Protein AF-A0A1F5UQE3-F1 (afdb_monomer_lite)

Radius of gyration: 39.3 Å; chains: 1; bounding box: 95×62×115 Å

pLDDT: mean 81.65, std 17.59, range [39.78, 98.25]

Organism: Fraserbacteria sp. (strain RBG_16_55_9) (NCBI:txid1817864)

Sequence (497 aa):
MRKRTYADLLLDGLIVILLLVGLLLSLAILRVPMLGPPADPLIPLTASPPWYFLPFYFVLQTFAPNQGLFILLAFFVLLFAVPLFGRLRRPRRTHVRLLGLLVCALLIWLVRVAVGQENPDASCLVCHSEIKVDYLESVHAVFDVDCVACHGGDSSTLDLERAHDRTLGFRGVPSRDQIPQLCSSCHADPVRMKPYGLRTDQFAEYLTSKHGQRWKEGDPNVAICTDCHTAHRILPAYEPQSSINRQSVPDTCARCHSNAILMEPYGLAVDQAEAFKRGVHGVALLEQGNMKAPNCATCHGTHGAIPPGVEDITKVCGTCHINERRYFNASLHKKAMDEQKISECASCHGNHEVAPADTGRPLYATCNLCHLPDSKAVTLAEKLKVLLVGAQQAVEEAEAALIEAEAQAYEVSPYRSRMIEARAYLIEALPVQHSLDVAQIEELTRRARSISEDVRSQVHGLLSVRSLRLVGLALIWGYLVLTLIVILLYRRERRRG

InterPro domains:
  IPR005798 Cytochrome b/b6, C-terminal [PF00032] (39-111)
  IPR005798 Cytochrome b/b6, C-terminal [PS51003] (1-111)
  IPR012286 Tetraheme cytochrome domain [PF14537] (139-258)
  IPR036150 Cytochrome b/b6, C-terminal domain superfamily [SSF81648] (5-110)
  IPR036280 Multiheme cytochrome superfamily [SSF48695] (109-381)

Secondary structure (DSSP, 8-state):
-PPPPHHHHHHHHHHHHHHHHHHHHHHHHHS-----SPP-TTS-GGG--GGGS-THHHHHHTS-TTTHHHHHHHHHHHHHHGGGGG------THHHHHHHHHHHHHHHHHHHHHSPPP-GGGHHHHH-GGGHHHHHHSHHHHTT--HHHHH-S-TT---HHHHT-GGGT---SPPTTTHHHHHHHHHT-HHHHGGGT--S-HHHHHHHSHHHHHHHTT-TTS--HHHHH-SS----TTSTT-TTSTTTHHHHHHHHHT-HHHHGGGT--S-HHHHHHHSHHHIIIIIS--TTS--HHHHH-SSSSS-TT-SSGGGGGGGT-HHHHHHHHHSTHHHHHHTTSS-TTHHHH-SSSPPPSSSSSGGGGGGGGTS-TTSHHHHHHHHHHHHHHHHHHHHHHHHHHHHHHHHTT---HHHHHHHHHHHHHHHHHHHHGGG--HHHHHHHHHHHHHHHHHHHHHHHHHHHHHHHHHHHHHHHHHHHHHHHHHHHHHHHHHHH-

Structure (mmCIF, N/CA/C/O backbone):
data_AF-A0A1F5UQE3-F1
#
_entry.id   AF-A0A1F5UQE3-F1
#
loop_
_atom_site.group_PDB
_atom_site.id
_atom_site.type_symbol
_atom_site.label_atom_id
_atom_site.label_alt_id
_atom_site.label_comp_id
_atom_site.label_asym_id
_atom_site.label_entity_id
_atom_site.label_seq_id
_atom_site.pdbx_PDB_ins_code
_atom_site.Cartn_x
_atom_site.Cartn_y
_atom_site.Cartn_z
_atom_site.occupancy
_atom_site.B_iso_or_equiv
_atom_site.auth_seq_id
_atom_site.auth_comp_id
_atom_site.auth_asym_id
_atom_site.auth_atom_id
_atom_site.pdbx_PDB_model_num
ATOM 1 N N . MET A 1 1 ? -1.647 42.596 77.628 1.00 43.41 1 MET A N 1
ATOM 2 C CA . MET A 1 1 ? -1.566 41.265 76.982 1.00 43.41 1 MET A CA 1
ATOM 3 C C . MET A 1 1 ? -2.215 40.229 77.899 1.00 43.41 1 MET A C 1
ATOM 5 O O . MET A 1 1 ? -1.634 39.902 78.925 1.00 43.41 1 MET A O 1
ATOM 9 N N . ARG A 1 2 ? -3.447 39.781 77.612 1.00 50.06 2 ARG A N 1
ATOM 10 C CA . ARG A 1 2 ? -4.154 38.772 78.434 1.00 50.06 2 ARG A CA 1
ATOM 11 C C . ARG A 1 2 ? -3.476 37.408 78.199 1.00 50.06 2 ARG A C 1
ATOM 13 O O . ARG A 1 2 ? -3.340 37.009 77.044 1.00 50.06 2 ARG A O 1
ATOM 20 N N . LYS A 1 3 ? -3.000 36.728 79.254 1.00 53.09 3 LYS A N 1
ATOM 21 C CA . LYS A 1 3 ? -2.369 35.395 79.150 1.00 53.09 3 LYS A CA 1
ATOM 22 C C . LYS A 1 3 ? -3.393 34.405 78.576 1.00 53.09 3 LYS A C 1
ATOM 24 O O . LYS A 1 3 ? -4.480 34.281 79.132 1.00 53.09 3 LYS A O 1
ATOM 29 N N . ARG A 1 4 ? -3.066 33.736 77.461 1.00 56.62 4 ARG A N 1
ATOM 30 C CA . ARG A 1 4 ? -3.893 32.648 76.908 1.00 56.62 4 ARG A CA 1
ATOM 31 C C . ARG A 1 4 ? -4.042 31.557 77.968 1.00 56.62 4 ARG A C 1
ATOM 33 O O . ARG A 1 4 ? -3.045 31.146 78.558 1.00 56.62 4 ARG A O 1
ATOM 40 N N . THR A 1 5 ? -5.268 31.110 78.216 1.00 66.12 5 THR A N 1
ATOM 41 C CA . THR A 1 5 ? -5.522 30.005 79.149 1.00 66.12 5 THR A CA 1
ATOM 42 C C . THR A 1 5 ? -5.260 28.660 78.464 1.00 66.12 5 THR A C 1
ATOM 44 O O . THR A 1 5 ? -5.361 28.558 77.243 1.00 66.12 5 THR A O 1
ATOM 47 N N . TYR A 1 6 ? -4.952 27.604 79.225 1.00 64.94 6 TYR A N 1
ATOM 48 C CA . TYR A 1 6 ? -4.786 26.241 78.683 1.00 64.94 6 TYR A CA 1
ATOM 49 C C . TYR A 1 6 ? -6.009 25.788 77.859 1.00 64.94 6 TYR A C 1
ATOM 51 O O . TYR A 1 6 ? -5.876 25.140 76.824 1.00 64.94 6 TYR A O 1
ATOM 59 N N . ALA A 1 7 ? -7.206 26.226 78.255 1.00 61.50 7 ALA A N 1
ATOM 60 C CA . ALA A 1 7 ? -8.434 25.946 77.526 1.00 61.50 7 ALA A CA 1
ATOM 61 C C . ALA A 1 7 ? -8.546 26.685 76.175 1.00 61.50 7 ALA A C 1
ATOM 63 O O . ALA A 1 7 ? -9.145 26.141 75.253 1.00 61.50 7 ALA A O 1
ATOM 64 N N . ASP A 1 8 ? -7.962 27.883 76.021 1.00 62.34 8 ASP A N 1
ATOM 65 C CA . ASP A 1 8 ? -7.867 28.547 74.708 1.00 62.34 8 ASP A CA 1
ATOM 66 C C . ASP A 1 8 ? -6.969 27.756 73.746 1.00 62.34 8 ASP A C 1
ATOM 68 O O . ASP A 1 8 ? -7.273 27.683 72.558 1.00 62.34 8 ASP A O 1
ATOM 72 N N . LEU A 1 9 ? -5.895 27.142 74.262 1.00 64.25 9 LEU A N 1
ATOM 73 C CA . LEU A 1 9 ? -4.995 26.287 73.481 1.00 64.25 9 LEU A CA 1
ATOM 74 C C . LEU A 1 9 ? -5.683 24.992 73.024 1.00 64.25 9 LEU A C 1
ATOM 76 O O . LEU A 1 9 ? -5.509 24.585 71.878 1.00 64.25 9 LEU A O 1
ATOM 80 N N . LEU A 1 10 ? -6.491 24.370 73.891 1.00 67.06 10 LEU A N 1
ATOM 81 C CA . LEU A 1 10 ? -7.283 23.183 73.543 1.00 67.06 10 LEU A CA 1
ATOM 82 C C . LEU A 1 10 ? -8.340 23.484 72.470 1.00 67.06 10 LEU A C 1
ATOM 84 O O . LEU A 1 10 ? -8.525 22.687 71.555 1.00 67.06 10 LEU A O 1
ATOM 88 N N . LEU A 1 11 ? -9.004 24.641 72.551 1.00 67.44 11 LEU A N 1
ATOM 89 C CA . LEU A 1 11 ? -9.969 25.096 71.543 1.00 67.44 11 LEU A CA 1
ATOM 90 C C . LEU A 1 11 ? -9.303 25.361 70.187 1.00 67.44 11 LEU A C 1
ATOM 92 O O . LEU A 1 11 ? -9.833 24.941 69.161 1.00 67.44 11 LEU A O 1
ATOM 96 N N . ASP A 1 12 ? -8.136 26.014 70.173 1.00 69.25 12 ASP A N 1
ATOM 97 C CA . ASP A 1 12 ? -7.369 26.229 68.940 1.00 69.25 12 ASP A CA 1
ATOM 98 C C . ASP A 1 12 ? -6.907 24.882 68.340 1.00 69.25 12 ASP A C 1
ATOM 100 O O . ASP A 1 12 ? -7.014 24.676 67.132 1.00 69.25 12 ASP A O 1
ATOM 104 N N . GLY A 1 13 ? -6.490 23.926 69.181 1.00 66.44 13 GLY A N 1
ATOM 105 C CA . GLY A 1 13 ? -6.158 22.561 68.760 1.00 66.44 13 GLY A CA 1
ATOM 106 C C . GLY A 1 13 ? -7.347 21.802 68.159 1.00 66.44 13 GLY A C 1
ATOM 107 O O . GLY A 1 13 ? -7.202 21.173 67.114 1.00 66.44 13 GLY A O 1
ATOM 108 N N . LEU A 1 14 ? -8.537 21.909 68.758 1.00 71.69 14 LEU A N 1
ATOM 109 C CA . LEU A 1 14 ? -9.760 21.272 68.257 1.00 71.69 14 LEU A CA 1
ATOM 110 C C . LEU A 1 14 ? -10.170 21.820 66.880 1.00 71.69 14 LEU A C 1
ATOM 112 O O . LEU A 1 14 ? -10.543 21.048 66.002 1.00 71.69 14 LEU A O 1
ATOM 116 N N . ILE A 1 15 ? -10.058 23.135 66.667 1.00 72.25 15 ILE A N 1
ATOM 117 C CA . ILE A 1 15 ? -10.342 23.769 65.369 1.00 72.25 15 ILE A CA 1
ATOM 118 C C . ILE A 1 15 ? -9.391 23.239 64.294 1.00 72.25 15 ILE A C 1
ATOM 120 O O . ILE A 1 15 ? -9.835 22.870 63.208 1.00 72.25 15 ILE A O 1
ATOM 124 N N . VAL A 1 16 ? -8.092 23.163 64.602 1.00 71.38 16 VAL A N 1
ATOM 125 C CA . VAL A 1 16 ? -7.092 22.621 63.674 1.00 71.38 16 VAL A CA 1
ATOM 126 C C . VAL A 1 16 ? -7.391 21.156 63.359 1.00 71.38 16 VAL A C 1
ATOM 128 O O . VAL A 1 16 ? -7.399 20.796 62.188 1.00 71.38 16 VAL A O 1
ATOM 131 N N . ILE A 1 17 ? -7.714 20.333 64.362 1.00 71.19 17 ILE A N 1
ATOM 132 C CA . ILE A 1 17 ? -8.076 18.920 64.165 1.00 71.19 17 ILE A CA 1
ATOM 133 C C . ILE A 1 17 ? -9.320 18.787 63.277 1.00 71.19 17 ILE A C 1
ATOM 135 O O . ILE A 1 17 ? -9.301 17.995 62.341 1.00 71.19 17 ILE A O 1
ATOM 139 N N . LEU A 1 18 ? -10.375 19.575 63.507 1.00 71.00 18 LEU A N 1
ATOM 140 C CA . LEU A 1 18 ? -11.599 19.533 62.697 1.00 71.00 18 LEU A CA 1
ATOM 141 C C . LEU A 1 18 ? -11.350 19.928 61.235 1.00 71.00 18 LEU A C 1
ATOM 143 O O . LEU A 1 18 ? -11.868 19.275 60.330 1.00 71.00 18 LEU A O 1
ATOM 147 N N . LEU A 1 19 ? -10.532 20.956 60.991 1.00 73.50 19 LEU A N 1
ATOM 148 C CA . LEU A 1 19 ? -10.143 21.356 59.635 1.00 73.50 19 LEU A CA 1
ATOM 149 C C . LEU A 1 19 ? -9.286 20.285 58.950 1.00 73.50 19 LEU A C 1
ATOM 151 O O . LEU A 1 19 ? -9.469 20.019 57.764 1.00 73.50 19 LEU A O 1
ATOM 155 N N . LEU A 1 20 ? -8.386 19.642 59.696 1.00 70.50 20 LEU A N 1
ATOM 156 C CA . LEU A 1 20 ? -7.507 18.590 59.186 1.00 70.50 20 LEU A CA 1
ATOM 157 C C . LEU A 1 20 ? -8.296 17.307 58.881 1.00 70.50 20 LEU A C 1
ATOM 159 O O . LEU A 1 20 ? -8.090 16.702 57.835 1.00 70.50 20 LEU A O 1
ATOM 163 N N . VAL A 1 21 ? -9.267 16.944 59.723 1.00 71.12 21 VAL A N 1
ATOM 164 C CA . VAL A 1 21 ? -10.219 15.849 59.471 1.00 71.12 21 VAL A CA 1
ATOM 165 C C . VAL A 1 21 ? -11.114 16.167 58.272 1.00 71.12 21 VAL A C 1
ATOM 167 O O . VAL A 1 21 ? -11.282 15.310 57.411 1.00 71.12 21 VAL A O 1
ATOM 170 N N . GLY A 1 22 ? -11.636 17.392 58.154 1.00 69.25 22 GLY A N 1
ATOM 171 C CA . GLY A 1 22 ? -12.412 17.822 56.985 1.00 69.25 22 GLY A CA 1
ATOM 172 C C . GLY A 1 22 ? -11.606 17.751 55.687 1.00 69.25 22 GLY A C 1
ATOM 173 O O . GLY A 1 22 ? -12.096 17.244 54.677 1.00 69.25 22 GLY A O 1
ATOM 174 N N . LEU A 1 23 ? -10.341 18.179 55.720 1.00 72.69 23 LEU A N 1
ATOM 175 C CA . LEU A 1 23 ? -9.412 18.061 54.596 1.00 72.69 23 LEU A CA 1
ATOM 176 C C . LEU A 1 23 ? -9.134 16.593 54.243 1.00 72.69 23 LEU A C 1
ATOM 178 O O . LEU A 1 23 ? -9.219 16.231 53.074 1.00 72.69 23 LEU A O 1
ATOM 182 N N . LEU A 1 24 ? -8.851 15.738 55.231 1.00 63.56 24 LEU A N 1
ATOM 183 C CA . LEU A 1 24 ? -8.588 14.312 55.016 1.00 63.56 24 LEU A CA 1
ATOM 184 C C . LEU A 1 24 ? -9.818 13.562 54.490 1.00 63.56 24 LEU A C 1
ATOM 186 O O . LEU A 1 24 ? -9.678 12.749 53.582 1.00 63.56 24 LEU A O 1
ATOM 190 N N . LEU A 1 25 ? -11.019 13.864 54.992 1.00 64.06 25 LEU A N 1
ATOM 191 C CA . LEU A 1 25 ? -12.276 13.309 54.478 1.00 64.06 25 LEU A CA 1
ATOM 192 C C . LEU A 1 25 ? -12.567 13.804 53.060 1.00 64.06 25 LEU A C 1
ATOM 194 O O . LEU A 1 25 ? -12.987 13.021 52.216 1.00 64.06 25 LEU A O 1
ATOM 198 N N . SER A 1 26 ? -12.293 15.077 52.766 1.00 64.44 26 SER A N 1
ATOM 199 C CA . SER A 1 26 ? -12.418 15.619 51.407 1.00 64.44 26 SER A CA 1
ATOM 200 C C . SER A 1 26 ? -11.469 14.931 50.449 1.00 64.44 26 SER A C 1
ATOM 202 O O . SER A 1 26 ? -11.882 14.538 49.365 1.00 64.44 26 SER A O 1
ATOM 204 N N . LEU A 1 27 ? -10.215 14.746 50.860 1.00 63.22 27 LEU A N 1
ATOM 205 C CA . LEU A 1 27 ? -9.240 14.004 50.081 1.00 63.22 27 LEU A CA 1
ATOM 206 C C . LEU A 1 27 ? -9.706 12.563 49.893 1.00 63.22 27 LEU A C 1
ATOM 208 O O . LEU A 1 27 ? -9.748 12.141 48.755 1.00 63.22 27 LEU A O 1
ATOM 212 N N . ALA A 1 28 ? -10.162 11.860 50.934 1.00 60.31 28 ALA A N 1
ATOM 213 C CA . ALA A 1 28 ? -10.621 10.473 50.833 1.00 60.31 28 ALA A CA 1
ATOM 214 C C . ALA A 1 28 ? -11.893 10.281 49.979 1.00 60.31 28 ALA A C 1
ATOM 216 O O . ALA A 1 28 ? -12.050 9.250 49.329 1.00 60.31 28 ALA A O 1
ATOM 217 N N . ILE A 1 29 ? -12.808 11.258 49.975 1.00 61.59 29 ILE A N 1
ATOM 218 C CA . ILE A 1 29 ? -14.081 11.196 49.238 1.00 61.59 29 ILE A CA 1
ATOM 219 C C . ILE A 1 29 ? -13.917 11.668 47.783 1.00 61.59 29 ILE A C 1
ATOM 221 O O . ILE A 1 29 ? -14.525 11.086 46.882 1.00 61.59 29 ILE A O 1
ATOM 225 N N . LEU A 1 30 ? -13.107 12.709 47.539 1.00 60.16 30 LEU A N 1
ATOM 226 C CA . LEU A 1 30 ? -12.852 13.269 46.201 1.00 60.16 30 LEU A CA 1
ATOM 227 C C . LEU A 1 30 ? -11.739 12.533 45.452 1.00 60.16 30 LEU A C 1
ATOM 229 O O . LEU A 1 30 ? -11.754 12.476 44.227 1.00 60.16 30 LEU A O 1
ATOM 233 N N . ARG A 1 31 ? -10.777 11.973 46.183 1.00 55.88 31 ARG A N 1
ATOM 234 C CA . ARG A 1 31 ? -9.742 11.073 45.687 1.00 55.88 31 ARG A CA 1
ATOM 235 C C . ARG A 1 31 ? -9.783 9.831 46.553 1.00 55.88 31 ARG A C 1
ATOM 237 O O . ARG A 1 31 ? -9.141 9.793 47.596 1.00 55.88 31 ARG A O 1
ATOM 244 N N . VAL A 1 32 ? -10.526 8.809 46.136 1.00 49.84 32 VAL A N 1
ATOM 245 C CA . VAL A 1 32 ? -10.432 7.515 46.821 1.00 49.84 32 VAL A CA 1
ATOM 246 C C . VAL A 1 32 ? -8.951 7.127 46.808 1.00 49.84 32 VAL A C 1
ATOM 248 O O . VAL A 1 32 ? -8.409 6.931 45.717 1.00 49.84 32 VAL A O 1
ATOM 251 N N . PRO A 1 33 ? -8.254 7.066 47.958 1.00 46.16 33 PRO A N 1
ATOM 252 C CA . PRO A 1 33 ? -6.926 6.504 47.993 1.00 46.16 33 PRO A CA 1
ATOM 253 C C . PRO A 1 33 ? -7.190 5.020 47.800 1.00 46.16 33 PRO A C 1
ATOM 255 O O . PRO A 1 33 ? -7.590 4.323 48.731 1.00 46.16 33 PRO A O 1
ATOM 258 N N . MET A 1 34 ? -7.097 4.568 46.555 1.00 49.81 34 MET A N 1
ATOM 259 C CA . MET A 1 34 ? -7.209 3.159 46.233 1.00 49.81 34 MET A CA 1
ATOM 260 C C . MET A 1 34 ? -5.949 2.491 46.779 1.00 49.81 34 MET A C 1
ATOM 262 O O . MET A 1 34 ? -4.933 2.352 46.101 1.00 49.81 34 MET A O 1
ATOM 266 N N . LEU A 1 35 ? -6.012 2.115 48.056 1.00 47.91 35 LEU A N 1
ATOM 267 C CA . LEU A 1 35 ? -5.305 0.944 48.543 1.00 47.91 35 LEU A CA 1
ATOM 268 C C . LEU A 1 35 ? -5.757 -0.169 47.592 1.00 47.91 35 LEU A C 1
ATOM 270 O O . LEU A 1 35 ? -6.960 -0.363 47.438 1.00 47.91 35 LEU A O 1
ATOM 274 N N . GLY A 1 36 ? -4.821 -0.756 46.843 1.00 46.72 36 GLY A N 1
ATOM 275 C CA . GLY A 1 36 ? -5.105 -1.741 45.794 1.00 46.72 36 GLY A CA 1
ATOM 276 C C . GLY A 1 36 ? -5.880 -2.975 46.295 1.00 46.72 36 GLY A C 1
ATOM 277 O O . GLY A 1 36 ? -6.424 -2.964 47.398 1.00 46.72 36 GLY A O 1
ATOM 278 N N . PRO A 1 37 ? -5.940 -4.071 45.519 1.00 44.50 37 PRO A N 1
ATOM 279 C CA . PRO A 1 37 ? -6.628 -5.281 45.970 1.00 44.50 37 PRO A CA 1
ATOM 280 C C . PRO A 1 37 ? -6.143 -5.708 47.374 1.00 44.50 37 PRO A C 1
ATOM 282 O O . PRO A 1 37 ? -4.953 -5.545 47.674 1.00 44.50 37 PRO A O 1
ATOM 285 N N . PRO A 1 38 ? -7.038 -6.210 48.252 1.00 44.59 38 PRO A N 1
ATOM 286 C CA . PRO A 1 38 ? -6.651 -6.688 49.577 1.00 44.59 38 PRO A CA 1
ATOM 287 C C . PRO A 1 38 ? -5.544 -7.738 49.438 1.00 44.59 38 PRO A C 1
ATOM 289 O O . PRO A 1 38 ? -5.631 -8.620 48.586 1.00 44.59 38 PRO A O 1
ATOM 292 N N . ALA A 1 39 ? -4.480 -7.603 50.234 1.00 46.09 39 ALA A N 1
ATOM 293 C CA . ALA A 1 39 ? -3.321 -8.480 50.137 1.00 46.09 39 ALA A CA 1
ATOM 294 C C . ALA A 1 39 ? -3.724 -9.934 50.427 1.00 46.09 39 ALA A C 1
ATOM 296 O O . ALA A 1 39 ? -4.351 -10.211 51.451 1.00 46.09 39 ALA A O 1
ATOM 297 N N . ASP A 1 40 ? -3.343 -10.846 49.534 1.00 50.88 40 ASP A N 1
ATOM 298 C CA . ASP A 1 40 ? -3.434 -12.281 49.779 1.00 50.88 40 ASP A CA 1
ATOM 299 C C . ASP A 1 40 ? -2.376 -12.656 50.836 1.00 50.88 40 ASP A C 1
ATOM 301 O O . ASP A 1 40 ? -1.177 -12.494 50.576 1.00 50.88 40 ASP A O 1
ATOM 305 N N . PRO A 1 41 ? -2.774 -13.130 52.033 1.00 53.44 41 PRO A N 1
ATOM 306 C CA . PRO A 1 41 ? -1.845 -13.462 53.112 1.00 53.44 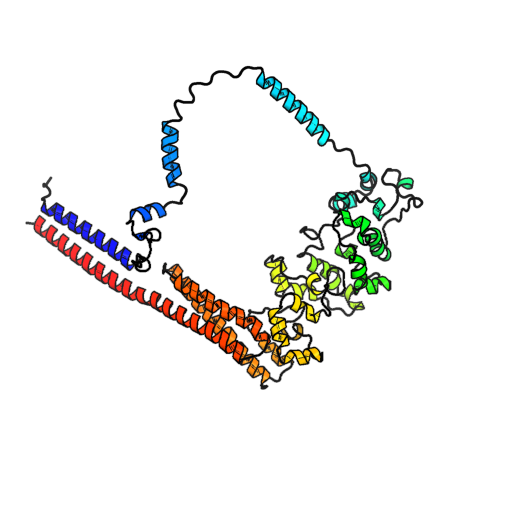41 PRO A CA 1
ATOM 307 C C . PRO A 1 41 ? -0.899 -14.629 52.774 1.00 53.44 41 PRO A C 1
ATOM 309 O O . PRO A 1 41 ? -0.018 -14.940 53.576 1.00 53.44 41 PRO A O 1
ATOM 312 N N . LEU A 1 42 ? -1.064 -15.274 51.614 1.00 59.72 42 LEU A N 1
ATOM 313 C CA . LEU A 1 42 ? -0.233 -16.380 51.139 1.00 59.72 42 LEU A CA 1
ATOM 314 C C . LEU A 1 42 ? 0.916 -15.944 50.207 1.00 59.72 42 LEU A C 1
ATOM 316 O O . LEU A 1 42 ? 1.744 -16.783 49.846 1.00 59.72 42 LEU A O 1
ATOM 320 N N . ILE A 1 43 ? 1.013 -14.660 49.828 1.00 53.03 43 ILE A N 1
ATOM 321 C CA . ILE A 1 43 ? 2.057 -14.148 48.918 1.00 53.03 43 ILE A CA 1
ATOM 322 C C . ILE A 1 43 ? 3.197 -13.466 49.715 1.00 53.03 43 ILE A C 1
ATOM 324 O O . ILE A 1 43 ? 2.923 -12.650 50.597 1.00 53.03 43 ILE A O 1
ATOM 328 N N . PRO A 1 44 ? 4.489 -13.742 49.428 1.00 48.53 44 PRO A N 1
ATOM 329 C CA . PRO A 1 44 ? 5.620 -13.142 50.145 1.00 48.53 44 PRO A CA 1
ATOM 330 C C . PRO A 1 44 ? 5.681 -11.605 50.037 1.00 48.53 44 PRO A C 1
ATOM 332 O O . PRO A 1 44 ? 5.465 -11.031 48.970 1.00 48.53 44 PRO A O 1
ATOM 335 N N . LEU A 1 45 ? 6.087 -10.945 51.132 1.00 52.28 45 LEU A N 1
ATOM 336 C CA . LEU A 1 45 ? 6.162 -9.481 51.329 1.00 52.28 45 LEU A CA 1
ATOM 337 C C . LEU A 1 45 ? 6.934 -8.676 50.261 1.00 52.28 45 LEU A C 1
ATOM 339 O O . LEU A 1 45 ? 6.812 -7.450 50.223 1.00 52.28 45 LEU A O 1
ATOM 343 N N . THR A 1 46 ? 7.696 -9.324 49.379 1.00 49.53 46 THR A N 1
ATOM 344 C CA . THR A 1 46 ? 8.441 -8.686 48.281 1.00 49.53 46 THR A CA 1
ATOM 345 C C . THR A 1 46 ? 7.549 -8.140 47.158 1.00 49.53 46 THR A C 1
ATOM 347 O O . THR A 1 46 ? 8.053 -7.431 46.293 1.00 49.53 46 THR A O 1
ATOM 350 N N . ALA A 1 47 ? 6.243 -8.433 47.174 1.00 47.78 47 ALA A N 1
ATOM 351 C CA . ALA A 1 47 ? 5.247 -7.944 46.212 1.00 47.78 47 ALA A CA 1
ATOM 352 C C . ALA A 1 47 ? 4.130 -7.093 46.863 1.00 47.78 47 ALA A C 1
ATOM 354 O O . ALA A 1 47 ? 3.011 -7.033 46.357 1.00 47.78 47 ALA A O 1
ATOM 355 N N . SER A 1 48 ? 4.401 -6.452 48.005 1.00 44.94 48 SER A N 1
ATOM 356 C CA . SER A 1 48 ? 3.394 -5.637 48.707 1.00 44.94 48 SER A CA 1
ATOM 357 C C . SER A 1 48 ? 3.166 -4.292 47.995 1.00 44.94 48 SER A C 1
ATOM 359 O O . SER A 1 48 ? 4.144 -3.673 47.566 1.00 44.94 48 SER A O 1
ATOM 361 N N . PRO A 1 49 ? 1.924 -3.777 47.879 1.00 49.12 49 PRO A N 1
ATOM 362 C CA . PRO A 1 49 ? 1.692 -2.540 47.147 1.00 49.12 49 PRO A CA 1
ATOM 363 C C . PRO A 1 49 ? 2.233 -1.305 47.907 1.00 49.12 49 PRO A C 1
ATOM 365 O O . PRO A 1 49 ? 2.326 -1.324 49.137 1.00 49.12 49 PRO A O 1
ATOM 368 N N . PRO A 1 50 ? 2.538 -0.192 47.208 1.00 46.31 50 PRO A N 1
ATOM 369 C CA . PRO A 1 50 ? 3.262 0.967 47.759 1.00 46.31 50 PRO A CA 1
ATOM 370 C C . PRO A 1 50 ? 2.593 1.677 48.947 1.00 46.31 50 PRO A C 1
ATOM 372 O O . PRO A 1 50 ? 3.221 2.493 49.620 1.00 46.31 50 PRO A O 1
ATOM 375 N N . TRP A 1 51 ? 1.320 1.390 49.219 1.00 45.69 51 TRP A N 1
ATOM 376 C CA . TRP A 1 51 ? 0.533 2.076 50.241 1.00 45.69 51 TRP A CA 1
ATOM 377 C C . TRP A 1 51 ? 0.910 1.729 51.690 1.00 45.69 51 TRP A C 1
ATOM 379 O O . TRP A 1 51 ? 0.396 2.361 52.611 1.00 45.69 51 TRP A O 1
ATOM 389 N N . TYR A 1 52 ? 1.847 0.799 51.910 1.00 49.41 52 TYR A N 1
ATOM 390 C CA . TYR A 1 52 ? 2.445 0.557 53.231 1.00 49.41 52 TYR A CA 1
ATOM 391 C C . TYR A 1 52 ? 3.216 1.773 53.783 1.00 49.41 52 TYR A C 1
ATOM 393 O O . TYR A 1 52 ? 3.408 1.885 54.994 1.00 49.41 52 TYR A O 1
ATOM 401 N N . PHE A 1 53 ? 3.626 2.711 52.920 1.00 43.50 53 PHE A N 1
ATOM 402 C CA . PHE A 1 53 ? 4.374 3.907 53.305 1.00 43.50 53 PHE A CA 1
ATOM 403 C C . PHE A 1 53 ? 3.525 5.173 53.105 1.00 43.50 53 PHE A C 1
ATOM 405 O O . PHE A 1 53 ? 3.482 5.790 52.044 1.00 43.50 53 PHE A O 1
ATOM 412 N N . LEU A 1 54 ? 2.836 5.549 54.180 1.00 49.25 54 LEU A N 1
ATOM 413 C CA . LEU A 1 54 ? 2.100 6.802 54.401 1.00 49.25 54 LEU A CA 1
ATOM 414 C C . LEU A 1 54 ? 2.953 8.069 54.072 1.00 49.25 54 LEU A C 1
ATOM 416 O O . LEU A 1 54 ? 4.174 7.993 53.930 1.00 49.25 54 LEU A O 1
ATOM 420 N N . PRO A 1 55 ? 2.357 9.279 54.088 1.00 39.84 55 PRO A N 1
ATOM 421 C CA . PRO A 1 55 ? 2.264 10.300 53.018 1.00 39.84 55 PRO A CA 1
ATOM 422 C C . PRO A 1 55 ? 3.576 10.861 52.414 1.00 39.84 55 PRO A C 1
ATOM 424 O O . PRO A 1 55 ? 3.524 11.632 51.457 1.00 39.84 55 PRO A O 1
ATOM 427 N N . PHE A 1 56 ? 4.750 10.494 52.927 1.00 39.78 56 PHE A N 1
ATOM 428 C CA . PHE A 1 56 ? 6.049 10.957 52.423 1.00 39.78 56 PHE A CA 1
ATOM 429 C C . PHE A 1 56 ? 6.350 10.459 51.006 1.00 39.78 56 PHE A C 1
ATOM 431 O O . PHE A 1 56 ? 6.969 11.176 50.221 1.00 39.78 56 PHE A O 1
ATOM 438 N N . TYR A 1 57 ? 5.862 9.270 50.647 1.00 47.38 57 TYR A N 1
ATOM 439 C CA . TYR A 1 57 ? 6.034 8.720 49.302 1.00 47.38 57 TYR A CA 1
ATOM 440 C C . TYR A 1 57 ? 5.325 9.570 48.228 1.00 47.38 57 TYR A C 1
ATOM 442 O O . TYR A 1 57 ? 5.872 9.794 47.150 1.00 47.38 57 TYR A O 1
ATOM 450 N N . PHE A 1 58 ? 4.164 10.152 48.552 1.00 47.28 58 PHE A N 1
ATOM 451 C CA . PHE A 1 58 ? 3.440 11.056 47.650 1.00 47.28 58 PHE A CA 1
ATOM 452 C C . PHE A 1 58 ? 4.150 12.406 47.449 1.00 47.28 58 PHE A C 1
ATOM 454 O O . PHE A 1 58 ? 4.070 12.969 46.361 1.00 47.28 58 PHE A O 1
ATOM 461 N N . VAL A 1 59 ? 4.897 12.899 48.448 1.00 46.31 59 VAL A N 1
ATOM 462 C CA . VAL A 1 59 ? 5.718 14.125 48.331 1.00 46.31 59 VAL A CA 1
ATOM 463 C C . VAL A 1 59 ? 6.951 13.899 47.444 1.00 46.31 59 VAL A C 1
ATOM 465 O O . VAL A 1 59 ? 7.410 14.812 46.757 1.00 46.31 59 VAL A O 1
ATOM 468 N N . LEU A 1 60 ? 7.475 12.673 47.404 1.00 45.75 60 LEU A N 1
ATOM 469 C CA . LEU A 1 60 ? 8.584 12.309 46.519 1.00 45.75 60 LEU A CA 1
ATOM 470 C C . LEU A 1 60 ? 8.136 12.119 45.062 1.00 45.75 60 LEU A C 1
ATOM 472 O O . LEU A 1 60 ? 8.905 12.432 44.159 1.00 45.75 60 LEU A O 1
ATOM 476 N N . GLN A 1 61 ? 6.890 11.695 44.820 1.00 47.31 61 GLN A N 1
ATOM 477 C CA . GLN A 1 61 ? 6.324 11.607 43.465 1.00 47.31 61 GLN A CA 1
ATOM 478 C C . GLN A 1 61 ? 5.994 12.971 42.834 1.00 47.31 61 GLN A C 1
ATOM 480 O O . GLN A 1 61 ? 5.834 13.054 41.619 1.00 47.31 61 GLN A O 1
ATOM 485 N N . THR A 1 62 ? 5.922 14.053 43.618 1.00 44.78 62 THR A N 1
ATOM 486 C CA . THR A 1 62 ? 5.730 15.416 43.085 1.00 44.78 62 THR A CA 1
ATOM 487 C C . THR A 1 62 ? 6.957 15.998 42.371 1.00 44.78 62 THR A C 1
ATOM 489 O O . THR A 1 62 ? 6.834 17.036 41.726 1.00 44.78 62 THR A O 1
ATOM 492 N N . PHE A 1 63 ? 8.124 15.346 42.442 1.00 47.00 63 PHE A N 1
ATOM 493 C CA . PHE A 1 63 ? 9.345 15.766 41.748 1.00 47.00 63 PHE A CA 1
ATOM 494 C C . PHE A 1 63 ? 9.789 14.690 40.750 1.00 47.00 63 PHE A C 1
ATOM 496 O O . PHE A 1 63 ? 9.716 13.497 41.036 1.00 47.00 63 PHE A O 1
ATOM 503 N N . ALA A 1 64 ? 10.259 15.098 39.566 1.00 47.16 64 ALA A N 1
ATOM 504 C CA . ALA A 1 64 ? 10.731 14.161 38.547 1.00 47.16 64 ALA A CA 1
ATOM 505 C C . ALA A 1 64 ? 11.883 13.276 39.091 1.00 47.16 64 ALA A C 1
ATOM 507 O O . ALA A 1 64 ? 12.727 13.795 39.834 1.00 47.16 64 ALA A O 1
ATOM 508 N N . PRO A 1 65 ? 11.985 11.986 38.690 1.00 49.53 65 PRO A N 1
ATOM 509 C CA . PRO A 1 65 ? 12.841 10.975 39.337 1.00 49.53 65 PRO A CA 1
ATOM 510 C C . PRO A 1 65 ? 14.327 11.345 39.482 1.00 49.53 65 PRO A C 1
ATOM 512 O O . PRO A 1 65 ? 15.027 10.804 40.333 1.00 49.53 65 PRO A O 1
ATOM 515 N N . ASN A 1 66 ? 14.813 12.294 38.679 1.00 47.22 66 ASN A N 1
ATOM 516 C CA . ASN A 1 66 ? 16.238 12.575 38.524 1.00 47.22 66 ASN A CA 1
ATOM 517 C C . ASN A 1 66 ? 16.704 13.875 39.207 1.00 47.22 66 ASN A C 1
ATOM 519 O O . ASN A 1 66 ? 17.893 14.175 39.172 1.00 47.22 66 ASN A O 1
ATOM 523 N N . GLN A 1 67 ? 15.812 14.663 39.822 1.00 49.19 67 GLN A N 1
ATOM 524 C CA . GLN A 1 67 ? 16.182 15.990 40.351 1.00 49.19 67 GLN A CA 1
ATOM 525 C C . GLN A 1 67 ? 16.487 16.003 41.856 1.00 49.19 67 GLN A C 1
ATOM 527 O O . GLN A 1 67 ? 17.387 16.721 42.290 1.00 49.19 67 GLN A O 1
ATOM 532 N N . GLY A 1 68 ? 15.814 15.168 42.655 1.00 48.38 68 GLY A N 1
ATOM 533 C CA . GLY A 1 68 ? 16.018 15.131 44.111 1.00 48.38 68 GLY A CA 1
ATOM 534 C C . GLY A 1 68 ? 17.412 14.642 44.525 1.00 48.38 68 GLY A C 1
ATOM 535 O O . GLY A 1 68 ? 18.018 15.184 45.449 1.00 48.38 68 GLY A O 1
ATOM 536 N N . LEU A 1 69 ? 17.961 13.668 43.793 1.00 48.16 69 LEU A N 1
ATOM 537 C CA . LEU A 1 69 ? 19.292 13.109 44.047 1.00 48.16 69 LEU A CA 1
ATOM 538 C C . LEU A 1 69 ? 20.418 14.085 43.647 1.00 48.16 69 LEU A C 1
ATOM 540 O O . LEU A 1 69 ? 21.433 14.175 44.336 1.00 48.16 69 LEU A O 1
ATOM 544 N N . PHE A 1 70 ? 20.221 14.859 42.574 1.00 50.38 70 PHE A N 1
ATOM 545 C CA . PHE A 1 70 ? 21.205 15.816 42.052 1.00 50.38 70 PHE A CA 1
ATOM 546 C C . PHE A 1 70 ? 21.444 17.000 42.994 1.00 50.38 70 PHE A C 1
ATOM 548 O O . PHE A 1 70 ? 22.580 17.439 43.156 1.00 50.38 70 PHE A O 1
ATOM 555 N N . ILE A 1 71 ? 20.391 17.491 43.651 1.00 50.69 71 ILE A N 1
ATOM 556 C CA . ILE A 1 71 ? 20.481 18.621 44.587 1.00 50.69 71 ILE A CA 1
ATOM 557 C C . ILE A 1 71 ? 21.235 18.210 45.863 1.00 50.69 71 ILE A C 1
ATOM 559 O O . ILE A 1 71 ? 22.082 18.956 46.355 1.00 50.69 71 ILE A O 1
ATOM 563 N N . LEU A 1 72 ? 20.995 16.989 46.351 1.00 47.72 72 LEU A N 1
ATOM 564 C CA . LEU A 1 72 ? 21.705 16.407 47.494 1.00 47.72 72 LEU A CA 1
ATOM 565 C C . LEU A 1 72 ? 23.192 16.152 47.188 1.00 47.72 72 LEU A C 1
ATOM 567 O O . LEU A 1 72 ? 24.051 16.461 48.012 1.00 47.72 72 LEU A O 1
ATOM 571 N N . LEU A 1 73 ? 23.511 15.655 45.987 1.00 51.28 73 LEU A N 1
ATOM 572 C CA . LEU A 1 73 ? 24.892 15.431 45.539 1.00 51.28 73 LEU A CA 1
ATOM 573 C C . LEU A 1 73 ? 25.657 16.736 45.275 1.00 51.28 73 LEU A C 1
ATOM 575 O O . LEU A 1 73 ? 26.819 16.845 45.664 1.00 51.28 73 LEU A O 1
ATOM 579 N N . ALA A 1 74 ? 25.022 17.743 44.670 1.00 48.50 74 ALA A N 1
ATOM 580 C CA . ALA A 1 74 ? 25.652 19.035 44.389 1.00 48.50 74 ALA A CA 1
ATOM 581 C C . ALA A 1 74 ? 26.081 19.765 45.674 1.00 48.50 74 ALA A C 1
ATOM 583 O O . ALA A 1 74 ? 27.152 20.374 45.710 1.00 48.50 74 ALA A O 1
ATOM 584 N N . PHE A 1 75 ? 25.294 19.639 46.748 1.00 46.72 75 PHE A N 1
ATOM 585 C CA . PHE A 1 75 ? 25.626 20.182 48.066 1.00 46.72 75 PHE A CA 1
ATOM 586 C C . PHE A 1 75 ? 26.876 19.520 48.676 1.00 46.72 75 PHE A C 1
ATOM 588 O O . PHE A 1 75 ? 27.734 20.209 49.227 1.00 46.72 75 PHE A O 1
ATOM 595 N N . PHE A 1 76 ? 27.037 18.202 48.507 1.00 48.69 76 PHE A N 1
ATOM 596 C CA . PHE A 1 76 ? 28.223 17.473 48.973 1.00 48.69 76 PHE A CA 1
ATOM 597 C C . PHE A 1 76 ? 29.470 17.742 48.116 1.00 48.69 76 PHE A C 1
ATOM 599 O O . PHE A 1 76 ? 30.560 17.895 48.661 1.00 48.69 76 PHE A O 1
ATOM 606 N N . VAL A 1 77 ? 29.338 17.867 46.791 1.00 53.53 77 VAL A N 1
ATOM 607 C CA . VAL A 1 77 ? 30.474 18.167 45.895 1.00 53.53 77 VAL A CA 1
ATOM 608 C C . VAL A 1 77 ? 31.052 19.562 46.167 1.00 53.53 77 VAL A C 1
ATOM 610 O O . VAL A 1 77 ? 32.272 19.726 46.214 1.00 53.53 77 VAL A O 1
ATOM 613 N N . LEU A 1 78 ? 30.200 20.556 46.430 1.00 49.44 78 LEU A N 1
ATOM 614 C CA . LEU A 1 78 ? 30.630 21.916 46.778 1.00 49.44 78 LEU A CA 1
ATOM 615 C C . LEU A 1 78 ? 31.362 21.992 48.127 1.00 49.44 78 LEU A C 1
ATOM 617 O O . LEU A 1 78 ? 32.270 22.810 48.273 1.00 49.44 78 LEU A O 1
ATOM 621 N N . LEU A 1 79 ? 31.032 21.117 49.083 1.00 47.06 79 LEU A N 1
ATOM 622 C CA . LEU A 1 79 ? 31.674 21.086 50.401 1.00 47.06 79 LEU A CA 1
ATOM 623 C C . LEU A 1 79 ? 33.111 20.521 50.361 1.00 47.06 79 LEU A C 1
ATOM 625 O O . LEU A 1 79 ? 33.925 20.867 51.215 1.00 47.06 79 LEU A O 1
ATOM 629 N N . PHE A 1 80 ? 33.437 19.681 49.366 1.00 50.38 80 PHE A N 1
ATOM 630 C CA . PHE A 1 80 ? 34.715 18.952 49.284 1.00 50.38 80 PHE A CA 1
ATOM 631 C C . PHE A 1 80 ? 35.628 19.345 48.105 1.00 50.38 80 PHE A C 1
ATOM 633 O O . PHE A 1 80 ? 36.815 19.024 48.137 1.00 50.38 80 PHE A O 1
ATOM 640 N N . ALA A 1 81 ? 35.136 20.053 47.080 1.00 51.69 81 ALA A N 1
ATOM 641 C CA . ALA A 1 81 ? 35.931 20.392 45.887 1.00 51.69 81 ALA A CA 1
ATOM 642 C C . ALA A 1 81 ? 36.771 21.684 46.011 1.00 51.69 81 ALA A C 1
ATOM 644 O O . ALA A 1 81 ? 37.753 21.863 45.288 1.00 51.69 81 ALA A O 1
ATOM 645 N N . VAL A 1 82 ? 36.434 22.582 46.940 1.00 47.34 82 VAL A N 1
ATOM 646 C CA . VAL A 1 82 ? 37.102 23.891 47.101 1.00 47.34 82 VAL A CA 1
ATOM 647 C C . VAL A 1 82 ? 38.573 23.806 47.579 1.00 47.34 82 VAL A C 1
ATOM 649 O O . VAL A 1 82 ? 39.371 24.638 47.147 1.00 47.34 82 VAL A O 1
ATOM 652 N N . PRO A 1 83 ? 39.025 22.801 48.361 1.00 45.75 83 PRO A N 1
ATOM 653 C CA . PRO A 1 83 ? 40.437 22.701 48.757 1.00 45.75 83 PRO A CA 1
ATOM 654 C C . PRO A 1 83 ? 41.392 22.143 47.679 1.00 45.75 83 PRO A C 1
ATOM 656 O O . PRO A 1 83 ? 42.608 22.198 47.863 1.00 45.75 83 PRO A O 1
ATOM 659 N N . LEU A 1 84 ? 40.891 21.599 46.560 1.00 51.72 84 LEU A N 1
ATOM 660 C CA . LEU A 1 84 ? 41.706 20.871 45.566 1.00 51.72 84 LEU A CA 1
ATOM 661 C C . LEU A 1 84 ? 42.308 21.749 44.453 1.00 51.72 84 LEU A C 1
ATOM 663 O O . LEU A 1 84 ? 43.262 21.333 43.799 1.00 51.72 84 LEU A O 1
ATOM 667 N N . PHE A 1 85 ? 41.847 22.991 44.282 1.00 46.38 85 PHE A N 1
ATOM 668 C CA . PHE A 1 85 ? 42.371 23.902 43.251 1.00 46.38 85 PHE A CA 1
ATOM 669 C C . PHE A 1 85 ? 43.653 24.662 43.650 1.00 46.38 85 PHE A C 1
ATOM 671 O O . PHE A 1 85 ? 44.210 25.411 42.850 1.00 46.38 85 PHE A O 1
ATOM 678 N N . GLY A 1 86 ? 44.178 24.445 44.862 1.00 45.88 86 GLY A N 1
ATOM 679 C CA . GLY A 1 86 ? 45.362 25.149 45.376 1.00 45.88 86 GLY A CA 1
ATOM 680 C C . GLY A 1 86 ? 46.726 24.516 45.061 1.00 45.88 86 GLY A C 1
ATOM 681 O O . GLY A 1 86 ? 47.757 25.092 45.411 1.00 45.88 86 GLY A O 1
ATOM 682 N N . ARG A 1 87 ? 46.790 23.331 44.439 1.00 48.84 87 ARG A N 1
ATOM 683 C CA . ARG A 1 87 ? 48.062 22.621 44.204 1.00 48.84 87 ARG A CA 1
ATOM 684 C C . ARG A 1 87 ? 48.073 21.892 42.867 1.00 48.84 87 ARG A C 1
ATOM 686 O O . ARG A 1 87 ? 47.786 20.710 42.839 1.00 48.84 87 ARG A O 1
ATOM 693 N N . LEU A 1 88 ? 48.499 22.558 41.794 1.00 47.47 88 LEU A N 1
ATOM 694 C CA . LEU A 1 88 ? 49.261 21.926 40.703 1.00 47.47 88 LEU A CA 1
ATOM 695 C C . LEU A 1 88 ? 49.972 23.008 39.877 1.00 47.47 88 LEU A C 1
ATOM 697 O O . LEU A 1 88 ? 49.428 23.653 38.986 1.00 47.47 88 LEU A O 1
ATOM 701 N N . ARG A 1 89 ? 51.233 23.232 40.257 1.00 43.25 89 ARG A N 1
ATOM 702 C CA . ARG A 1 89 ? 52.201 24.146 39.646 1.00 43.25 89 ARG A CA 1
ATOM 703 C C . ARG A 1 89 ? 52.955 23.407 38.524 1.00 43.25 89 ARG A C 1
ATOM 705 O O . ARG A 1 89 ? 53.609 22.411 38.806 1.00 43.25 89 ARG A O 1
ATOM 712 N N . ARG A 1 90 ? 52.967 24.017 37.326 1.00 50.38 90 ARG A N 1
ATOM 713 C CA . ARG A 1 90 ? 53.928 23.891 36.193 1.00 50.38 90 ARG A CA 1
ATOM 714 C C . ARG A 1 90 ? 53.924 22.598 35.339 1.00 50.38 90 ARG A C 1
ATOM 716 O O . ARG A 1 90 ? 54.496 21.599 35.763 1.00 50.38 90 ARG A O 1
ATOM 723 N N . PRO A 1 91 ? 53.497 22.654 34.058 1.00 42.09 91 PRO A N 1
ATOM 724 C CA . PRO A 1 91 ? 53.870 21.653 33.059 1.00 42.09 91 PRO A CA 1
ATOM 725 C C . PRO A 1 91 ? 55.219 22.005 32.394 1.00 42.09 91 PRO A C 1
ATOM 727 O O . PRO A 1 91 ? 55.485 23.155 32.036 1.00 42.09 91 PRO A O 1
ATOM 730 N N . ARG A 1 92 ? 56.104 21.010 32.241 1.00 50.06 92 ARG A N 1
ATOM 731 C CA . ARG A 1 92 ? 57.412 21.139 31.568 1.00 50.06 92 ARG A CA 1
ATOM 732 C C . ARG A 1 92 ? 57.231 21.328 30.049 1.00 50.06 92 ARG A C 1
ATOM 734 O O . ARG A 1 92 ? 56.519 20.566 29.402 1.00 50.06 92 ARG A O 1
ATOM 741 N N . ARG A 1 93 ? 57.944 22.318 29.485 1.00 49.59 93 ARG A N 1
ATOM 742 C CA . ARG A 1 93 ? 57.941 22.796 28.075 1.00 49.59 93 ARG A CA 1
ATOM 743 C C . ARG A 1 93 ? 58.179 21.737 26.978 1.00 49.59 93 ARG A C 1
ATOM 745 O O . ARG A 1 93 ? 58.034 22.057 25.802 1.00 49.59 93 ARG A O 1
ATOM 752 N N . THR A 1 94 ? 58.554 20.508 27.318 1.00 48.59 94 THR A N 1
ATOM 753 C CA . THR A 1 94 ? 58.905 19.446 26.361 1.00 48.59 94 THR A CA 1
ATOM 754 C C . THR A 1 94 ? 57.691 18.723 25.770 1.00 48.59 94 THR A C 1
ATOM 756 O O . THR A 1 94 ? 57.713 18.399 24.587 1.00 48.59 94 THR A O 1
ATOM 759 N N . HIS A 1 95 ? 56.598 18.555 26.523 1.00 50.34 95 HIS A N 1
ATOM 760 C CA . HIS A 1 95 ? 55.399 17.855 26.027 1.00 50.34 95 HIS A CA 1
ATOM 761 C C . HIS A 1 95 ? 54.600 18.670 24.995 1.00 50.34 95 HIS A C 1
ATOM 763 O O . HIS A 1 95 ? 53.993 18.102 24.093 1.00 50.34 95 HIS A O 1
ATOM 769 N N . VAL A 1 96 ? 54.664 20.004 25.068 1.00 55.53 96 VAL A N 1
ATOM 770 C CA . VAL A 1 96 ? 53.949 20.910 24.148 1.00 55.53 96 VAL A CA 1
ATOM 771 C C . VAL A 1 96 ? 54.560 20.894 22.738 1.00 55.53 96 VAL A C 1
ATOM 773 O O . VAL A 1 96 ? 53.842 21.000 21.750 1.00 55.53 96 VAL A O 1
ATOM 776 N N . ARG A 1 97 ? 55.883 20.709 22.621 1.00 51.59 97 ARG A N 1
ATOM 777 C CA . ARG A 1 97 ? 56.587 20.690 21.324 1.00 51.59 97 ARG A CA 1
ATOM 778 C C . ARG A 1 97 ? 56.362 19.396 20.538 1.00 51.59 97 ARG A C 1
ATOM 780 O O . ARG A 1 97 ? 56.241 19.445 19.320 1.00 51.59 97 ARG A O 1
ATOM 787 N N . LEU A 1 98 ? 56.277 18.261 21.232 1.00 53.91 98 LEU A N 1
ATOM 788 C CA . LEU A 1 98 ? 56.037 16.956 20.606 1.00 53.91 98 LEU A CA 1
ATOM 789 C C . LEU A 1 98 ? 54.598 16.838 20.082 1.00 53.91 98 LEU A C 1
ATOM 791 O O . LEU A 1 98 ? 54.377 16.327 18.988 1.00 53.91 98 LEU A O 1
ATOM 795 N N . LEU A 1 99 ? 53.637 17.390 20.831 1.00 56.88 99 LEU A N 1
ATOM 796 C CA . LEU A 1 99 ? 52.238 17.468 20.416 1.00 56.88 99 LEU A CA 1
ATOM 797 C C . LEU A 1 99 ? 52.066 18.363 19.177 1.00 56.88 99 LEU A C 1
ATOM 799 O O . LEU A 1 99 ? 51.358 17.989 18.249 1.00 56.88 99 LEU A O 1
ATOM 803 N N . GLY A 1 100 ? 52.771 19.500 19.115 1.00 60.59 100 GLY A N 1
ATOM 804 C CA . GLY A 1 100 ? 52.734 20.396 17.953 1.00 60.59 100 GLY A CA 1
ATOM 805 C C . GLY A 1 100 ? 53.247 19.753 16.657 1.00 60.59 100 GLY A C 1
ATOM 806 O O . GLY A 1 100 ? 52.641 19.938 15.606 1.00 60.59 100 GLY A O 1
ATOM 807 N N . LEU A 1 101 ? 54.315 18.950 16.721 1.00 67.00 101 LEU A N 1
ATOM 808 C CA . LEU A 1 101 ? 54.857 18.255 15.544 1.00 67.00 101 LEU A CA 1
ATOM 809 C C . LEU A 1 101 ? 53.933 17.139 15.036 1.00 67.00 101 LEU A C 1
ATOM 811 O O . LEU A 1 101 ? 53.764 16.997 13.826 1.00 67.00 101 LEU A O 1
ATOM 815 N N . LEU A 1 102 ? 53.297 16.390 15.943 1.00 65.38 102 LEU A N 1
ATOM 816 C CA . LEU A 1 102 ? 52.304 15.370 15.585 1.00 65.38 102 LEU A CA 1
ATOM 817 C C . LEU A 1 102 ? 51.055 15.987 14.943 1.00 65.38 102 LEU A C 1
ATOM 819 O O . LEU A 1 102 ? 50.545 15.450 13.963 1.00 65.38 102 LEU A O 1
ATOM 823 N N . VAL A 1 103 ? 50.605 17.144 15.438 1.00 69.81 103 VAL A N 1
ATOM 824 C CA . VAL A 1 103 ? 49.480 17.887 14.849 1.00 69.81 103 VAL A CA 1
ATOM 825 C C . VAL A 1 103 ? 49.831 18.403 13.450 1.00 69.81 103 VAL A C 1
ATOM 827 O O . VAL A 1 103 ? 49.031 18.242 12.535 1.00 69.81 103 VAL A O 1
ATOM 830 N N . CYS A 1 104 ? 51.034 18.944 13.232 1.00 68.81 104 CYS A N 1
ATOM 831 C CA . CYS A 1 104 ? 51.460 19.378 11.896 1.00 68.81 104 CYS A CA 1
ATOM 832 C C . CYS A 1 104 ? 51.573 18.213 10.898 1.00 68.81 104 CYS A C 1
ATOM 834 O O . CYS A 1 104 ? 51.153 18.354 9.753 1.00 68.81 104 CYS A O 1
ATOM 836 N N . ALA A 1 105 ? 52.099 17.057 11.317 1.00 71.06 105 ALA A N 1
ATOM 837 C CA . ALA A 1 105 ? 52.185 15.874 10.457 1.00 71.06 105 ALA A CA 1
ATOM 838 C C . ALA A 1 105 ? 50.795 15.331 10.078 1.00 71.06 105 ALA A C 1
ATOM 840 O O . ALA A 1 105 ? 50.565 14.984 8.919 1.00 71.06 105 ALA A O 1
ATOM 841 N N . LEU A 1 106 ? 49.855 15.330 11.029 1.00 69.75 106 LEU A N 1
ATOM 842 C CA . LEU A 1 106 ? 48.460 14.964 10.788 1.00 69.75 106 LEU A CA 1
ATOM 843 C C . LEU A 1 106 ? 47.772 15.949 9.831 1.00 69.75 106 LEU A C 1
ATOM 845 O O . LEU A 1 106 ? 47.069 15.519 8.924 1.00 69.75 106 LEU A O 1
ATOM 849 N N . LEU A 1 107 ? 48.013 17.255 9.977 1.00 68.38 107 LEU A N 1
ATOM 850 C CA . LEU A 1 107 ? 47.464 18.278 9.080 1.00 68.38 107 LEU A CA 1
ATOM 851 C C . LEU A 1 107 ? 48.008 18.149 7.651 1.00 68.38 107 LEU A C 1
ATOM 853 O O . LEU A 1 107 ? 47.242 18.263 6.701 1.00 68.38 107 LEU A O 1
ATOM 857 N N . ILE A 1 108 ? 49.299 17.850 7.477 1.00 72.12 108 ILE A N 1
ATOM 858 C CA . ILE A 1 108 ? 49.893 17.614 6.149 1.00 72.12 108 ILE A CA 1
ATOM 859 C C . ILE A 1 108 ? 49.314 16.345 5.507 1.00 72.12 108 ILE A C 1
ATOM 861 O O . ILE A 1 108 ? 49.046 16.329 4.306 1.00 72.12 108 ILE A O 1
ATOM 865 N N . TRP A 1 109 ? 49.090 15.292 6.297 1.00 70.06 109 TRP A N 1
ATOM 866 C CA . TRP A 1 109 ? 48.433 14.075 5.823 1.00 70.06 109 TRP A CA 1
ATOM 867 C C . TRP A 1 109 ? 46.973 14.335 5.419 1.00 70.06 109 TRP A C 1
ATOM 869 O O . TRP A 1 109 ? 46.569 13.938 4.331 1.00 70.06 109 TRP A O 1
ATOM 879 N N . LEU A 1 110 ? 46.217 15.096 6.216 1.00 58.41 110 LEU A N 1
ATOM 880 C CA . LEU A 1 110 ? 44.839 15.491 5.900 1.00 58.41 110 LEU A CA 1
ATOM 881 C C . LEU A 1 110 ? 44.748 16.374 4.646 1.00 58.41 110 LEU A C 1
ATOM 883 O O . LEU A 1 110 ? 43.849 16.178 3.836 1.00 58.41 110 LEU A O 1
ATOM 887 N N . VAL A 1 111 ? 45.696 17.293 4.430 1.00 59.06 111 VAL A N 1
ATOM 888 C CA . VAL A 1 111 ? 45.755 18.110 3.202 1.00 59.06 111 VAL A CA 1
ATOM 889 C C . VAL A 1 111 ? 46.041 17.245 1.971 1.00 59.06 111 VAL A C 1
ATOM 891 O O . VAL A 1 111 ? 45.459 17.481 0.918 1.00 59.06 111 VAL A O 1
ATOM 894 N N . ARG A 1 112 ? 46.876 16.204 2.091 1.00 56.56 112 ARG A N 1
ATOM 895 C CA . ARG A 1 112 ? 47.115 15.251 0.992 1.00 56.56 112 ARG A CA 1
ATOM 896 C C . ARG A 1 112 ? 45.907 14.376 0.668 1.00 56.56 112 ARG A C 1
ATOM 898 O O . ARG A 1 112 ? 45.772 13.969 -0.475 1.00 56.56 112 ARG A O 1
ATOM 905 N N . VAL A 1 113 ? 45.051 14.098 1.649 1.00 53.66 113 VAL A N 1
ATOM 906 C CA . VAL A 1 113 ? 43.771 13.407 1.426 1.00 53.66 113 VAL A CA 1
ATOM 907 C C . VAL A 1 113 ? 42.721 14.367 0.843 1.00 53.66 113 VAL A C 1
ATOM 909 O O . VAL A 1 113 ? 41.873 13.939 0.070 1.00 53.66 113 VAL A O 1
ATOM 912 N N . ALA A 1 114 ? 42.790 15.664 1.167 1.00 44.12 114 ALA A N 1
ATOM 913 C CA . ALA A 1 114 ? 41.859 16.683 0.676 1.00 44.12 114 ALA A CA 1
ATOM 914 C C . ALA A 1 114 ? 42.152 17.163 -0.759 1.00 44.12 114 ALA A C 1
ATOM 916 O O . ALA A 1 114 ? 41.230 17.568 -1.464 1.00 44.12 114 ALA A O 1
ATOM 917 N N . VAL A 1 115 ? 43.411 17.112 -1.211 1.00 44.31 115 VAL A N 1
ATOM 918 C CA . VAL A 1 115 ? 43.761 17.309 -2.626 1.00 44.31 115 VAL A CA 1
ATOM 919 C C . VAL A 1 115 ? 43.512 15.988 -3.352 1.00 44.31 115 VAL A C 1
ATOM 921 O O . VAL A 1 115 ? 44.421 15.185 -3.552 1.00 44.31 115 VAL A O 1
ATOM 924 N N . GLY A 1 116 ? 42.242 15.741 -3.676 1.00 41.03 116 GLY A N 1
ATOM 925 C CA . GLY A 1 116 ? 41.835 14.631 -4.527 1.00 41.03 116 GLY A CA 1
ATOM 926 C C . GLY A 1 116 ? 42.597 14.673 -5.850 1.00 41.03 116 GLY A C 1
ATOM 927 O O . GLY A 1 116 ? 42.748 15.734 -6.454 1.00 41.03 116 GLY A O 1
ATOM 928 N N . GLN A 1 117 ? 43.105 13.520 -6.279 1.00 39.78 117 GLN A N 1
ATOM 929 C CA . GLN A 1 117 ? 43.513 13.323 -7.668 1.00 39.78 117 GLN A CA 1
ATOM 930 C C . GLN A 1 117 ? 42.310 13.696 -8.547 1.00 39.78 117 GLN A C 1
ATOM 932 O O . GLN A 1 117 ? 41.211 13.197 -8.303 1.00 39.78 117 GLN A O 1
ATOM 937 N N . GLU A 1 118 ? 42.493 14.602 -9.511 1.00 43.62 118 GLU A N 1
ATOM 938 C CA . GLU A 1 118 ? 41.487 14.844 -10.546 1.00 43.62 118 GLU A CA 1
ATOM 939 C C . GLU A 1 118 ? 41.155 13.499 -11.190 1.00 43.62 118 GLU A C 1
ATOM 941 O O . GLU A 1 118 ? 42.043 12.835 -11.724 1.00 43.62 118 GLU A O 1
ATOM 946 N N . ASN A 1 119 ? 39.896 13.072 -11.065 1.00 47.81 119 ASN A N 1
ATOM 947 C CA . ASN A 1 119 ? 39.434 11.847 -11.690 1.00 47.81 119 ASN A CA 1
ATOM 948 C C . ASN A 1 119 ? 39.476 12.056 -13.221 1.00 47.81 119 ASN A C 1
ATOM 950 O O . ASN A 1 119 ? 38.754 12.936 -13.707 1.00 47.81 119 ASN A O 1
ATOM 954 N N . PRO A 1 120 ? 40.307 11.315 -13.982 1.00 49.19 120 PRO A N 1
ATOM 955 C CA . PRO A 1 120 ? 40.396 11.444 -15.441 1.00 49.19 120 PRO A CA 1
ATOM 956 C C . PRO A 1 120 ? 39.041 11.254 -16.139 1.00 49.19 120 PRO A C 1
ATOM 958 O O . PRO A 1 120 ? 38.808 11.828 -17.201 1.00 49.19 120 PRO A O 1
ATOM 961 N N . ASP A 1 121 ? 38.118 10.541 -15.489 1.00 53.75 121 ASP A N 1
ATOM 962 C CA . ASP A 1 121 ? 36.777 10.202 -15.976 1.00 53.75 121 ASP A CA 1
ATOM 963 C C . ASP A 1 121 ? 35.834 11.420 -16.106 1.00 53.75 121 ASP A C 1
ATOM 965 O O . ASP A 1 121 ? 34.711 11.309 -16.599 1.00 53.75 121 ASP A O 1
ATOM 969 N N . ALA A 1 122 ? 36.272 12.611 -15.677 1.00 61.28 122 ALA A N 1
ATOM 970 C CA . ALA A 1 122 ? 35.501 13.854 -15.744 1.00 61.28 122 ALA A CA 1
ATOM 971 C C . ALA A 1 122 ? 35.753 14.695 -17.012 1.00 61.28 122 ALA A C 1
ATOM 973 O O . ALA A 1 122 ? 35.192 15.790 -17.121 1.00 61.28 122 ALA A O 1
ATOM 974 N N . SER A 1 123 ? 36.563 14.223 -17.967 1.00 80.69 123 SER A N 1
ATOM 975 C CA . SER A 1 123 ? 36.877 14.967 -19.202 1.00 80.69 123 SER A CA 1
ATOM 976 C C . SER A 1 123 ? 35.618 15.335 -19.999 1.00 80.69 123 SER A C 1
ATOM 978 O O . SER A 1 123 ? 35.452 16.486 -20.405 1.00 80.69 123 SER A O 1
ATOM 980 N N . CYS A 1 124 ? 34.664 14.407 -20.125 1.00 88.75 124 CYS A N 1
ATOM 981 C CA . CYS A 1 124 ? 33.405 14.635 -20.830 1.00 88.75 124 CYS A CA 1
ATOM 982 C C . CYS A 1 124 ? 32.588 15.758 -20.172 1.00 88.75 124 CYS A C 1
ATOM 984 O O . CYS A 1 124 ? 31.983 16.570 -20.868 1.00 88.75 124 CYS A O 1
ATOM 986 N N . LEU A 1 125 ? 32.614 15.854 -18.837 1.00 90.44 125 LEU A N 1
ATOM 987 C CA . LEU A 1 125 ? 31.864 16.843 -18.051 1.00 90.44 125 LEU A CA 1
ATOM 988 C C . LEU A 1 125 ? 32.459 18.257 -18.119 1.00 90.44 125 LEU A C 1
ATOM 990 O O . LEU A 1 125 ? 31.823 19.205 -17.653 1.00 90.44 125 LEU A O 1
ATOM 994 N N . VAL A 1 126 ? 33.666 18.415 -18.675 1.00 89.12 126 VAL A N 1
ATOM 995 C CA . VAL A 1 126 ? 34.242 19.734 -18.980 1.00 89.12 126 VAL A CA 1
ATOM 996 C C . VAL A 1 126 ? 33.435 20.408 -20.087 1.00 89.12 126 VAL A C 1
ATOM 998 O O . VAL A 1 126 ? 33.130 21.595 -19.985 1.00 89.12 126 VAL A O 1
ATOM 1001 N N . CYS A 1 127 ? 33.053 19.647 -21.115 1.00 89.88 127 CYS A N 1
ATOM 1002 C CA . CYS A 1 127 ? 32.254 20.145 -22.233 1.00 89.88 127 CYS A CA 1
ATOM 1003 C C . CYS A 1 127 ? 30.747 19.934 -22.014 1.00 89.88 127 CYS A C 1
ATOM 1005 O O . CYS A 1 127 ? 29.971 20.850 -22.267 1.00 89.88 127 CYS A O 1
ATOM 1007 N N . HIS A 1 128 ? 30.337 18.781 -21.478 1.00 91.50 128 HIS A N 1
ATOM 1008 C CA . HIS A 1 128 ? 28.943 18.426 -21.170 1.00 91.50 128 HIS A CA 1
ATOM 1009 C C . HIS A 1 128 ? 28.547 18.839 -19.748 1.00 91.50 128 HIS A C 1
ATOM 1011 O O . HIS A 1 128 ? 28.106 18.039 -18.919 1.00 91.50 128 HIS A O 1
ATOM 1017 N N . SER A 1 129 ? 28.773 20.112 -19.434 1.00 90.94 129 SER A N 1
ATOM 1018 C CA . SER A 1 129 ? 28.563 20.654 -18.089 1.00 90.94 129 SER A CA 1
ATOM 1019 C C . SER A 1 129 ? 27.095 20.631 -17.639 1.00 90.94 129 SER A C 1
ATOM 1021 O O . SER A 1 129 ? 26.820 20.582 -16.440 1.00 90.94 129 SER A O 1
ATOM 1023 N N . GLU A 1 130 ? 26.153 20.611 -18.581 1.00 92.88 130 GLU A N 1
ATOM 1024 C CA . GLU A 1 130 ? 24.710 20.617 -18.348 1.00 92.88 130 GLU A CA 1
ATOM 1025 C C . GLU A 1 130 ? 24.203 19.354 -17.643 1.00 92.88 130 GLU A C 1
ATOM 1027 O O . GLU A 1 130 ? 23.263 19.433 -16.857 1.00 92.88 130 GLU A O 1
ATOM 1032 N N . ILE A 1 131 ? 24.852 18.206 -17.862 1.00 91.94 131 ILE A N 1
ATOM 1033 C CA . ILE A 1 131 ? 24.505 16.934 -17.207 1.00 91.94 131 ILE A CA 1
ATOM 1034 C C . ILE A 1 131 ? 25.338 16.664 -15.952 1.00 91.94 131 ILE A C 1
ATOM 1036 O O . ILE A 1 131 ? 25.123 15.660 -15.276 1.00 91.94 131 ILE A O 1
ATOM 1040 N N . LYS A 1 132 ? 26.315 17.526 -15.640 1.00 91.44 132 LYS A N 1
ATOM 1041 C CA . LYS A 1 132 ? 27.327 17.260 -14.611 1.00 91.44 132 LYS A CA 1
ATOM 1042 C C . LYS A 1 132 ? 26.715 16.989 -13.245 1.00 91.44 132 LYS A C 1
ATOM 1044 O O . LYS A 1 132 ? 27.118 16.040 -12.585 1.00 91.44 132 LYS A O 1
ATOM 1049 N N . VAL A 1 133 ? 25.766 17.821 -12.822 1.00 91.38 133 VAL A N 1
ATOM 1050 C CA . VAL A 1 133 ? 25.121 17.671 -11.508 1.00 91.38 133 VAL A CA 1
ATOM 1051 C C . VAL A 1 133 ? 24.319 16.374 -11.460 1.00 91.38 133 VAL A C 1
ATOM 1053 O O . VAL A 1 133 ? 24.530 15.563 -10.566 1.00 91.38 133 VAL A O 1
ATOM 1056 N N . ASP A 1 134 ? 23.475 16.150 -12.465 1.00 93.62 134 ASP A N 1
ATOM 1057 C CA . ASP A 1 134 ? 22.633 14.958 -12.567 1.00 93.62 134 ASP A CA 1
ATOM 1058 C C . ASP A 1 134 ? 23.462 13.667 -12.543 1.00 93.62 134 ASP A C 1
ATOM 1060 O O . ASP A 1 134 ? 23.166 12.762 -11.763 1.00 93.62 134 ASP A O 1
ATOM 1064 N N . TYR A 1 135 ? 24.534 13.610 -13.341 1.00 93.62 135 TYR A N 1
ATOM 1065 C CA . TYR A 1 135 ? 25.435 12.461 -13.385 1.00 93.62 135 TYR A CA 1
ATOM 1066 C C . TYR A 1 135 ? 26.136 12.221 -12.050 1.00 93.62 135 TYR A C 1
ATOM 1068 O O . TYR A 1 135 ? 26.115 11.092 -11.566 1.00 93.62 135 TYR A O 1
ATOM 1076 N N . LEU A 1 136 ? 26.713 13.258 -11.435 1.00 92.38 136 LEU A N 1
ATOM 1077 C CA . LEU A 1 136 ? 27.443 13.123 -10.168 1.00 92.38 136 LEU A CA 1
ATOM 1078 C C . LEU A 1 136 ? 26.553 12.665 -9.004 1.00 92.38 136 LEU A C 1
ATOM 1080 O O . LEU A 1 136 ? 27.063 12.090 -8.046 1.00 92.38 136 LEU A O 1
ATOM 1084 N N . GLU A 1 137 ? 25.243 12.895 -9.079 1.00 93.62 137 GLU A N 1
ATOM 1085 C CA . GLU A 1 137 ? 24.279 12.372 -8.106 1.00 93.62 137 GLU A CA 1
ATOM 1086 C C . GLU A 1 137 ? 23.828 10.933 -8.398 1.00 93.62 137 GLU A C 1
ATOM 1088 O O . GLU A 1 137 ? 23.209 10.290 -7.549 1.00 93.62 137 GLU A O 1
ATOM 1093 N N . SER A 1 138 ? 24.101 10.411 -9.593 1.00 95.50 138 SER A N 1
ATOM 1094 C CA . SER A 1 138 ? 23.655 9.079 -9.985 1.00 95.50 138 SER A CA 1
ATOM 1095 C C . SER A 1 138 ? 24.420 7.968 -9.268 1.00 95.50 138 SER A C 1
ATOM 1097 O O . SER A 1 138 ? 25.615 8.068 -8.986 1.00 95.50 138 SER A O 1
ATOM 1099 N N . VAL A 1 139 ? 23.756 6.828 -9.073 1.00 94.75 139 VAL A N 1
ATOM 1100 C CA . VAL A 1 139 ? 24.406 5.607 -8.572 1.00 94.75 139 VAL A CA 1
ATOM 1101 C C . VAL A 1 139 ? 25.529 5.129 -9.491 1.00 94.75 139 VAL A C 1
ATOM 1103 O O . VAL A 1 139 ? 26.467 4.498 -9.025 1.00 94.75 139 VAL A O 1
ATOM 1106 N N . HIS A 1 140 ? 25.457 5.436 -10.787 1.00 94.00 140 HIS A N 1
ATOM 1107 C CA . HIS A 1 140 ? 26.500 5.081 -11.744 1.00 94.00 140 HIS A CA 1
ATOM 1108 C C . HIS A 1 140 ? 27.791 5.860 -11.494 1.00 94.00 140 HIS A C 1
ATOM 1110 O O . HIS A 1 140 ? 28.849 5.239 -11.476 1.00 94.00 140 HIS A O 1
ATOM 1116 N N . ALA A 1 141 ? 27.715 7.155 -11.176 1.00 92.69 141 ALA A N 1
ATOM 1117 C CA . ALA A 1 141 ? 28.897 7.919 -10.779 1.00 92.69 141 ALA A CA 1
ATOM 1118 C C . ALA A 1 141 ? 29.503 7.418 -9.459 1.00 92.69 141 ALA A C 1
ATOM 1120 O O . ALA A 1 141 ? 30.719 7.386 -9.320 1.00 92.69 141 ALA A O 1
ATOM 1121 N N . VAL A 1 142 ? 28.672 6.977 -8.505 1.00 90.69 142 VAL A N 1
ATOM 1122 C CA . VAL A 1 142 ? 29.142 6.409 -7.225 1.00 90.69 142 VAL A CA 1
ATOM 1123 C C . VAL A 1 142 ? 29.934 5.108 -7.416 1.00 90.69 142 VAL A C 1
ATOM 1125 O O . VAL A 1 142 ? 30.800 4.795 -6.601 1.00 90.69 142 VAL A O 1
ATOM 1128 N N . PHE A 1 143 ? 29.637 4.347 -8.472 1.00 90.19 143 PHE A N 1
ATOM 1129 C CA . PHE A 1 143 ? 30.282 3.068 -8.787 1.00 90.19 143 PHE A CA 1
ATOM 1130 C C . PHE A 1 143 ? 31.227 3.141 -9.996 1.00 90.19 143 PHE A C 1
ATOM 1132 O O . PHE A 1 143 ? 31.487 2.107 -10.615 1.00 90.19 143 PHE A O 1
ATOM 1139 N N . ASP A 1 144 ? 31.724 4.337 -10.328 1.00 88.50 144 ASP A N 1
ATOM 1140 C CA . ASP A 1 144 ? 32.700 4.580 -11.399 1.00 88.50 144 ASP A CA 1
ATOM 1141 C C . ASP A 1 144 ? 32.251 4.053 -12.783 1.00 88.50 144 ASP A C 1
ATOM 1143 O O . ASP A 1 144 ? 33.045 3.573 -13.592 1.00 88.50 144 ASP A O 1
ATOM 1147 N N . VAL A 1 145 ? 30.945 4.117 -13.071 1.00 91.19 145 VAL A N 1
ATOM 1148 C CA . VAL A 1 145 ? 30.388 3.840 -14.403 1.00 91.19 145 VAL A CA 1
ATOM 1149 C C . VAL A 1 145 ? 30.351 5.143 -15.193 1.00 91.19 145 VAL A C 1
ATOM 1151 O O . VAL A 1 145 ? 29.409 5.926 -15.072 1.00 91.19 145 VAL A O 1
ATOM 1154 N N . ASP A 1 146 ? 31.389 5.353 -15.997 1.00 90.00 146 ASP A N 1
ATOM 1155 C CA . ASP A 1 146 ? 31.630 6.596 -16.723 1.00 90.00 146 ASP A CA 1
ATOM 1156 C C . ASP A 1 146 ? 30.759 6.800 -17.979 1.00 90.00 146 ASP A C 1
ATOM 1158 O O . ASP A 1 146 ? 29.929 5.973 -18.374 1.00 90.00 146 ASP A O 1
ATOM 1162 N N . CYS A 1 147 ? 30.944 7.951 -18.631 1.00 92.38 147 CYS A N 1
ATOM 1163 C CA . CYS A 1 147 ? 30.176 8.335 -19.812 1.00 92.38 147 CYS A CA 1
ATOM 1164 C C . CYS A 1 147 ? 30.365 7.347 -20.975 1.00 92.38 147 CYS A C 1
ATOM 1166 O O . CYS A 1 147 ? 29.400 7.037 -21.685 1.00 92.38 147 CYS A O 1
ATOM 1168 N N . VAL A 1 148 ? 31.586 6.831 -21.170 1.00 93.31 148 VAL A N 1
ATOM 1169 C CA . VAL A 1 148 ? 31.902 5.950 -22.303 1.00 93.31 148 VAL A CA 1
ATOM 1170 C C . VAL A 1 148 ? 31.352 4.538 -22.103 1.00 93.31 148 VAL A C 1
ATOM 1172 O O . VAL A 1 148 ? 31.085 3.852 -23.090 1.00 93.31 148 VAL A O 1
ATOM 1175 N N . ALA A 1 149 ? 31.056 4.119 -20.869 1.00 93.19 149 ALA A N 1
ATOM 1176 C CA . ALA A 1 149 ? 30.339 2.870 -20.613 1.00 93.19 149 ALA A CA 1
ATOM 1177 C C . ALA A 1 149 ? 28.961 2.826 -21.307 1.00 93.19 149 ALA A C 1
ATOM 1179 O O . ALA A 1 149 ? 28.534 1.769 -21.784 1.00 93.19 149 ALA A O 1
ATOM 1180 N N . CYS A 1 150 ? 28.285 3.975 -21.414 1.00 93.56 150 CYS A N 1
ATOM 1181 C CA . CYS A 1 150 ? 26.983 4.104 -22.073 1.00 93.56 150 CYS A CA 1
ATOM 1182 C C . CYS A 1 150 ? 27.101 4.605 -23.520 1.00 93.56 150 CYS A C 1
ATOM 1184 O O . CYS A 1 150 ? 26.461 4.051 -24.421 1.00 93.56 150 CYS A O 1
ATOM 1186 N N . HIS A 1 151 ? 27.920 5.636 -23.745 1.00 94.50 151 HIS A N 1
ATOM 1187 C CA . HIS A 1 151 ? 28.016 6.362 -25.014 1.00 94.50 151 HIS A CA 1
ATOM 1188 C C . HIS A 1 151 ? 29.177 5.911 -25.917 1.00 94.50 151 HIS A C 1
ATOM 1190 O O . HIS A 1 151 ? 29.181 6.259 -27.098 1.00 94.50 151 HIS A O 1
ATOM 1196 N N . GLY A 1 152 ? 30.125 5.113 -25.417 1.00 93.25 152 GLY A N 1
ATOM 1197 C CA . GLY A 1 152 ? 31.396 4.812 -26.092 1.00 93.25 152 GLY A CA 1
ATOM 1198 C C . GLY A 1 152 ? 32.308 6.038 -26.220 1.00 93.25 152 GLY A C 1
ATOM 1199 O O . GLY A 1 152 ? 31.994 7.092 -25.674 1.00 93.25 152 GLY A O 1
ATOM 1200 N N . GLY A 1 15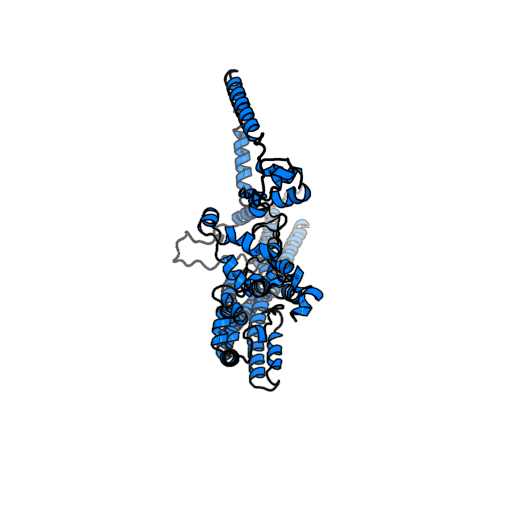3 ? 33.407 5.918 -26.970 1.00 92.62 153 GLY A N 1
ATOM 1201 C CA . GLY A 1 153 ? 34.366 7.013 -27.171 1.00 92.62 153 GLY A CA 1
ATOM 1202 C C . GLY A 1 153 ? 35.591 6.929 -26.255 1.00 92.62 153 GLY A C 1
ATOM 1203 O O . GLY A 1 153 ? 35.957 5.841 -25.813 1.00 92.62 153 GLY A O 1
ATOM 1204 N N . ASP A 1 154 ? 36.236 8.070 -26.003 1.00 90.88 154 ASP A N 1
ATOM 1205 C CA . ASP A 1 154 ? 37.470 8.175 -25.207 1.00 90.88 154 ASP A CA 1
ATOM 1206 C C . ASP A 1 154 ? 37.331 9.240 -24.108 1.00 90.88 154 ASP A C 1
ATOM 1208 O O . ASP A 1 154 ? 37.355 10.438 -24.390 1.00 90.88 154 ASP A O 1
ATOM 1212 N N . SER A 1 155 ? 37.202 8.811 -22.849 1.00 89.38 155 SER A N 1
ATOM 1213 C CA . SER A 1 155 ? 37.145 9.698 -21.679 1.00 89.38 155 SER A CA 1
ATOM 1214 C C . SER A 1 155 ? 38.526 10.196 -21.237 1.00 89.38 155 SER A C 1
ATOM 1216 O O . SER A 1 155 ? 38.615 10.984 -20.303 1.00 89.38 155 SER A O 1
ATOM 1218 N N . SER A 1 156 ? 39.625 9.813 -21.893 1.00 87.00 156 SER A N 1
ATOM 1219 C CA . SER A 1 156 ? 40.971 10.262 -21.497 1.00 87.00 156 SER A CA 1
ATOM 1220 C C . SER A 1 156 ? 41.416 11.581 -22.143 1.00 87.00 156 SER A C 1
ATOM 1222 O O . SER A 1 156 ? 42.505 12.081 -21.852 1.00 87.00 156 SER A O 1
ATOM 1224 N N . THR A 1 157 ? 40.596 12.164 -23.022 1.00 87.56 157 THR A N 1
ATOM 1225 C CA . THR A 1 157 ? 40.967 13.311 -23.859 1.00 87.56 157 THR A CA 1
ATOM 1226 C C . THR A 1 157 ? 39.893 14.397 -23.882 1.00 87.56 157 THR A C 1
ATOM 1228 O O . THR A 1 157 ? 38.703 14.122 -23.776 1.00 87.56 157 THR A O 1
ATOM 1231 N N . LEU A 1 158 ? 40.329 15.648 -24.054 1.00 87.62 158 LEU A N 1
ATOM 1232 C CA . LEU A 1 158 ? 39.459 16.803 -24.324 1.00 87.62 158 LEU A CA 1
ATOM 1233 C C . LEU A 1 158 ? 39.391 17.147 -25.820 1.00 87.62 158 LEU A C 1
ATOM 1235 O O . LEU A 1 158 ? 38.690 18.079 -26.210 1.00 87.62 158 LEU A O 1
ATOM 1239 N N . ASP A 1 159 ? 40.134 16.422 -26.658 1.00 91.38 159 ASP A N 1
ATOM 1240 C CA . ASP A 1 159 ? 40.035 16.562 -28.106 1.00 91.38 159 ASP A CA 1
ATOM 1241 C C . ASP A 1 159 ? 38.700 15.991 -28.596 1.00 91.38 159 ASP A C 1
ATOM 1243 O O . ASP A 1 159 ? 38.405 14.817 -28.383 1.00 91.38 159 ASP A O 1
ATOM 1247 N N . LEU A 1 160 ? 37.890 16.831 -29.242 1.00 89.50 160 LEU A N 1
ATOM 1248 C CA . LEU A 1 160 ? 36.512 16.502 -29.603 1.00 89.50 160 LEU A CA 1
ATOM 1249 C C . LEU A 1 160 ? 36.422 15.335 -30.595 1.00 89.50 160 LEU A C 1
ATOM 1251 O O . LEU A 1 160 ? 35.539 14.488 -30.461 1.00 89.50 160 LEU A O 1
ATOM 1255 N N . GLU A 1 161 ? 37.302 15.304 -31.599 1.00 91.31 161 GLU A N 1
ATOM 1256 C CA . GLU A 1 161 ? 37.289 14.264 -32.632 1.00 91.31 161 GLU A CA 1
ATOM 1257 C C . GLU A 1 161 ? 37.705 12.917 -32.047 1.00 91.31 161 GLU A C 1
ATOM 1259 O O . GLU A 1 161 ? 37.063 11.900 -32.310 1.00 91.31 161 GLU A O 1
ATOM 1264 N N . ARG A 1 162 ? 38.733 12.923 -31.195 1.00 90.19 162 ARG A N 1
ATOM 1265 C CA . ARG A 1 162 ? 39.218 11.742 -30.487 1.00 90.19 162 ARG A CA 1
ATOM 1266 C C . ARG A 1 162 ? 38.212 11.238 -29.446 1.00 90.19 162 ARG A C 1
ATOM 1268 O O . ARG A 1 162 ? 37.971 10.035 -29.383 1.00 90.19 162 ARG A O 1
ATOM 1275 N N . ALA A 1 163 ? 37.613 12.132 -28.657 1.00 90.38 163 ALA A N 1
ATOM 1276 C CA . ALA A 1 163 ? 36.637 11.782 -27.622 1.00 90.38 163 ALA A CA 1
ATOM 1277 C C . ALA A 1 163 ? 35.381 11.125 -28.215 1.00 90.38 163 ALA A C 1
ATOM 1279 O O . ALA A 1 163 ? 34.842 10.180 -27.640 1.00 90.38 163 ALA A O 1
ATOM 1280 N N . HIS A 1 164 ? 34.947 11.584 -29.394 1.00 94.25 164 HIS A N 1
ATOM 1281 C CA . HIS A 1 164 ? 33.765 11.089 -30.106 1.00 94.25 164 HIS A CA 1
ATOM 1282 C C . HIS A 1 164 ? 34.097 10.161 -31.282 1.00 94.25 164 HIS A C 1
ATOM 1284 O O . HIS A 1 164 ? 33.291 9.991 -32.206 1.00 94.25 164 HIS A O 1
ATOM 1290 N N . ASP A 1 165 ? 35.276 9.543 -31.265 1.00 93.81 165 ASP A N 1
ATOM 1291 C CA . ASP A 1 165 ? 35.714 8.661 -32.336 1.00 93.81 165 ASP A CA 1
ATOM 1292 C C . ASP A 1 165 ? 34.820 7.411 -32.410 1.00 93.81 165 ASP A C 1
ATOM 1294 O O . ASP A 1 165 ? 34.755 6.579 -31.498 1.00 93.81 165 ASP A O 1
ATOM 1298 N N . ARG A 1 166 ? 34.126 7.248 -33.541 1.00 93.25 166 ARG A N 1
ATOM 1299 C CA . ARG A 1 166 ? 33.242 6.098 -33.791 1.00 93.25 166 ARG A CA 1
ATOM 1300 C C . ARG A 1 166 ? 33.995 4.770 -33.837 1.00 93.25 166 ARG A C 1
ATOM 1302 O O . ARG A 1 166 ? 33.389 3.732 -33.579 1.00 93.25 166 ARG A O 1
ATOM 1309 N N . THR A 1 167 ? 35.293 4.777 -34.142 1.00 93.25 167 THR A N 1
ATOM 1310 C CA . THR A 1 167 ? 36.124 3.561 -34.112 1.00 93.25 167 THR A CA 1
ATOM 1311 C C . THR A 1 167 ? 36.325 3.031 -32.693 1.00 93.25 167 THR A C 1
ATOM 1313 O O . THR A 1 167 ? 36.539 1.835 -32.513 1.00 93.25 167 THR A O 1
ATOM 1316 N N . LEU A 1 168 ? 36.143 3.886 -31.682 1.00 90.38 168 LEU A N 1
ATOM 1317 C CA . LEU A 1 168 ? 36.125 3.527 -30.262 1.00 90.38 168 LEU A CA 1
ATOM 1318 C C . LEU A 1 168 ? 34.716 3.194 -29.747 1.00 90.38 168 LEU A C 1
ATOM 1320 O O . LEU A 1 168 ? 34.444 3.225 -28.548 1.00 90.38 168 LEU A O 1
ATOM 1324 N N . GLY A 1 169 ? 33.781 2.900 -30.652 1.00 91.25 169 GLY A N 1
ATOM 1325 C CA . GLY A 1 169 ? 32.419 2.523 -30.287 1.00 91.25 169 GLY A CA 1
ATOM 1326 C C . GLY A 1 169 ? 31.542 3.688 -29.827 1.00 91.25 169 GLY A C 1
ATOM 1327 O O . GLY A 1 169 ? 30.481 3.433 -29.244 1.00 91.25 169 GLY A O 1
ATOM 1328 N N . PHE A 1 170 ? 31.949 4.940 -30.088 1.00 94.94 170 PHE A N 1
ATOM 1329 C CA . PHE A 1 170 ? 31.113 6.108 -29.827 1.00 94.94 170 PHE A CA 1
ATOM 1330 C C . PHE A 1 170 ? 29.796 6.019 -30.608 1.00 94.94 170 PHE A C 1
ATOM 1332 O O . PHE A 1 170 ? 29.782 5.915 -31.839 1.00 94.94 170 PHE A O 1
ATOM 1339 N N . ARG A 1 171 ? 28.677 6.060 -29.883 1.00 92.69 171 ARG A N 1
ATOM 1340 C CA . ARG A 1 171 ? 27.320 5.885 -30.426 1.00 92.69 171 ARG A CA 1
ATOM 1341 C C . ARG A 1 171 ? 26.440 7.129 -30.312 1.00 92.69 171 ARG A C 1
ATOM 1343 O O . ARG A 1 171 ? 25.304 7.099 -30.774 1.00 92.69 171 ARG A O 1
ATOM 1350 N N . GLY A 1 172 ? 26.954 8.221 -29.744 1.00 92.50 172 GLY A N 1
ATOM 1351 C CA . GLY A 1 172 ? 26.161 9.417 -29.461 1.00 92.50 172 GLY A CA 1
ATOM 1352 C C . GLY A 1 172 ? 25.081 9.149 -28.412 1.00 92.50 172 GLY A C 1
ATOM 1353 O O . GLY A 1 172 ? 25.245 8.279 -27.557 1.00 92.50 172 GLY A O 1
ATOM 1354 N N . VAL A 1 173 ? 23.979 9.900 -28.462 1.00 93.56 173 VAL A N 1
ATOM 1355 C CA . VAL A 1 173 ? 22.819 9.686 -27.583 1.00 93.56 173 VAL A CA 1
ATOM 1356 C C . VAL A 1 173 ? 22.059 8.436 -28.051 1.00 93.56 173 VAL A C 1
ATOM 1358 O O . VAL A 1 173 ? 21.554 8.447 -29.177 1.00 93.56 173 VAL A O 1
ATOM 1361 N N . PRO A 1 174 ? 21.962 7.367 -27.233 1.00 94.31 174 PRO A N 1
ATOM 1362 C CA . PRO A 1 174 ? 21.229 6.163 -27.603 1.00 94.31 174 PRO A CA 1
ATOM 1363 C C . PRO A 1 174 ? 19.765 6.478 -27.907 1.00 94.31 174 PRO A C 1
ATOM 1365 O O . PRO A 1 174 ? 19.105 7.224 -27.181 1.00 94.31 174 PRO A O 1
ATOM 1368 N N . SER A 1 175 ? 19.253 5.885 -28.977 1.00 94.75 175 SER A N 1
ATOM 1369 C CA . SER A 1 175 ? 17.837 5.993 -29.330 1.00 94.75 175 SER A CA 1
ATOM 1370 C C . SER A 1 175 ? 16.961 5.171 -28.374 1.00 94.75 175 SER A C 1
ATOM 1372 O O . SER A 1 175 ? 17.433 4.239 -27.717 1.00 94.75 175 SER A O 1
ATOM 1374 N N . ARG A 1 176 ? 15.671 5.522 -28.263 1.00 94.56 176 ARG A N 1
ATOM 1375 C CA . ARG A 1 176 ? 14.729 4.879 -27.322 1.00 94.56 176 ARG A CA 1
ATOM 1376 C C . ARG A 1 176 ? 14.636 3.364 -27.523 1.00 94.56 176 ARG A C 1
ATOM 1378 O O . ARG A 1 176 ? 14.532 2.628 -26.545 1.00 94.56 176 ARG A O 1
ATOM 1385 N N . ASP A 1 177 ? 14.718 2.895 -28.764 1.00 95.19 177 ASP A N 1
ATOM 1386 C CA . ASP A 1 177 ? 14.706 1.474 -29.107 1.00 95.19 177 ASP A CA 1
ATOM 1387 C C . ASP A 1 177 ? 15.976 0.733 -28.664 1.00 95.19 177 ASP A C 1
ATOM 1389 O O . ASP A 1 177 ? 15.904 -0.460 -28.402 1.00 95.19 177 ASP A O 1
ATOM 1393 N N . GLN A 1 178 ? 17.108 1.427 -28.504 1.00 95.19 178 GLN A N 1
ATOM 1394 C CA . GLN A 1 178 ? 18.389 0.839 -28.090 1.00 95.19 178 GLN A CA 1
ATOM 1395 C C . GLN A 1 178 ? 18.585 0.801 -26.568 1.00 95.19 178 GLN A C 1
ATOM 1397 O O . GLN A 1 178 ? 19.388 0.011 -26.062 1.00 95.19 178 GLN A O 1
ATOM 1402 N N . ILE A 1 179 ? 17.895 1.675 -25.831 1.00 96.75 179 ILE A N 1
ATOM 1403 C CA . ILE A 1 179 ? 18.104 1.866 -24.389 1.00 96.75 179 ILE A CA 1
ATOM 1404 C C . ILE A 1 179 ? 17.870 0.577 -23.585 1.00 96.75 179 ILE A C 1
ATOM 1406 O O . ILE A 1 179 ? 18.737 0.247 -22.773 1.00 96.75 179 ILE A O 1
ATOM 1410 N N . PRO A 1 180 ? 16.782 -0.197 -23.783 1.00 96.88 180 PRO A N 1
ATOM 1411 C CA . PRO A 1 180 ? 16.587 -1.413 -22.996 1.00 96.88 180 PRO A CA 1
ATOM 1412 C C . PRO A 1 180 ? 17.709 -2.442 -23.171 1.00 96.88 180 PRO A C 1
ATOM 1414 O O . PRO A 1 180 ? 18.168 -3.002 -22.173 1.00 96.88 180 PRO A O 1
ATOM 1417 N N . GLN A 1 181 ? 18.224 -2.648 -24.394 1.00 96.06 181 GLN A N 1
ATOM 1418 C CA . GLN A 1 181 ? 19.380 -3.529 -24.598 1.00 96.06 181 GLN A CA 1
ATOM 1419 C C . GLN A 1 181 ? 20.640 -2.956 -23.954 1.00 96.06 181 GLN A C 1
ATOM 1421 O O . GLN A 1 181 ? 21.375 -3.712 -23.320 1.00 96.06 181 GLN A O 1
ATOM 1426 N N . LEU A 1 182 ? 20.873 -1.645 -24.070 1.00 96.19 182 LEU A N 1
ATOM 1427 C CA . LEU A 1 182 ? 22.025 -0.982 -23.462 1.00 96.19 182 LEU A CA 1
ATOM 1428 C C . LEU A 1 182 ? 22.056 -1.173 -21.942 1.00 96.19 182 LEU A C 1
ATOM 1430 O O . LEU A 1 182 ? 23.075 -1.572 -21.387 1.00 96.19 182 LEU A O 1
ATOM 1434 N N . CYS A 1 183 ? 20.935 -0.949 -21.258 1.00 96.25 183 CYS A N 1
ATOM 1435 C CA . CYS A 1 183 ? 20.856 -1.196 -19.821 1.00 96.25 183 CYS A CA 1
ATOM 1436 C C . CYS A 1 183 ? 21.078 -2.687 -19.517 1.00 96.25 183 CYS A C 1
ATOM 1438 O O . CYS A 1 183 ? 21.843 -3.040 -18.616 1.00 96.25 183 CYS A O 1
ATOM 1440 N N . SER A 1 184 ? 20.457 -3.577 -20.301 1.00 96.88 184 SER A N 1
ATOM 1441 C CA . SER A 1 184 ? 20.556 -5.025 -20.098 1.00 96.88 184 SER A CA 1
ATOM 1442 C C . SER A 1 184 ? 21.961 -5.592 -20.328 1.00 96.88 184 SER A C 1
ATOM 1444 O O . SER A 1 184 ? 22.302 -6.585 -19.695 1.00 96.88 184 SER A O 1
ATOM 1446 N N . SER A 1 185 ? 22.819 -4.956 -21.142 1.00 95.31 185 SER A N 1
ATOM 1447 C CA . SER A 1 185 ? 24.179 -5.466 -21.390 1.00 95.31 185 SER A CA 1
ATOM 1448 C C . SER A 1 185 ? 25.032 -5.537 -20.123 1.00 95.31 185 SER A C 1
ATOM 1450 O O . SER A 1 185 ? 26.006 -6.282 -20.075 1.00 95.31 185 SER A O 1
ATOM 1452 N N . CYS A 1 186 ? 24.655 -4.769 -19.096 1.00 96.12 186 CYS A N 1
ATOM 1453 C CA . CYS A 1 186 ? 25.233 -4.843 -17.760 1.00 96.12 186 CYS A CA 1
ATOM 1454 C C . CYS A 1 186 ? 24.238 -5.438 -16.760 1.00 96.12 186 CYS A C 1
ATOM 1456 O O . CYS A 1 186 ? 24.578 -6.372 -16.042 1.00 96.12 186 CYS A O 1
ATOM 1458 N N . HIS A 1 187 ? 23.003 -4.926 -16.724 1.00 96.19 187 HIS A N 1
ATOM 1459 C CA . HIS A 1 187 ? 22.011 -5.281 -15.705 1.00 96.19 187 HIS A CA 1
ATOM 1460 C C . HIS A 1 187 ? 21.333 -6.639 -15.916 1.00 96.19 187 HIS A C 1
ATOM 1462 O O . HIS A 1 187 ? 20.569 -7.055 -15.054 1.00 96.19 187 HIS A O 1
ATOM 1468 N N . ALA A 1 188 ? 21.606 -7.348 -17.014 1.00 97.12 188 ALA A N 1
ATOM 1469 C CA . ALA A 1 188 ? 21.230 -8.752 -17.189 1.00 97.12 188 ALA A CA 1
ATOM 1470 C C . ALA A 1 188 ? 22.422 -9.718 -17.023 1.00 97.12 188 ALA A C 1
ATOM 1472 O O . ALA A 1 188 ? 22.239 -10.933 -17.103 1.00 97.12 188 ALA A O 1
ATOM 1473 N N . ASP A 1 189 ? 23.634 -9.209 -16.763 1.00 97.12 189 ASP A N 1
ATOM 1474 C CA . ASP A 1 189 ? 24.836 -10.023 -16.575 1.00 97.12 189 ASP A CA 1
ATOM 1475 C C . ASP A 1 189 ? 25.061 -10.339 -15.080 1.00 97.12 189 ASP A C 1
ATOM 1477 O O . ASP A 1 189 ? 25.433 -9.450 -14.303 1.00 97.12 189 ASP A O 1
ATOM 1481 N N . PRO A 1 190 ? 24.876 -11.602 -14.642 1.00 95.44 190 PRO A N 1
ATOM 1482 C CA . PRO A 1 190 ? 25.052 -11.985 -13.244 1.00 95.44 190 PRO A CA 1
ATOM 1483 C C . PRO A 1 190 ? 26.499 -11.857 -12.769 1.00 95.44 190 PRO A C 1
ATOM 1485 O O . PRO A 1 190 ? 26.720 -11.618 -11.584 1.00 95.44 190 PRO A O 1
ATOM 1488 N N . VAL A 1 191 ? 27.493 -11.994 -13.651 1.00 95.50 191 VAL A N 1
ATOM 1489 C CA . VAL A 1 191 ? 28.904 -11.828 -13.282 1.00 95.50 191 VAL A CA 1
ATOM 1490 C C . VAL A 1 191 ? 29.178 -10.362 -12.974 1.00 95.50 191 VAL A C 1
ATOM 1492 O O . VAL A 1 191 ? 29.779 -10.060 -11.942 1.00 95.50 191 VAL A O 1
ATOM 1495 N N . ARG A 1 192 ? 28.678 -9.453 -13.819 1.00 94.06 192 ARG A N 1
ATOM 1496 C CA . ARG A 1 192 ? 28.870 -8.009 -13.647 1.00 94.06 192 ARG A CA 1
ATOM 1497 C C . ARG A 1 192 ? 28.071 -7.438 -12.477 1.00 94.06 192 ARG A C 1
ATOM 1499 O O . ARG A 1 192 ? 28.572 -6.556 -11.792 1.00 94.06 192 ARG A O 1
ATOM 1506 N N . MET A 1 193 ? 26.857 -7.934 -12.226 1.00 95.06 193 MET A N 1
ATOM 1507 C CA . MET A 1 193 ? 25.968 -7.399 -11.181 1.00 95.06 193 MET A CA 1
ATOM 1508 C C . MET A 1 193 ? 26.174 -8.002 -9.788 1.00 95.06 193 MET A C 1
ATOM 1510 O O . MET A 1 193 ? 25.791 -7.387 -8.790 1.00 95.06 193 MET A O 1
ATOM 1514 N N . LYS A 1 194 ? 26.822 -9.169 -9.687 1.00 93.12 194 LYS A N 1
ATOM 1515 C CA . LYS A 1 194 ? 27.075 -9.848 -8.407 1.00 93.12 194 LYS A CA 1
ATOM 1516 C C . LYS A 1 194 ? 27.796 -8.984 -7.358 1.00 93.12 194 LYS A C 1
ATOM 1518 O O . LYS A 1 194 ? 27.348 -9.026 -6.212 1.00 93.12 194 LYS A O 1
ATOM 1523 N N . PRO A 1 195 ? 28.850 -8.202 -7.677 1.00 91.75 195 PRO A N 1
ATOM 1524 C CA . PRO A 1 195 ? 29.515 -7.342 -6.691 1.00 91.75 195 PRO A CA 1
ATOM 1525 C C . PRO A 1 195 ? 28.589 -6.293 -6.064 1.00 91.75 195 PRO A C 1
ATOM 1527 O O . PRO A 1 195 ? 28.796 -5.902 -4.920 1.00 91.75 195 PRO A O 1
ATOM 1530 N N . TYR A 1 196 ? 27.551 -5.881 -6.793 1.00 89.56 196 TYR A N 1
ATOM 1531 C CA . TYR A 1 196 ? 26.586 -4.868 -6.366 1.00 89.56 196 TYR A CA 1
ATOM 1532 C C . TYR A 1 196 ? 25.341 -5.472 -5.696 1.00 89.56 196 TYR A C 1
ATOM 1534 O O . TYR A 1 196 ? 24.470 -4.737 -5.238 1.00 89.56 196 TYR A O 1
ATOM 1542 N N . GLY A 1 197 ? 25.222 -6.806 -5.651 1.00 90.25 197 GLY A N 1
ATOM 1543 C CA . GLY A 1 197 ? 24.051 -7.489 -5.092 1.00 90.25 197 GLY A CA 1
ATOM 1544 C C . GLY A 1 197 ? 22.751 -7.228 -5.862 1.00 90.25 197 GLY A C 1
ATOM 1545 O O . GLY A 1 197 ? 21.668 -7.335 -5.286 1.00 90.25 197 GLY A O 1
ATOM 1546 N N . LEU A 1 198 ? 22.843 -6.864 -7.145 1.00 91.44 198 LEU A N 1
ATOM 1547 C CA . LEU A 1 198 ? 21.688 -6.544 -7.982 1.00 91.44 198 LEU A CA 1
ATOM 1548 C C . LEU A 1 198 ? 21.135 -7.793 -8.677 1.00 91.44 198 LEU A C 1
ATOM 1550 O O . LEU A 1 198 ? 21.882 -8.690 -9.072 1.00 91.44 198 LEU A O 1
ATOM 1554 N N . ARG A 1 199 ? 19.808 -7.834 -8.847 1.00 93.00 199 ARG A N 1
ATOM 1555 C CA . ARG A 1 199 ? 19.135 -8.875 -9.637 1.00 93.00 199 ARG A CA 1
ATOM 1556 C C . ARG A 1 199 ? 19.340 -8.642 -11.133 1.00 93.00 199 ARG A C 1
ATOM 1558 O O . ARG A 1 199 ? 19.470 -7.498 -11.563 1.00 93.00 199 ARG A O 1
ATOM 1565 N N . THR A 1 200 ? 19.322 -9.724 -11.909 1.00 95.94 200 THR A N 1
ATOM 1566 C CA . THR A 1 200 ? 19.616 -9.710 -13.354 1.00 95.94 200 THR A CA 1
ATOM 1567 C C . THR A 1 200 ? 18.497 -10.236 -14.243 1.00 95.94 200 THR A C 1
ATOM 1569 O O . THR A 1 200 ? 18.634 -10.320 -15.460 1.00 95.94 200 THR A O 1
ATOM 1572 N N . ASP A 1 201 ? 17.358 -10.557 -13.649 1.00 94.00 201 ASP A N 1
ATOM 1573 C CA . ASP A 1 201 ? 16.132 -10.973 -14.323 1.00 94.00 201 ASP A CA 1
ATOM 1574 C C . ASP A 1 201 ? 15.254 -9.789 -14.756 1.00 94.00 201 ASP A C 1
ATOM 1576 O O . ASP A 1 201 ? 14.333 -9.978 -15.546 1.00 94.00 201 ASP A O 1
ATOM 1580 N N . GLN A 1 202 ? 15.556 -8.557 -14.326 1.00 93.88 202 GLN A N 1
ATOM 1581 C CA . GLN A 1 202 ? 14.699 -7.387 -14.565 1.00 93.88 202 GLN A CA 1
ATOM 1582 C C . GLN A 1 202 ? 14.412 -7.108 -16.048 1.00 93.88 202 GLN A C 1
ATOM 1584 O O . GLN A 1 202 ? 13.301 -6.705 -16.387 1.00 93.88 202 GLN A O 1
ATOM 1589 N N . PHE A 1 203 ? 15.378 -7.335 -16.944 1.00 96.25 203 PHE A N 1
ATOM 1590 C CA . PHE A 1 203 ? 15.137 -7.194 -18.384 1.00 96.25 203 PHE A CA 1
ATOM 1591 C C . PHE A 1 203 ? 14.205 -8.292 -18.913 1.00 96.25 203 PHE A C 1
ATOM 1593 O O . PHE A 1 203 ? 13.304 -8.010 -19.697 1.00 96.25 203 PHE A O 1
ATOM 1600 N N . ALA A 1 204 ? 14.368 -9.533 -18.447 1.00 95.06 204 ALA A N 1
ATOM 1601 C CA . ALA A 1 204 ? 13.468 -10.624 -18.808 1.00 95.06 204 ALA A CA 1
ATOM 1602 C C . ALA A 1 204 ? 12.045 -10.368 -18.284 1.00 95.06 204 ALA A C 1
ATOM 1604 O O . ALA A 1 204 ? 11.087 -10.550 -19.034 1.00 95.06 204 ALA A O 1
ATOM 1605 N N . GLU A 1 205 ? 11.903 -9.871 -17.049 1.00 94.31 205 GLU A N 1
ATOM 1606 C CA . GLU A 1 205 ? 10.620 -9.420 -16.498 1.00 94.31 205 GLU A CA 1
ATOM 1607 C C . GLU A 1 205 ? 10.012 -8.306 -17.361 1.00 94.31 205 GLU A C 1
ATOM 1609 O O . GLU A 1 205 ? 8.851 -8.414 -17.756 1.00 94.31 205 GLU A O 1
ATOM 1614 N N . TYR A 1 206 ? 10.794 -7.289 -17.742 1.00 96.12 206 TYR A N 1
ATOM 1615 C CA . TYR A 1 206 ? 10.348 -6.203 -18.622 1.00 96.12 206 TYR A CA 1
ATOM 1616 C C . TYR A 1 206 ? 9.729 -6.699 -19.923 1.00 96.12 206 TYR A C 1
ATOM 1618 O O . TYR A 1 206 ? 8.649 -6.236 -20.296 1.00 96.12 206 TYR A O 1
ATOM 1626 N N . LEU A 1 207 ? 10.331 -7.698 -20.568 1.00 95.38 207 LEU A N 1
ATOM 1627 C CA . LEU A 1 207 ? 9.796 -8.287 -21.799 1.00 95.38 207 LEU A CA 1
ATOM 1628 C C . LEU A 1 207 ? 8.439 -8.986 -21.609 1.00 95.38 207 LEU A C 1
ATOM 1630 O O . LEU A 1 207 ? 7.716 -9.181 -22.586 1.00 95.38 207 LEU A O 1
ATOM 1634 N N . THR A 1 208 ? 8.064 -9.345 -20.377 1.00 92.69 208 THR A N 1
ATOM 1635 C CA . THR A 1 208 ? 6.722 -9.872 -20.072 1.00 92.69 208 THR A CA 1
ATOM 1636 C C . THR A 1 208 ? 5.668 -8.772 -19.953 1.00 92.69 208 THR A C 1
ATOM 1638 O O . THR A 1 208 ? 4.489 -9.047 -20.166 1.00 92.69 208 THR A O 1
ATOM 1641 N N . SER A 1 209 ? 6.070 -7.535 -19.638 1.00 94.06 209 SER A N 1
ATOM 1642 C CA . SER A 1 209 ? 5.169 -6.392 -19.462 1.00 94.06 209 SER A CA 1
ATOM 1643 C C . SER A 1 209 ? 4.553 -5.921 -20.782 1.00 94.06 209 SER A C 1
ATOM 1645 O O . SER A 1 209 ? 5.105 -6.137 -21.861 1.00 94.06 209 SER A O 1
ATOM 1647 N N . LYS A 1 210 ? 3.423 -5.203 -20.714 1.00 93.56 210 LYS A N 1
ATOM 1648 C CA . LYS A 1 210 ? 2.821 -4.586 -21.910 1.00 93.56 210 LYS A CA 1
ATOM 1649 C C . LYS A 1 210 ? 3.716 -3.519 -22.540 1.00 93.56 210 LYS A C 1
ATOM 1651 O O . LYS A 1 210 ? 3.717 -3.398 -23.761 1.00 93.56 210 LYS A O 1
ATOM 1656 N N . HIS A 1 211 ? 4.506 -2.811 -21.731 1.00 95.69 211 HIS A N 1
ATOM 1657 C CA . HIS A 1 211 ? 5.513 -1.877 -22.227 1.00 95.69 211 HIS A CA 1
ATOM 1658 C C . HIS A 1 211 ? 6.597 -2.604 -23.031 1.00 95.69 211 HIS A C 1
ATOM 1660 O O . HIS A 1 211 ? 6.830 -2.254 -24.181 1.00 95.69 211 HIS A O 1
ATOM 1666 N N . GLY A 1 212 ? 7.189 -3.670 -22.483 1.00 96.31 212 GLY A N 1
ATOM 1667 C CA . GLY A 1 212 ? 8.233 -4.433 -23.174 1.00 96.31 212 GLY A CA 1
ATOM 1668 C C . GLY A 1 212 ? 7.740 -5.196 -24.404 1.00 96.31 212 GLY A C 1
ATOM 1669 O O . GLY A 1 212 ? 8.450 -5.253 -25.407 1.00 96.31 212 GLY A O 1
ATOM 1670 N N . GLN A 1 213 ? 6.516 -5.735 -24.371 1.00 95.81 213 GLN A N 1
ATOM 1671 C CA . GLN A 1 213 ? 5.889 -6.385 -25.530 1.00 95.81 213 GLN A CA 1
ATOM 1672 C C . GLN A 1 213 ? 5.756 -5.413 -26.709 1.00 95.81 213 GLN A C 1
ATOM 1674 O O . GLN A 1 213 ? 6.253 -5.698 -27.795 1.00 95.81 213 GLN A O 1
ATOM 1679 N N . ARG A 1 214 ? 5.162 -4.237 -26.479 1.00 96.31 214 ARG A N 1
ATOM 1680 C CA . ARG A 1 214 ? 4.964 -3.219 -27.523 1.00 96.31 214 ARG A CA 1
ATOM 1681 C C . ARG A 1 214 ? 6.263 -2.564 -27.980 1.00 96.31 214 ARG A C 1
ATOM 1683 O O . ARG A 1 214 ? 6.434 -2.297 -29.163 1.00 96.31 214 ARG A O 1
ATOM 1690 N N . TRP A 1 215 ? 7.214 -2.367 -27.070 1.00 97.12 215 TRP A N 1
ATOM 1691 C CA . TRP A 1 215 ? 8.544 -1.886 -27.434 1.00 97.12 215 TRP A CA 1
ATOM 1692 C C . TRP A 1 215 ? 9.229 -2.853 -28.411 1.00 97.12 215 TRP A C 1
ATOM 1694 O O . TRP A 1 215 ? 9.803 -2.424 -29.409 1.00 97.12 215 TRP A O 1
ATOM 1704 N N . LYS A 1 216 ? 9.097 -4.169 -28.189 1.00 96.19 216 LYS A N 1
ATOM 1705 C CA . LYS A 1 216 ? 9.619 -5.196 -29.104 1.00 96.19 216 LYS A CA 1
ATOM 1706 C C . LYS A 1 216 ? 8.916 -5.186 -30.469 1.00 96.19 216 LYS A C 1
ATOM 1708 O O . LYS A 1 216 ? 9.519 -5.574 -31.465 1.00 96.19 216 LYS A O 1
ATOM 1713 N N . GLU A 1 217 ? 7.664 -4.739 -30.514 1.00 96.44 217 GLU A N 1
ATOM 1714 C CA . GLU A 1 217 ? 6.896 -4.509 -31.746 1.00 96.44 217 GLU A CA 1
ATOM 1715 C C . GLU A 1 217 ? 7.276 -3.188 -32.448 1.00 96.44 217 GLU A C 1
ATOM 1717 O O . GLU A 1 217 ? 6.802 -2.928 -33.552 1.00 96.44 217 GLU A O 1
ATOM 1722 N N . GLY A 1 218 ? 8.162 -2.380 -31.854 1.00 96.38 218 GLY A N 1
ATOM 1723 C CA . GLY A 1 218 ? 8.650 -1.123 -32.420 1.00 96.38 218 GLY A CA 1
ATOM 1724 C C . GLY A 1 218 ? 7.820 0.106 -32.047 1.00 96.38 218 GLY A C 1
ATOM 1725 O O . GLY A 1 218 ? 7.972 1.142 -32.689 1.00 96.38 218 GLY A O 1
ATOM 1726 N N . ASP A 1 219 ? 6.951 0.016 -31.035 1.00 96.69 219 ASP A N 1
ATOM 1727 C CA . ASP A 1 219 ? 6.181 1.160 -30.539 1.00 96.69 219 ASP A CA 1
ATOM 1728 C C . ASP A 1 219 ? 7.106 2.142 -29.784 1.00 96.69 219 ASP A C 1
ATOM 1730 O O . ASP A 1 219 ? 7.641 1.790 -28.729 1.00 96.69 219 ASP A O 1
ATOM 1734 N N . PRO A 1 220 ? 7.328 3.376 -30.278 1.00 93.38 220 PRO A N 1
ATOM 1735 C CA . PRO A 1 220 ? 8.235 4.326 -29.632 1.00 93.38 220 PRO A CA 1
ATOM 1736 C C . PRO A 1 220 ? 7.608 5.024 -28.413 1.00 93.38 220 PRO A C 1
ATOM 1738 O O . PRO A 1 220 ? 8.322 5.691 -27.654 1.00 93.38 220 PRO A O 1
ATOM 1741 N N . ASN A 1 221 ? 6.288 4.891 -28.234 1.00 94.56 221 ASN A N 1
ATOM 1742 C CA . ASN A 1 221 ? 5.493 5.644 -27.263 1.00 94.56 221 ASN A CA 1
ATOM 1743 C C . ASN A 1 221 ? 5.297 4.905 -25.932 1.00 94.56 221 ASN A C 1
ATOM 1745 O O . ASN A 1 221 ? 4.590 5.403 -25.055 1.00 94.56 221 ASN A O 1
ATOM 1749 N N . VAL A 1 222 ? 5.898 3.726 -25.767 1.00 95.69 222 VAL A N 1
ATOM 1750 C CA . VAL A 1 222 ? 5.821 2.954 -24.523 1.00 95.69 222 VAL A CA 1
ATOM 1751 C C . VAL A 1 222 ? 7.013 3.208 -23.612 1.00 95.69 222 VAL A C 1
ATOM 1753 O O . VAL A 1 222 ? 8.081 3.640 -24.054 1.00 95.69 222 VAL A O 1
ATOM 1756 N N . ALA A 1 223 ? 6.813 2.931 -22.323 1.00 96.12 223 ALA A N 1
ATOM 1757 C CA . ALA A 1 223 ? 7.828 3.161 -21.312 1.00 96.12 223 ALA A CA 1
ATOM 1758 C C . ALA A 1 223 ? 9.038 2.224 -21.476 1.00 96.12 223 ALA A C 1
ATOM 1760 O O . ALA A 1 223 ? 8.899 1.006 -21.627 1.00 96.12 223 ALA A O 1
ATOM 1761 N N . ILE A 1 224 ? 10.230 2.798 -21.370 1.00 96.94 224 ILE A N 1
ATOM 1762 C CA . ILE A 1 224 ? 11.528 2.115 -21.320 1.00 96.94 224 ILE A CA 1
ATOM 1763 C C . ILE A 1 224 ? 12.233 2.415 -19.989 1.00 96.94 224 ILE A C 1
ATOM 1765 O O . ILE A 1 224 ? 11.743 3.185 -19.163 1.00 96.94 224 ILE A O 1
ATOM 1769 N N . CYS A 1 225 ? 13.409 1.821 -19.771 1.00 96.56 225 CYS A N 1
ATOM 1770 C CA . CYS A 1 225 ? 14.163 1.911 -18.514 1.00 96.56 225 CYS A CA 1
ATOM 1771 C C . CYS A 1 225 ? 14.318 3.356 -18.008 1.00 96.56 225 CYS A C 1
ATOM 1773 O O . CYS A 1 225 ? 14.060 3.644 -16.839 1.00 96.56 225 CYS A O 1
ATOM 1775 N N . THR A 1 226 ? 14.682 4.274 -18.905 1.00 97.12 226 THR A N 1
ATOM 1776 C CA . THR A 1 226 ? 14.945 5.683 -18.587 1.00 97.12 226 THR A CA 1
ATOM 1777 C C . THR A 1 226 ? 13.688 6.492 -18.290 1.00 97.12 226 THR A C 1
ATOM 1779 O O . THR A 1 226 ? 13.795 7.537 -17.656 1.00 97.12 226 THR A O 1
ATOM 1782 N N . ASP A 1 227 ? 12.498 6.040 -18.691 1.00 97.12 227 ASP A N 1
ATOM 1783 C CA . ASP A 1 227 ? 11.262 6.759 -18.362 1.00 97.12 227 ASP A CA 1
ATOM 1784 C C . ASP A 1 227 ? 10.959 6.637 -16.860 1.00 97.12 227 ASP A C 1
ATOM 1786 O O . ASP A 1 227 ? 10.517 7.598 -16.230 1.00 97.12 227 ASP A O 1
ATOM 1790 N N . CYS A 1 228 ? 11.300 5.498 -16.246 1.00 95.75 228 CYS A N 1
ATOM 1791 C CA . CYS A 1 228 ? 11.191 5.295 -14.802 1.00 95.75 228 CYS A CA 1
ATOM 1792 C C . CYS A 1 228 ? 12.454 5.740 -14.058 1.00 95.75 228 CYS A C 1
ATOM 1794 O O . CYS A 1 228 ? 12.336 6.483 -13.092 1.00 95.75 228 CYS A O 1
ATOM 1796 N N . HIS A 1 229 ? 13.647 5.327 -14.493 1.00 95.81 229 HIS A N 1
ATOM 1797 C CA . HIS A 1 229 ? 14.911 5.538 -13.767 1.00 95.81 229 HIS A CA 1
ATOM 1798 C C . HIS A 1 229 ? 15.633 6.857 -14.080 1.00 95.81 229 HIS A C 1
ATOM 1800 O O . HIS A 1 229 ? 16.585 7.194 -13.380 1.00 95.81 229 HIS A O 1
ATOM 1806 N N . THR A 1 230 ? 15.180 7.611 -15.089 1.00 95.06 230 THR A N 1
ATOM 1807 C CA . THR A 1 230 ? 15.929 8.701 -15.749 1.00 95.06 230 THR A CA 1
ATOM 1808 C C . THR A 1 230 ? 17.185 8.200 -16.481 1.00 95.06 230 THR A C 1
ATOM 1810 O O . THR A 1 230 ? 17.513 7.017 -16.422 1.00 95.06 230 THR A O 1
ATOM 1813 N N . ALA A 1 231 ? 17.850 9.073 -17.245 1.00 93.19 231 ALA A N 1
ATOM 1814 C CA . ALA A 1 231 ? 19.058 8.719 -17.997 1.00 93.19 231 ALA A CA 1
ATOM 1815 C C . ALA A 1 231 ? 20.343 9.031 -17.216 1.00 93.19 231 ALA A C 1
ATOM 1817 O O . ALA A 1 231 ? 21.143 8.135 -16.968 1.00 93.19 231 ALA A O 1
ATOM 1818 N N . HIS A 1 232 ? 20.528 10.291 -16.810 1.00 94.75 232 HIS A N 1
ATOM 1819 C CA . HIS A 1 232 ? 21.772 10.744 -16.181 1.00 94.75 232 HIS A CA 1
ATOM 1820 C C . HIS A 1 232 ? 21.683 10.885 -14.662 1.00 94.75 232 HIS A C 1
ATOM 1822 O O . HIS A 1 232 ? 22.721 10.878 -14.028 1.00 94.75 232 HIS A O 1
ATOM 1828 N N . ARG A 1 233 ? 20.485 10.931 -14.061 1.00 95.56 233 ARG A N 1
ATOM 1829 C CA . ARG A 1 233 ? 20.287 11.068 -12.606 1.00 95.56 233 ARG A CA 1
ATOM 1830 C C . ARG A 1 233 ? 19.639 9.820 -12.007 1.00 95.56 233 ARG A C 1
ATOM 1832 O O . ARG A 1 233 ? 18.586 9.874 -11.375 1.00 95.56 233 ARG A O 1
ATOM 1839 N N . ILE A 1 234 ? 20.234 8.658 -12.268 1.00 96.50 234 ILE A N 1
ATOM 1840 C CA . ILE A 1 234 ? 19.692 7.376 -11.802 1.00 96.50 234 ILE A CA 1
ATOM 1841 C C . ILE A 1 234 ? 19.903 7.271 -10.291 1.00 96.50 234 ILE A C 1
ATOM 1843 O O . ILE A 1 234 ? 21.022 7.054 -9.834 1.00 96.50 234 ILE A O 1
ATOM 1847 N N . LEU A 1 235 ? 18.827 7.420 -9.519 1.00 96.81 235 LEU A N 1
ATOM 1848 C CA . LEU A 1 235 ? 18.849 7.368 -8.055 1.00 96.81 235 LEU A CA 1
ATOM 1849 C C . LEU A 1 235 ? 18.329 6.018 -7.529 1.00 96.81 235 LEU A C 1
ATOM 1851 O O . LEU A 1 235 ? 17.406 5.443 -8.119 1.00 96.81 235 LEU A O 1
ATOM 1855 N N . PRO A 1 236 ? 18.837 5.520 -6.388 1.00 94.56 236 PRO A N 1
ATOM 1856 C CA . PRO A 1 236 ? 18.346 4.283 -5.800 1.00 94.56 236 PRO A CA 1
ATOM 1857 C C . PRO A 1 236 ? 16.929 4.450 -5.229 1.00 94.56 236 PRO A C 1
ATOM 1859 O O . PRO A 1 236 ? 16.532 5.526 -4.793 1.00 94.56 236 PRO A O 1
ATOM 1862 N N . ALA A 1 237 ? 16.154 3.362 -5.198 1.00 93.31 237 ALA A N 1
ATOM 1863 C CA . ALA A 1 237 ? 14.723 3.396 -4.861 1.00 93.31 237 ALA A CA 1
ATOM 1864 C C . ALA A 1 237 ? 14.398 3.824 -3.418 1.00 93.31 237 ALA A C 1
ATOM 1866 O O . ALA A 1 237 ? 13.247 4.130 -3.115 1.00 93.31 237 ALA A O 1
ATOM 1867 N N . TYR A 1 238 ? 15.375 3.813 -2.510 1.00 92.88 238 TYR A N 1
ATOM 1868 C CA . TYR A 1 238 ? 15.180 4.286 -1.140 1.00 92.88 238 TYR A CA 1
ATOM 1869 C C . TYR A 1 238 ? 15.358 5.805 -1.006 1.00 92.88 238 TYR A C 1
ATOM 1871 O O . TYR A 1 238 ? 14.929 6.363 0.002 1.00 92.88 238 TYR A O 1
ATOM 1879 N N . GLU A 1 239 ? 15.941 6.483 -2.002 1.00 95.81 239 GLU A N 1
ATOM 1880 C CA . GLU A 1 239 ? 16.134 7.933 -1.952 1.00 95.81 239 GLU A CA 1
ATOM 1881 C C . GLU A 1 239 ? 14.812 8.657 -2.207 1.00 95.81 239 GLU A C 1
ATOM 1883 O O . GLU A 1 239 ? 14.145 8.344 -3.198 1.00 95.81 239 GLU A O 1
ATOM 1888 N N . PRO A 1 240 ? 14.411 9.635 -1.375 1.00 94.44 240 PRO A N 1
ATOM 1889 C CA . PRO A 1 240 ? 13.148 10.356 -1.550 1.00 94.44 240 PRO A CA 1
ATOM 1890 C C . PRO A 1 240 ? 13.021 11.070 -2.902 1.00 94.44 240 PRO A C 1
ATOM 1892 O O . PRO A 1 240 ? 11.929 11.167 -3.449 1.00 94.44 240 PRO A O 1
ATOM 1895 N N . GLN A 1 241 ? 14.138 11.546 -3.459 1.00 95.31 241 GLN A N 1
ATOM 1896 C CA . GLN A 1 241 ? 14.170 12.236 -4.754 1.00 95.31 241 GLN A CA 1
ATOM 1897 C C . GLN A 1 241 ? 14.103 11.283 -5.956 1.00 95.31 241 GLN A C 1
ATOM 1899 O O . GLN A 1 241 ? 13.951 11.735 -7.089 1.00 95.31 241 GLN A O 1
ATOM 1904 N N . SER A 1 242 ? 14.218 9.970 -5.738 1.00 97.44 242 SER A N 1
ATOM 1905 C CA . SER A 1 242 ? 14.161 8.998 -6.823 1.00 97.44 242 SER A CA 1
ATOM 1906 C C . SER A 1 242 ? 12.754 8.921 -7.416 1.00 97.44 242 SER A C 1
ATOM 1908 O O . SER A 1 242 ? 11.764 8.780 -6.696 1.00 97.44 242 SER A O 1
ATOM 1910 N N . SER A 1 243 ? 12.653 8.937 -8.745 1.00 96.44 243 SER A N 1
ATOM 1911 C CA . SER A 1 243 ? 11.388 8.722 -9.464 1.00 96.44 243 SER A CA 1
ATOM 1912 C C . SER A 1 243 ? 10.794 7.335 -9.198 1.00 96.44 243 SER A C 1
ATOM 1914 O O . SER A 1 243 ? 9.580 7.156 -9.264 1.00 96.44 243 SER A O 1
ATOM 1916 N N . ILE A 1 244 ? 11.625 6.356 -8.845 1.00 95.75 244 ILE A N 1
ATOM 1917 C CA . ILE A 1 244 ? 11.192 5.002 -8.472 1.00 95.75 244 ILE A CA 1
ATOM 1918 C C . ILE A 1 244 ? 11.053 4.818 -6.952 1.00 95.75 244 ILE A C 1
ATOM 1920 O O . ILE A 1 244 ? 10.872 3.690 -6.485 1.00 95.75 244 ILE A O 1
ATOM 1924 N N . ASN A 1 245 ? 11.147 5.893 -6.160 1.00 96.56 245 ASN A N 1
ATOM 1925 C CA . ASN A 1 245 ? 10.847 5.821 -4.734 1.00 96.56 245 ASN A CA 1
ATOM 1926 C C . ASN A 1 245 ? 9.400 5.376 -4.518 1.00 96.56 245 ASN A C 1
ATOM 1928 O O . ASN A 1 245 ? 8.512 5.742 -5.286 1.00 96.56 245 ASN A O 1
ATOM 1932 N N . ARG A 1 246 ? 9.136 4.620 -3.446 1.00 95.25 246 ARG A N 1
ATOM 1933 C CA . ARG A 1 246 ? 7.794 4.091 -3.158 1.00 95.25 246 ARG A CA 1
ATOM 1934 C C . ARG A 1 246 ? 6.696 5.156 -3.222 1.00 95.25 246 ARG A C 1
ATOM 1936 O O . ARG A 1 246 ? 5.643 4.843 -3.775 1.00 95.25 246 ARG A O 1
ATOM 1943 N N . GLN A 1 247 ? 6.945 6.357 -2.695 1.00 95.94 247 GLN A N 1
ATOM 1944 C CA . GLN A 1 247 ? 5.991 7.474 -2.701 1.00 95.94 247 GLN A CA 1
ATOM 1945 C C . GLN A 1 247 ? 5.951 8.227 -4.038 1.00 95.94 247 GLN A C 1
ATOM 1947 O O . GLN A 1 247 ? 4.909 8.768 -4.385 1.00 95.94 247 GLN A O 1
ATOM 1952 N N . SER A 1 248 ? 7.039 8.204 -4.811 1.00 96.75 248 SER A N 1
ATOM 1953 C CA . SER A 1 248 ? 7.130 8.837 -6.135 1.00 96.75 248 SER A CA 1
ATOM 1954 C C . SER A 1 248 ? 6.543 7.980 -7.259 1.00 96.75 248 SER A C 1
ATOM 1956 O O . SER A 1 248 ? 6.161 8.510 -8.297 1.00 96.75 248 SER A O 1
ATOM 1958 N N . VAL A 1 249 ? 6.456 6.654 -7.079 1.00 96.75 249 VAL A N 1
ATOM 1959 C CA . VAL A 1 249 ? 5.947 5.713 -8.096 1.00 96.75 249 VAL A CA 1
ATOM 1960 C C . VAL A 1 249 ? 4.579 6.123 -8.665 1.00 96.75 249 VAL A C 1
ATOM 1962 O O . VAL A 1 249 ? 4.467 6.128 -9.890 1.00 96.75 249 VAL A O 1
ATOM 1965 N N . PRO A 1 250 ? 3.561 6.501 -7.859 1.00 96.25 250 PRO A N 1
ATOM 1966 C CA . PRO A 1 250 ? 2.283 6.971 -8.395 1.00 96.25 250 PRO A CA 1
ATOM 1967 C C . PRO A 1 250 ? 2.424 8.128 -9.387 1.00 96.25 250 PRO A C 1
ATOM 1969 O O . PRO A 1 250 ? 1.869 8.062 -10.483 1.00 96.25 250 PRO A O 1
ATOM 1972 N N . ASP A 1 251 ? 3.226 9.140 -9.054 1.00 96.62 251 ASP A N 1
ATOM 1973 C CA . ASP A 1 251 ? 3.458 10.280 -9.944 1.00 96.62 251 ASP A CA 1
ATOM 1974 C C . ASP A 1 251 ? 4.330 9.895 -11.147 1.00 96.62 251 ASP A C 1
ATOM 1976 O O . ASP A 1 251 ? 4.093 10.355 -12.264 1.00 96.62 251 ASP A O 1
ATOM 1980 N N . THR A 1 252 ? 5.283 8.974 -10.970 1.00 96.88 252 THR A N 1
ATOM 1981 C CA . THR A 1 252 ? 6.068 8.415 -12.077 1.00 96.88 252 THR A CA 1
ATOM 1982 C C . THR A 1 252 ? 5.187 7.744 -13.119 1.00 96.88 252 THR A C 1
ATOM 1984 O O . THR A 1 252 ? 5.388 7.996 -14.306 1.00 96.88 252 THR A O 1
ATOM 1987 N N . CYS A 1 253 ? 4.206 6.944 -12.696 1.00 95.75 253 CYS A N 1
ATOM 1988 C CA . CYS A 1 253 ? 3.231 6.330 -13.592 1.00 95.75 253 CYS A CA 1
ATOM 1989 C C . CYS A 1 253 ? 2.313 7.389 -14.228 1.00 95.75 253 CYS A C 1
ATOM 1991 O O . CYS A 1 253 ? 2.049 7.331 -15.431 1.00 95.75 253 CYS A O 1
ATOM 1993 N N . ALA A 1 254 ? 1.866 8.375 -13.442 1.00 97.06 254 ALA A N 1
ATOM 1994 C CA . ALA A 1 254 ? 0.954 9.432 -13.881 1.00 97.06 254 ALA A CA 1
ATOM 1995 C C . ALA A 1 254 ? 1.522 10.297 -15.018 1.00 97.06 254 ALA A C 1
ATOM 1997 O O . ALA A 1 254 ? 0.756 10.780 -15.850 1.00 97.06 254 ALA A O 1
ATOM 1998 N N . ARG A 1 255 ? 2.855 10.433 -15.129 1.00 96.00 255 ARG A N 1
ATOM 1999 C CA . ARG A 1 255 ? 3.508 11.152 -16.246 1.00 96.00 255 ARG A CA 1
ATOM 2000 C C . ARG A 1 255 ? 2.999 10.718 -17.623 1.00 96.00 255 ARG A C 1
ATOM 2002 O O . ARG A 1 255 ? 2.861 11.557 -18.511 1.00 96.00 255 ARG A O 1
ATOM 2009 N N . CYS A 1 256 ? 2.703 9.429 -17.786 1.00 96.25 256 CYS A N 1
ATOM 2010 C CA . CYS A 1 256 ? 2.138 8.875 -19.015 1.00 96.25 256 CYS A CA 1
ATOM 2011 C C . CYS A 1 256 ? 0.671 8.472 -18.836 1.00 96.25 256 CYS A C 1
ATOM 2013 O O . CYS A 1 256 ? -0.159 8.814 -19.672 1.00 96.25 256 CYS A O 1
ATOM 2015 N N . HIS A 1 257 ? 0.333 7.797 -17.735 1.00 95.50 257 HIS A N 1
ATOM 2016 C CA . HIS A 1 257 ? -1.012 7.266 -17.504 1.00 95.50 257 HIS A CA 1
ATOM 2017 C C . HIS A 1 257 ? -2.051 8.318 -17.114 1.00 95.50 257 HIS A C 1
ATOM 2019 O O . HIS A 1 257 ? -3.218 7.977 -17.021 1.00 95.50 257 HIS A O 1
ATOM 2025 N N . SER A 1 258 ? -1.675 9.584 -16.935 1.00 97.06 258 SER A N 1
ATOM 2026 C CA . SER A 1 258 ? -2.626 10.699 -16.809 1.00 97.06 258 SER A CA 1
ATOM 2027 C C . SER A 1 258 ? -2.639 11.614 -18.039 1.00 97.06 258 SER A C 1
ATOM 2029 O O . SER A 1 258 ? -3.272 12.669 -18.028 1.00 97.06 258 SER A O 1
ATOM 2031 N N . ASN A 1 259 ? -1.964 11.217 -19.124 1.00 97.12 259 ASN A N 1
ATOM 2032 C CA . ASN A 1 259 ? -1.922 11.961 -20.377 1.00 97.12 259 ASN A CA 1
ATOM 2033 C C . ASN A 1 259 ? -2.917 11.375 -21.392 1.00 97.12 259 ASN A C 1
ATOM 2035 O O . ASN A 1 259 ? -2.663 10.332 -21.992 1.00 97.12 259 ASN A O 1
ATOM 2039 N N . ALA A 1 260 ? -4.030 12.078 -21.618 1.00 96.81 260 ALA A N 1
ATOM 2040 C CA . ALA A 1 260 ? -5.088 11.646 -22.535 1.00 96.81 260 ALA A CA 1
ATOM 2041 C C . ALA A 1 260 ? -4.600 11.435 -23.974 1.00 96.81 260 ALA A C 1
ATOM 2043 O O . ALA A 1 260 ? -4.983 10.454 -24.600 1.00 96.81 260 ALA A O 1
ATOM 2044 N N . ILE A 1 261 ? -3.718 12.306 -24.474 1.00 96.56 261 ILE A N 1
ATOM 2045 C CA . ILE A 1 261 ? -3.190 12.210 -25.843 1.00 96.56 261 ILE A CA 1
ATOM 2046 C C . ILE A 1 261 ? -2.322 10.959 -25.985 1.00 96.56 261 ILE A C 1
ATOM 2048 O O . ILE A 1 261 ? -2.420 10.242 -26.974 1.00 96.56 261 ILE A O 1
ATOM 2052 N N . LEU A 1 262 ? -1.481 10.680 -24.986 1.00 95.81 262 LEU A N 1
ATOM 2053 C CA . LEU A 1 262 ? -0.620 9.504 -25.020 1.00 95.81 262 LEU A CA 1
ATOM 2054 C C . LEU A 1 262 ? -1.421 8.209 -24.833 1.00 95.81 262 LEU A C 1
ATOM 2056 O O . LEU A 1 262 ? -1.060 7.208 -25.433 1.00 95.81 262 LEU A O 1
ATOM 2060 N N . MET A 1 263 ? -2.479 8.210 -24.014 1.00 97.00 263 MET A N 1
ATOM 2061 C CA . MET A 1 263 ? -3.255 7.006 -23.679 1.00 97.00 263 MET A CA 1
ATOM 2062 C C . MET A 1 263 ? -4.377 6.671 -24.674 1.00 97.00 263 MET A C 1
ATOM 2064 O O . MET A 1 263 ? -4.773 5.506 -24.757 1.00 97.00 263 MET A O 1
ATOM 2068 N N . GLU A 1 264 ? -4.861 7.641 -25.456 1.00 96.00 264 GLU A N 1
ATOM 2069 C CA . GLU A 1 264 ? -5.947 7.447 -26.429 1.00 96.00 264 GLU A CA 1
ATOM 2070 C C . GLU A 1 264 ? -5.677 6.296 -27.424 1.00 96.00 264 GLU A C 1
ATOM 2072 O O . GLU A 1 264 ? -6.536 5.413 -27.519 1.00 96.00 264 GLU A O 1
ATOM 2077 N N . PRO A 1 265 ? -4.500 6.181 -28.082 1.00 95.44 265 PRO A N 1
ATOM 2078 C CA . PRO A 1 265 ? -4.229 5.084 -29.021 1.00 95.44 265 PRO A CA 1
ATOM 2079 C C . PRO A 1 265 ? -4.264 3.689 -28.379 1.00 95.44 265 PRO A C 1
ATOM 2081 O O . PRO A 1 265 ? -4.377 2.676 -29.072 1.00 95.44 265 PRO A O 1
ATOM 2084 N N . TYR A 1 266 ? -4.146 3.625 -27.052 1.00 95.12 266 TYR A N 1
ATOM 2085 C CA . TYR A 1 266 ? -4.173 2.392 -26.272 1.00 95.12 266 TYR A CA 1
ATOM 2086 C C . TYR A 1 266 ? -5.559 2.082 -25.693 1.00 95.12 266 TYR A C 1
ATOM 2088 O O . TYR A 1 266 ? -5.740 1.004 -25.127 1.00 95.12 266 TYR A O 1
ATOM 2096 N N . GLY A 1 267 ? -6.523 3.003 -25.810 1.00 95.56 267 GLY A N 1
ATOM 2097 C CA . GLY A 1 267 ? -7.857 2.866 -25.222 1.00 95.56 267 GLY A CA 1
ATOM 2098 C C . GLY A 1 267 ? -7.842 2.813 -23.692 1.00 95.56 267 GLY A C 1
ATOM 2099 O O . GLY A 1 267 ? -8.700 2.168 -23.091 1.00 95.56 267 GLY A O 1
ATOM 2100 N N . LEU A 1 268 ? -6.846 3.437 -23.056 1.00 93.69 268 LEU A N 1
ATOM 2101 C CA . LEU A 1 268 ? -6.691 3.435 -21.603 1.00 93.69 268 LEU A CA 1
ATOM 2102 C C . LEU A 1 268 ? -7.300 4.704 -20.994 1.00 93.69 268 LEU A C 1
ATOM 2104 O O . LEU A 1 268 ? -7.140 5.800 -21.527 1.00 93.69 268 LEU A O 1
ATOM 2108 N N . ALA A 1 269 ? -7.978 4.553 -19.853 1.00 95.19 269 ALA A N 1
ATOM 2109 C CA . ALA A 1 269 ? -8.413 5.693 -19.043 1.00 95.19 269 ALA A CA 1
ATOM 2110 C C . ALA A 1 269 ? -7.199 6.458 -18.474 1.00 95.19 269 ALA A C 1
ATOM 2112 O O . ALA A 1 269 ? -6.070 5.969 -18.566 1.00 95.19 269 ALA A O 1
ATOM 2113 N N . VAL A 1 270 ? -7.429 7.641 -17.892 1.00 96.62 270 VAL A N 1
ATOM 2114 C CA . VAL A 1 270 ? -6.349 8.533 -17.415 1.00 96.62 270 VAL A CA 1
ATOM 2115 C C . VAL A 1 270 ? -6.493 9.031 -15.977 1.00 96.62 270 VAL A C 1
ATOM 2117 O O . VAL A 1 270 ? -5.708 9.847 -15.490 1.00 96.62 270 VAL A O 1
ATOM 2120 N N . ASP A 1 271 ? -7.511 8.549 -15.280 1.00 95.62 271 ASP A N 1
ATOM 2121 C CA . ASP A 1 271 ? -7.878 8.954 -13.928 1.00 95.62 271 ASP A CA 1
ATOM 2122 C C . ASP A 1 271 ? -7.319 8.020 -12.844 1.00 95.62 271 ASP A C 1
ATOM 2124 O O . ASP A 1 271 ? -7.514 8.279 -11.657 1.00 95.62 271 ASP A O 1
ATOM 2128 N N . GLN A 1 272 ? -6.589 6.959 -13.211 1.00 94.31 272 GLN A N 1
ATOM 2129 C CA . GLN A 1 272 ? -6.173 5.904 -12.277 1.00 94.31 272 GLN A CA 1
ATOM 2130 C C . GLN A 1 272 ? -5.232 6.409 -11.185 1.00 94.31 272 GLN A C 1
ATOM 2132 O O . GLN A 1 272 ? -5.320 5.950 -10.048 1.00 94.31 272 GLN A O 1
ATOM 2137 N N . ALA A 1 273 ? -4.334 7.345 -11.507 1.00 95.44 273 ALA A N 1
ATOM 2138 C CA . ALA A 1 273 ? -3.413 7.914 -10.524 1.00 95.44 273 ALA A CA 1
ATOM 2139 C C . ALA A 1 273 ? -4.164 8.730 -9.461 1.00 95.44 273 ALA A C 1
ATOM 2141 O O . ALA A 1 273 ? -3.919 8.574 -8.266 1.00 95.44 273 ALA A O 1
ATOM 2142 N N . GLU A 1 274 ? -5.128 9.546 -9.885 1.00 95.62 274 GLU A N 1
ATOM 2143 C CA . GLU A 1 274 ? -5.948 10.349 -8.978 1.00 95.62 274 GLU A CA 1
ATOM 2144 C C . GLU A 1 274 ? -6.932 9.479 -8.185 1.00 95.62 274 GLU A C 1
ATOM 2146 O O . GLU A 1 274 ? -7.114 9.683 -6.986 1.00 95.62 274 GLU A O 1
ATOM 2151 N N . ALA A 1 275 ? -7.504 8.454 -8.818 1.00 95.69 275 ALA A N 1
ATOM 2152 C CA . ALA A 1 275 ? -8.283 7.412 -8.156 1.00 95.69 275 ALA A CA 1
ATOM 2153 C C . ALA A 1 275 ? -7.462 6.695 -7.068 1.00 95.69 275 ALA A C 1
ATOM 2155 O O . ALA A 1 275 ? -7.925 6.555 -5.937 1.00 95.69 275 ALA A O 1
ATOM 2156 N N . PHE A 1 276 ? -6.216 6.311 -7.371 1.00 96.12 276 PHE A N 1
ATOM 2157 C CA . PHE A 1 276 ? -5.301 5.704 -6.402 1.00 96.12 276 PHE A CA 1
ATOM 2158 C C . PHE A 1 276 ? -5.034 6.611 -5.205 1.00 96.12 276 PHE A C 1
ATOM 2160 O O . PHE A 1 276 ? -5.123 6.144 -4.071 1.00 96.12 276 PHE A O 1
ATOM 2167 N N . LYS A 1 277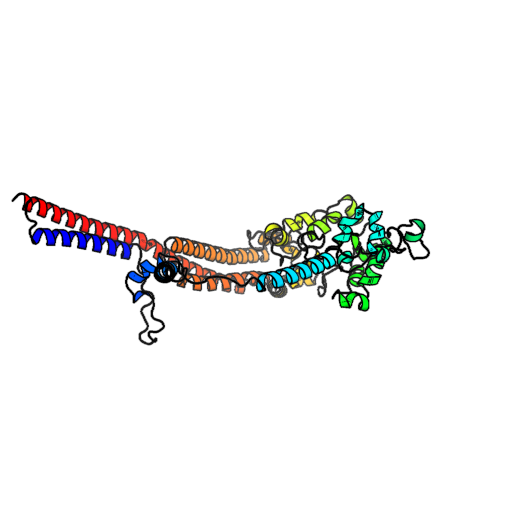 ? -4.750 7.897 -5.445 1.00 95.62 277 LYS A N 1
ATOM 2168 C CA . LYS A 1 277 ? -4.502 8.884 -4.384 1.00 95.62 277 LYS A CA 1
ATOM 2169 C C . LYS A 1 277 ? -5.689 9.013 -3.425 1.00 95.62 277 LYS A C 1
ATOM 2171 O O . LYS A 1 277 ? -5.466 9.108 -2.224 1.00 95.62 277 LYS A O 1
ATOM 2176 N N . ARG A 1 278 ? -6.927 8.958 -3.937 1.00 93.62 278 ARG A N 1
ATOM 2177 C CA . ARG A 1 278 ? -8.158 8.984 -3.121 1.00 93.62 278 ARG A CA 1
ATOM 2178 C C . ARG A 1 278 ? -8.458 7.661 -2.410 1.00 93.62 278 ARG A C 1
ATOM 2180 O O . ARG A 1 278 ? -9.118 7.662 -1.374 1.00 93.62 278 ARG A O 1
ATOM 2187 N N . GLY A 1 279 ? -8.001 6.539 -2.962 1.00 92.94 279 GLY A N 1
ATOM 2188 C CA . GLY A 1 279 ? -8.177 5.216 -2.368 1.00 92.94 279 GLY A CA 1
ATOM 2189 C C . GLY A 1 279 ? -7.381 5.033 -1.072 1.00 92.94 279 GLY A C 1
ATOM 2190 O O . GLY A 1 279 ? -6.389 5.717 -0.815 1.00 92.94 279 GLY A O 1
ATOM 2191 N N . VAL A 1 280 ? -7.766 4.041 -0.262 1.00 92.44 280 VAL A N 1
ATOM 2192 C CA . VAL A 1 280 ? -7.139 3.822 1.060 1.00 92.44 280 VAL A CA 1
ATOM 2193 C C . VAL A 1 280 ? -5.639 3.576 1.021 1.00 92.44 280 VAL A C 1
ATOM 2195 O O . VAL A 1 280 ? -4.923 3.986 1.932 1.00 92.44 280 VAL A O 1
ATOM 2198 N N . HIS A 1 281 ? -5.145 2.918 -0.027 1.00 94.56 281 HIS A N 1
ATOM 2199 C CA . HIS A 1 281 ? -3.717 2.662 -0.175 1.00 94.56 281 HIS A CA 1
ATOM 2200 C C . HIS A 1 281 ? -2.937 3.938 -0.509 1.00 94.56 281 HIS A C 1
ATOM 2202 O O . HIS A 1 281 ? -1.855 4.132 0.044 1.00 94.56 281 HIS A O 1
ATOM 2208 N N . GLY A 1 282 ? -3.492 4.819 -1.350 1.00 95.69 282 GLY A N 1
ATOM 2209 C CA . GLY A 1 282 ? -2.894 6.116 -1.660 1.00 95.69 282 GLY A CA 1
ATOM 2210 C C . GLY A 1 282 ? -2.849 7.024 -0.440 1.00 95.69 282 GLY A C 1
ATOM 2211 O O . GLY A 1 282 ? -1.774 7.514 -0.105 1.00 95.69 282 GLY A O 1
ATOM 2212 N N . VAL A 1 283 ? -3.962 7.151 0.289 1.00 94.88 283 VAL A N 1
ATOM 2213 C CA . VAL A 1 283 ? -4.028 7.913 1.550 1.00 94.88 283 VAL A CA 1
ATOM 2214 C C . VAL A 1 283 ? -3.010 7.381 2.566 1.00 94.88 283 VAL A C 1
ATOM 2216 O O . VAL A 1 283 ? -2.231 8.145 3.138 1.00 94.88 283 VAL A O 1
ATOM 2219 N N . ALA A 1 284 ? -2.946 6.060 2.761 1.00 95.75 284 ALA A N 1
ATOM 2220 C CA . ALA A 1 284 ? -1.986 5.458 3.683 1.00 95.75 284 ALA A CA 1
ATOM 2221 C C . ALA A 1 284 ? -0.525 5.725 3.270 1.00 95.75 284 ALA A C 1
ATOM 2223 O O . ALA A 1 284 ? 0.311 6.041 4.116 1.00 95.75 284 ALA A O 1
ATOM 2224 N N . LEU A 1 285 ? -0.196 5.614 1.983 1.00 96.75 285 LEU A N 1
ATOM 2225 C CA . LEU A 1 285 ? 1.172 5.788 1.493 1.00 96.75 285 LEU A CA 1
ATOM 2226 C C . LEU A 1 285 ? 1.622 7.257 1.469 1.00 96.75 285 LEU A C 1
ATOM 2228 O O . LEU A 1 285 ? 2.742 7.567 1.885 1.00 96.75 285 LEU A O 1
ATOM 2232 N N . LEU A 1 286 ? 0.775 8.135 0.933 1.00 95.94 286 LEU A N 1
ATOM 2233 C CA . LEU A 1 286 ? 1.127 9.506 0.569 1.00 95.94 286 LEU A CA 1
ATOM 2234 C C . LEU A 1 286 ? 0.824 10.497 1.692 1.00 95.94 286 LEU A C 1
ATOM 2236 O O . LEU A 1 286 ? 1.643 11.371 1.955 1.00 95.94 286 LEU A O 1
ATOM 2240 N N . GLU A 1 287 ? -0.306 10.345 2.386 1.00 95.25 287 GLU A N 1
ATOM 2241 C CA . GLU A 1 287 ? -0.702 11.273 3.453 1.00 95.25 287 GLU A CA 1
ATOM 2242 C C . GLU A 1 287 ? -0.199 10.812 4.824 1.00 95.25 287 GLU A C 1
ATOM 2244 O O . GLU A 1 287 ? 0.330 11.606 5.598 1.00 95.25 287 GLU A O 1
ATOM 2249 N N . GLN A 1 288 ? -0.322 9.516 5.127 1.00 95.25 288 GLN A N 1
ATOM 2250 C CA . GLN A 1 288 ? 0.077 8.964 6.431 1.00 95.25 288 GLN A CA 1
ATOM 2251 C C . GLN A 1 288 ? 1.554 8.540 6.481 1.00 95.25 288 GLN A C 1
ATOM 2253 O O . GLN A 1 288 ? 2.055 8.175 7.545 1.00 95.25 288 GLN A O 1
ATOM 2258 N N . GLY A 1 289 ? 2.256 8.541 5.341 1.00 94.00 289 GLY A N 1
ATOM 2259 C CA . GLY A 1 289 ? 3.654 8.109 5.252 1.00 94.00 289 GLY A CA 1
ATOM 2260 C C . GLY A 1 289 ? 3.869 6.625 5.574 1.00 94.00 289 GLY A C 1
ATOM 2261 O O . GLY A 1 289 ? 4.972 6.214 5.943 1.00 94.00 289 GLY A O 1
ATOM 2262 N N . ASN A 1 290 ? 2.828 5.793 5.469 1.00 95.12 290 ASN A N 1
ATOM 2263 C CA . ASN A 1 290 ? 2.928 4.370 5.751 1.00 95.12 290 ASN A CA 1
ATOM 2264 C C . ASN A 1 290 ? 3.624 3.650 4.591 1.00 95.12 290 ASN A C 1
ATOM 2266 O O . ASN A 1 290 ? 2.991 3.178 3.651 1.00 95.12 290 ASN A O 1
ATOM 2270 N N . MET A 1 291 ? 4.942 3.489 4.694 1.00 91.19 291 MET A N 1
ATOM 2271 C CA . MET A 1 291 ? 5.757 2.845 3.655 1.00 91.19 291 MET A CA 1
ATOM 2272 C C . MET A 1 291 ? 5.410 1.368 3.404 1.00 91.19 291 MET A C 1
ATOM 2274 O O . MET A 1 291 ? 5.841 0.811 2.390 1.00 91.19 291 MET A O 1
ATOM 2278 N N . LYS A 1 292 ? 4.635 0.729 4.295 1.00 92.25 292 LYS A N 1
ATOM 2279 C CA . LYS A 1 292 ? 4.110 -0.632 4.095 1.00 92.25 292 LYS A CA 1
ATOM 2280 C C . LYS A 1 292 ? 2.880 -0.665 3.188 1.00 92.25 292 LYS A C 1
ATOM 2282 O O . LYS A 1 292 ? 2.543 -1.738 2.697 1.00 92.25 292 LYS A O 1
ATOM 2287 N N . ALA A 1 293 ? 2.219 0.471 2.964 1.00 94.31 293 ALA A N 1
ATOM 2288 C CA . ALA A 1 293 ? 1.110 0.555 2.028 1.00 94.31 293 ALA A CA 1
ATOM 2289 C C . ALA A 1 293 ? 1.593 0.247 0.593 1.00 94.31 293 ALA A C 1
ATOM 2291 O O . ALA A 1 293 ? 2.734 0.584 0.233 1.00 94.31 293 ALA A O 1
ATOM 2292 N N . PRO A 1 294 ? 0.769 -0.433 -0.222 1.00 94.50 294 PRO A N 1
ATOM 2293 C CA . PRO A 1 294 ? 1.115 -0.746 -1.600 1.00 94.50 294 PRO A CA 1
ATOM 2294 C C . PRO A 1 294 ? 1.059 0.512 -2.477 1.00 94.50 294 PRO A C 1
ATOM 2296 O O . PRO A 1 294 ? 0.305 1.445 -2.216 1.00 94.50 294 PRO A O 1
ATOM 2299 N N . ASN A 1 295 ? 1.848 0.513 -3.547 1.00 94.81 295 ASN A N 1
ATOM 2300 C CA . ASN A 1 295 ? 1.790 1.502 -4.626 1.00 94.81 295 ASN A CA 1
ATOM 2301 C C . ASN A 1 295 ? 1.439 0.823 -5.961 1.00 94.81 295 ASN A C 1
ATOM 2303 O O . ASN A 1 295 ? 1.243 -0.392 -6.005 1.00 94.81 295 ASN A O 1
ATOM 2307 N N . CYS A 1 296 ? 1.418 1.582 -7.059 1.00 94.19 296 CYS A N 1
ATOM 2308 C CA . CYS A 1 296 ? 1.088 1.077 -8.398 1.00 94.19 296 CYS A CA 1
ATOM 2309 C C . CYS A 1 296 ? 1.900 -0.177 -8.770 1.00 94.19 296 CYS A C 1
ATOM 2311 O O . CYS A 1 296 ? 1.334 -1.193 -9.170 1.00 94.19 296 CYS A O 1
ATOM 2313 N N . ALA A 1 297 ? 3.217 -0.140 -8.550 1.00 93.25 297 ALA A N 1
ATOM 2314 C CA . ALA A 1 297 ? 4.126 -1.245 -8.854 1.00 93.25 297 ALA A CA 1
ATOM 2315 C C . ALA A 1 297 ? 3.967 -2.454 -7.913 1.00 93.25 297 ALA A C 1
ATOM 2317 O O . ALA A 1 297 ? 4.382 -3.561 -8.246 1.00 93.25 297 ALA A O 1
ATOM 2318 N N . THR A 1 298 ? 3.359 -2.269 -6.738 1.00 93.19 298 THR A N 1
ATOM 2319 C CA . THR A 1 298 ? 3.052 -3.382 -5.829 1.00 93.19 298 THR A CA 1
ATOM 2320 C C . THR A 1 298 ? 1.940 -4.260 -6.402 1.00 93.19 298 THR A C 1
ATOM 2322 O O . THR A 1 298 ? 1.996 -5.474 -6.246 1.00 93.19 298 THR A O 1
ATOM 2325 N N . CYS A 1 299 ? 0.972 -3.662 -7.106 1.00 91.00 299 CYS A N 1
ATOM 2326 C CA . CYS A 1 299 ? -0.099 -4.398 -7.775 1.00 91.00 299 CYS A CA 1
ATOM 2327 C C . CYS A 1 299 ? 0.306 -4.848 -9.184 1.00 91.00 299 CYS A C 1
ATOM 2329 O O . CYS A 1 299 ? 0.104 -6.004 -9.526 1.00 91.00 299 CYS A O 1
ATOM 2331 N N . HIS A 1 300 ? 0.902 -3.960 -9.987 1.00 90.81 300 HIS A N 1
ATOM 2332 C CA . HIS A 1 300 ? 1.206 -4.206 -11.406 1.00 90.81 300 HIS A CA 1
ATOM 2333 C C . HIS A 1 300 ? 2.596 -4.806 -11.675 1.00 90.81 300 HIS A C 1
ATOM 2335 O O . HIS A 1 300 ? 2.893 -5.168 -12.806 1.00 90.81 300 HIS A O 1
ATOM 2341 N N . GLY A 1 301 ? 3.445 -4.941 -10.655 1.00 89.75 301 GLY A N 1
ATOM 2342 C CA . GLY A 1 301 ? 4.841 -5.351 -10.811 1.00 89.75 301 GLY A CA 1
ATOM 2343 C C . GLY A 1 301 ? 5.779 -4.156 -11.009 1.00 89.75 301 GLY A C 1
ATOM 2344 O O . GLY A 1 301 ? 5.376 -3.081 -11.449 1.00 89.75 301 GLY A O 1
ATOM 2345 N N . THR A 1 302 ? 7.052 -4.325 -10.638 1.00 88.38 302 THR A N 1
ATOM 2346 C CA . THR A 1 302 ? 8.067 -3.259 -10.748 1.00 88.38 302 THR A CA 1
ATOM 2347 C C . THR A 1 302 ? 8.710 -3.206 -12.129 1.00 88.38 302 THR A C 1
ATOM 2349 O O . THR A 1 302 ? 8.959 -2.120 -12.637 1.00 88.38 302 THR A O 1
ATOM 2352 N N . HIS A 1 303 ? 8.965 -4.369 -12.731 1.00 92.12 303 HIS A N 1
ATOM 2353 C CA . HIS A 1 303 ? 9.485 -4.489 -14.094 1.00 92.12 303 HIS A CA 1
ATOM 2354 C C . HIS A 1 303 ? 8.639 -5.430 -14.962 1.00 92.12 303 HIS A C 1
ATOM 2356 O O . HIS A 1 303 ? 8.666 -5.296 -16.174 1.00 92.12 303 HIS A O 1
ATOM 2362 N N . GLY A 1 304 ? 7.865 -6.352 -14.379 1.00 89.75 304 GLY A N 1
ATOM 2363 C CA . GLY A 1 304 ? 7.013 -7.299 -15.111 1.00 89.75 304 GLY A CA 1
ATOM 2364 C C . GLY A 1 304 ? 5.587 -6.817 -15.384 1.00 89.75 304 GLY A C 1
ATOM 2365 O O . GLY A 1 304 ? 5.207 -5.711 -15.017 1.00 89.75 304 GLY A O 1
ATOM 2366 N N . ALA A 1 305 ? 4.786 -7.676 -16.025 1.00 79.69 305 ALA A N 1
ATOM 2367 C CA . ALA A 1 305 ? 3.344 -7.444 -16.194 1.00 79.69 305 ALA A CA 1
ATOM 2368 C C . ALA A 1 305 ? 2.547 -7.561 -14.884 1.00 79.69 305 ALA A C 1
ATOM 2370 O O . ALA A 1 305 ? 1.474 -6.972 -14.762 1.00 79.69 305 ALA A O 1
ATOM 2371 N N . ILE A 1 306 ? 3.027 -8.412 -13.972 1.00 85.19 306 ILE A N 1
ATOM 2372 C CA . ILE A 1 306 ? 2.375 -8.813 -12.723 1.00 85.19 306 ILE A CA 1
ATOM 2373 C C . ILE A 1 306 ? 3.495 -9.121 -11.702 1.00 85.19 306 ILE A C 1
ATOM 2375 O O . ILE A 1 306 ? 4.571 -9.572 -12.114 1.00 85.19 306 ILE A O 1
ATOM 2379 N N . PRO A 1 307 ? 3.302 -8.887 -10.389 1.00 83.81 307 PRO A N 1
ATOM 2380 C CA . PRO A 1 307 ? 4.259 -9.289 -9.363 1.00 83.81 307 PRO A CA 1
ATOM 2381 C C . PRO A 1 307 ? 4.559 -10.802 -9.382 1.00 83.81 307 PRO A C 1
ATOM 2383 O O . PRO A 1 307 ? 3.661 -11.602 -9.659 1.00 83.81 307 PRO A O 1
ATOM 2386 N N . PRO A 1 308 ? 5.790 -11.227 -9.034 1.00 77.62 308 PRO A N 1
ATOM 2387 C CA . PRO A 1 308 ? 6.139 -12.644 -8.968 1.00 77.62 308 PRO A CA 1
ATOM 2388 C C . PRO A 1 308 ? 5.208 -13.445 -8.047 1.00 77.62 308 PRO A C 1
ATOM 2390 O O . PRO A 1 308 ? 4.891 -13.013 -6.940 1.00 77.62 308 PRO A O 1
ATOM 2393 N N . GLY A 1 309 ? 4.806 -14.639 -8.491 1.00 78.88 309 GLY A N 1
ATOM 2394 C CA . GLY A 1 309 ? 3.945 -15.542 -7.716 1.00 78.88 309 GLY A CA 1
ATOM 2395 C C . GLY A 1 309 ? 2.450 -15.207 -7.756 1.00 78.88 309 GLY A C 1
ATOM 2396 O O . GLY A 1 309 ? 1.670 -15.865 -7.070 1.00 78.88 309 GLY A O 1
ATOM 2397 N N . VAL A 1 310 ? 2.038 -14.224 -8.562 1.00 81.19 310 VAL A N 1
ATOM 2398 C CA . VAL A 1 310 ? 0.631 -13.871 -8.784 1.00 81.19 310 VAL A CA 1
ATOM 2399 C C . VAL A 1 310 ? 0.238 -14.241 -10.214 1.00 81.19 310 VAL A C 1
ATOM 2401 O O . VAL A 1 310 ? 0.867 -13.803 -11.171 1.00 81.19 310 VAL A O 1
ATOM 2404 N N . GLU A 1 311 ? -0.798 -15.070 -10.361 1.00 79.31 311 GLU A N 1
ATOM 2405 C CA . GLU A 1 311 ? -1.260 -15.546 -11.677 1.00 79.31 311 GLU A CA 1
ATOM 2406 C C . GLU A 1 311 ? -1.988 -14.464 -12.483 1.00 79.31 311 GLU A C 1
ATOM 2408 O O . GLU A 1 311 ? -1.854 -14.409 -13.701 1.00 79.31 311 GLU A O 1
ATOM 2413 N N . ASP A 1 312 ? -2.783 -13.635 -11.802 1.00 83.44 312 ASP A N 1
ATOM 2414 C CA . ASP A 1 312 ? -3.619 -12.602 -12.409 1.00 83.44 312 ASP A CA 1
ATOM 2415 C C . ASP A 1 312 ? -3.731 -11.384 -11.482 1.00 83.44 312 ASP A C 1
ATOM 2417 O O . ASP A 1 312 ? -3.763 -11.528 -10.255 1.00 83.44 312 ASP A O 1
ATOM 2421 N N . ILE A 1 313 ? -3.820 -10.188 -12.067 1.00 84.62 313 ILE A N 1
ATOM 2422 C CA . ILE A 1 313 ? -3.903 -8.922 -11.333 1.00 84.62 313 ILE A CA 1
ATOM 2423 C C . ILE A 1 313 ? -5.086 -8.880 -10.355 1.00 84.62 313 ILE A C 1
ATOM 2425 O O . ILE A 1 313 ? -4.958 -8.303 -9.277 1.00 84.62 313 ILE A O 1
ATOM 2429 N N . THR A 1 314 ? -6.213 -9.538 -10.651 1.00 82.69 314 THR A N 1
ATOM 2430 C CA . THR A 1 314 ? -7.375 -9.575 -9.748 1.00 82.69 314 THR A CA 1
ATOM 2431 C C . THR A 1 314 ? -7.088 -10.337 -8.457 1.00 82.69 314 THR A C 1
ATOM 2433 O O . THR A 1 314 ? -7.786 -10.134 -7.466 1.00 82.69 314 THR A O 1
ATOM 2436 N N . LYS A 1 315 ? -6.062 -11.198 -8.448 1.00 86.56 315 LYS A N 1
ATOM 2437 C CA . LYS A 1 315 ? -5.677 -12.028 -7.299 1.00 86.56 315 LYS A CA 1
ATOM 2438 C C . LYS A 1 315 ? -4.634 -11.359 -6.400 1.00 86.56 315 LYS A C 1
ATOM 2440 O O . LYS A 1 315 ? -4.324 -11.898 -5.336 1.00 86.56 315 LYS A O 1
ATOM 2445 N N . VAL A 1 316 ? -4.095 -10.200 -6.793 1.00 91.69 316 VAL A N 1
ATOM 2446 C CA . VAL A 1 316 ? -2.984 -9.547 -6.080 1.00 91.69 316 VAL A CA 1
ATOM 2447 C C . VAL A 1 316 ? -3.359 -9.121 -4.662 1.00 91.69 316 VAL A C 1
ATOM 2449 O O . VAL A 1 316 ? -2.527 -9.161 -3.765 1.00 91.69 316 VAL A O 1
ATOM 2452 N N . CYS A 1 317 ? -4.629 -8.798 -4.407 1.00 92.00 317 CYS A N 1
ATOM 2453 C CA . CYS A 1 317 ? -5.094 -8.404 -3.076 1.00 92.00 317 CYS A CA 1
ATOM 2454 C C . CYS A 1 317 ? -4.781 -9.478 -2.017 1.00 92.00 317 CYS A C 1
ATOM 2456 O O . CYS A 1 317 ? -4.390 -9.162 -0.891 1.00 92.00 317 CYS A O 1
ATOM 2458 N N . GLY A 1 318 ? -4.904 -10.756 -2.395 1.00 91.00 318 GLY A N 1
ATOM 2459 C CA . GLY A 1 318 ? -4.720 -11.900 -1.504 1.00 91.00 318 GLY A CA 1
ATOM 2460 C C . GLY A 1 318 ? -3.276 -12.159 -1.071 1.00 91.00 318 GLY A C 1
ATOM 2461 O O . GLY A 1 318 ? -3.071 -12.967 -0.169 1.00 91.00 318 GLY A O 1
ATOM 2462 N N . THR A 1 319 ? -2.277 -11.484 -1.656 1.00 89.81 319 THR A N 1
ATOM 2463 C CA . THR A 1 319 ? -0.878 -11.610 -1.204 1.00 89.81 319 THR A CA 1
ATOM 2464 C C . THR A 1 319 ? -0.653 -10.952 0.155 1.00 89.81 319 THR A C 1
ATOM 2466 O O . THR A 1 319 ? 0.265 -11.332 0.877 1.00 89.81 319 THR A O 1
ATOM 2469 N N . CYS A 1 320 ? -1.490 -9.971 0.508 1.00 92.06 320 CYS A N 1
ATOM 2470 C CA . CYS A 1 320 ? -1.452 -9.273 1.793 1.00 92.06 320 CYS A CA 1
ATOM 2471 C C . CYS A 1 320 ? -2.730 -9.511 2.611 1.00 92.06 320 CYS A C 1
ATOM 2473 O O . CYS A 1 320 ? -2.644 -9.782 3.807 1.00 92.06 320 CYS A O 1
ATOM 2475 N N . HIS A 1 321 ? -3.904 -9.493 1.973 1.00 92.19 321 HIS A N 1
ATOM 2476 C CA . HIS A 1 321 ? -5.206 -9.747 2.604 1.00 92.19 321 HIS A CA 1
ATOM 2477 C C . HIS A 1 321 ? -5.525 -11.248 2.658 1.00 92.19 321 HIS A C 1
ATOM 2479 O O . HIS A 1 321 ? -6.480 -11.745 2.056 1.00 92.19 321 HIS A O 1
ATOM 2485 N N . ILE A 1 322 ? -4.651 -12.001 3.330 1.00 92.88 322 ILE A N 1
ATOM 2486 C CA . ILE A 1 322 ? -4.656 -13.471 3.311 1.00 92.88 322 ILE A CA 1
ATOM 2487 C C . ILE A 1 322 ? -5.905 -14.030 4.007 1.00 92.88 322 ILE A C 1
ATOM 2489 O O . ILE A 1 322 ? -6.501 -15.000 3.532 1.00 92.88 322 ILE A O 1
ATOM 2493 N N . ASN A 1 323 ? -6.327 -13.420 5.118 1.00 94.12 323 ASN A N 1
ATOM 2494 C CA . ASN A 1 323 ? -7.499 -13.877 5.865 1.00 94.12 323 ASN A CA 1
ATOM 2495 C C . ASN A 1 323 ? -8.789 -13.579 5.100 1.00 94.12 323 ASN A C 1
ATOM 2497 O O . ASN A 1 323 ? -9.636 -14.459 4.961 1.00 94.12 323 ASN A O 1
ATOM 2501 N N . GLU A 1 324 ? -8.911 -12.378 4.543 1.00 93.38 324 GLU A N 1
ATOM 2502 C CA . GLU A 1 324 ? -10.036 -11.975 3.703 1.00 93.38 324 GLU A CA 1
ATOM 2503 C C . GLU A 1 324 ? -10.143 -12.899 2.487 1.00 93.38 324 GLU A C 1
ATOM 2505 O O . GLU A 1 324 ? -11.216 -13.432 2.216 1.00 93.38 324 GLU A O 1
ATOM 2510 N N . ARG A 1 325 ? -9.019 -13.194 1.816 1.00 93.06 325 ARG A N 1
ATOM 2511 C CA . ARG A 1 325 ? -8.968 -14.150 0.699 1.00 93.06 325 ARG A CA 1
ATOM 2512 C C . ARG A 1 325 ? -9.399 -15.551 1.123 1.00 93.06 325 ARG A C 1
ATOM 2514 O O . ARG A 1 325 ? -10.158 -16.201 0.403 1.00 93.06 325 ARG A O 1
ATOM 2521 N N . ARG A 1 326 ? -8.942 -16.029 2.283 1.00 94.81 326 ARG A N 1
ATOM 2522 C CA . ARG A 1 326 ? -9.337 -17.336 2.828 1.00 94.81 326 ARG A CA 1
ATOM 2523 C C . ARG A 1 326 ? -10.848 -17.415 3.040 1.00 94.81 326 ARG A C 1
ATOM 2525 O O . ARG A 1 326 ? -11.457 -18.393 2.614 1.00 94.81 326 ARG A O 1
ATOM 2532 N N . TYR A 1 327 ? -11.445 -16.411 3.675 1.00 95.44 327 TYR A N 1
ATOM 2533 C CA . TYR A 1 327 ? -12.883 -16.393 3.938 1.00 95.44 327 TYR A CA 1
ATOM 2534 C C . TYR A 1 327 ? -13.701 -16.170 2.662 1.00 95.44 327 TYR A C 1
ATOM 2536 O O . TYR A 1 327 ? -14.677 -16.883 2.450 1.00 95.44 327 TYR A O 1
ATOM 2544 N N . PHE A 1 328 ? -13.253 -15.301 1.753 1.00 94.69 328 PHE A N 1
ATOM 2545 C CA . PHE A 1 328 ? -13.859 -15.142 0.429 1.00 94.69 328 PHE A CA 1
ATOM 2546 C C . PHE A 1 328 ? -13.908 -16.470 -0.332 1.00 94.69 328 PHE A C 1
ATOM 2548 O O . PHE A 1 328 ? -14.940 -16.815 -0.908 1.00 94.69 328 PHE A O 1
ATOM 2555 N N . ASN A 1 329 ? -12.826 -17.253 -0.291 1.00 93.50 329 ASN A N 1
ATOM 2556 C CA . ASN A 1 329 ? -12.768 -18.569 -0.929 1.00 93.50 329 ASN A CA 1
ATOM 2557 C C . ASN A 1 329 ? -13.743 -19.589 -0.321 1.00 93.50 329 ASN A C 1
ATOM 2559 O O . ASN A 1 329 ? -14.124 -20.531 -1.009 1.00 93.50 329 ASN A O 1
ATOM 2563 N N . ALA A 1 330 ? -14.149 -19.409 0.938 1.00 93.00 330 ALA A N 1
ATOM 2564 C CA . ALA A 1 330 ? -15.183 -20.222 1.577 1.00 93.00 330 ALA A CA 1
ATOM 2565 C C . ALA A 1 330 ? -16.613 -19.742 1.254 1.00 93.00 330 ALA A C 1
ATOM 2567 O O . ALA A 1 330 ? -17.575 -20.450 1.548 1.00 93.00 330 ALA A O 1
ATOM 2568 N N . SER A 1 331 ? -16.765 -18.557 0.656 1.00 92.25 331 SER A N 1
ATOM 2569 C CA . SER A 1 331 ? -18.063 -17.952 0.356 1.00 92.25 331 SER A CA 1
ATOM 2570 C C . SER A 1 331 ? -18.682 -18.456 -0.951 1.00 92.25 331 SER A C 1
ATOM 2572 O O . SER A 1 331 ? -18.017 -19.000 -1.835 1.00 92.25 331 SER A O 1
ATOM 2574 N N . LEU A 1 332 ? -19.972 -18.165 -1.130 1.00 88.56 332 LEU A N 1
ATOM 2575 C CA . LEU A 1 332 ? -20.708 -18.450 -2.366 1.00 88.56 332 LEU A CA 1
ATOM 2576 C C . LEU A 1 332 ? -20.180 -17.664 -3.581 1.00 88.56 332 LEU A C 1
ATOM 2578 O O . LEU A 1 332 ? -20.313 -18.127 -4.716 1.00 88.56 332 LEU A O 1
ATOM 2582 N N . HIS A 1 333 ? -19.547 -16.505 -3.364 1.00 92.62 333 HIS A N 1
ATOM 2583 C CA . HIS A 1 333 ? -18.981 -15.689 -4.442 1.00 92.62 333 HIS A CA 1
ATOM 2584 C C . HIS A 1 333 ? -17.717 -16.294 -5.055 1.00 92.62 333 HIS A C 1
ATOM 2586 O O . HIS A 1 333 ? -17.392 -15.973 -6.199 1.00 92.62 333 HIS A O 1
ATOM 2592 N N . LYS A 1 334 ? -17.062 -17.244 -4.375 1.00 93.12 334 LYS A N 1
ATOM 2593 C CA . LYS A 1 334 ? -15.937 -17.987 -4.950 1.00 93.12 334 LYS A CA 1
ATOM 2594 C C . LYS A 1 334 ? -16.320 -18.678 -6.258 1.00 93.12 334 LYS A C 1
ATOM 2596 O O . LYS A 1 334 ? -15.582 -18.593 -7.233 1.00 93.12 334 LYS A O 1
ATOM 2601 N N . LYS A 1 335 ? -17.503 -19.297 -6.304 1.00 91.50 335 LYS A N 1
ATOM 2602 C CA . LYS A 1 335 ? -17.998 -19.969 -7.511 1.00 91.50 335 LYS A CA 1
ATOM 2603 C C . LYS A 1 335 ? -18.228 -18.983 -8.658 1.00 91.50 335 LYS A C 1
ATOM 2605 O O . LYS A 1 335 ? -17.849 -19.263 -9.787 1.00 91.50 335 LYS A O 1
ATOM 2610 N N . ALA A 1 336 ? -18.817 -17.820 -8.371 1.00 90.94 336 ALA A N 1
ATOM 2611 C CA . ALA A 1 336 ? -19.030 -16.782 -9.379 1.00 90.94 336 ALA A CA 1
ATOM 2612 C C . ALA A 1 336 ? -17.702 -16.242 -9.940 1.00 90.94 336 ALA A C 1
ATOM 2614 O O . ALA A 1 336 ? -17.611 -15.964 -11.133 1.00 90.94 336 ALA A O 1
ATOM 2615 N N . MET A 1 337 ? -16.672 -16.133 -9.096 1.00 90.50 337 MET A N 1
ATOM 2616 C CA . MET A 1 337 ? -15.318 -15.768 -9.520 1.00 90.50 337 MET A CA 1
ATOM 2617 C C . MET A 1 337 ? -14.690 -16.857 -10.402 1.00 90.50 337 MET A C 1
ATOM 2619 O O . MET A 1 337 ? -14.132 -16.536 -11.446 1.00 90.50 337 MET A O 1
ATOM 2623 N N . ASP A 1 338 ? -14.808 -18.135 -10.026 1.00 89.56 338 ASP A N 1
ATOM 2624 C CA . ASP A 1 338 ? -14.283 -19.256 -10.825 1.00 89.56 338 ASP A CA 1
ATOM 2625 C C . ASP A 1 338 ? -14.949 -19.343 -12.207 1.00 89.56 338 ASP A C 1
ATOM 2627 O O . ASP A 1 338 ? -14.306 -19.685 -13.196 1.00 89.56 338 ASP A O 1
ATOM 2631 N N . GLU A 1 339 ? -16.228 -18.970 -12.288 1.00 90.69 339 GLU A N 1
ATOM 2632 C CA . GLU A 1 339 ? -16.989 -18.838 -13.535 1.00 90.69 339 GLU A CA 1
ATOM 2633 C C . GLU A 1 339 ? -16.725 -17.510 -14.278 1.00 90.69 339 GLU A C 1
ATOM 2635 O O . GLU A 1 339 ? -17.414 -17.220 -15.255 1.00 90.69 339 GLU A O 1
ATOM 2640 N N . GLN A 1 340 ? -15.764 -16.695 -13.822 1.00 87.12 340 GLN A N 1
ATOM 2641 C CA . GLN A 1 340 ? -15.381 -15.392 -14.394 1.00 87.12 340 GLN A CA 1
ATOM 2642 C C . GLN A 1 340 ? -16.535 -14.379 -14.497 1.00 87.12 340 GLN A C 1
ATOM 2644 O O . GLN A 1 340 ? -16.509 -13.463 -15.316 1.00 87.12 340 GLN A O 1
ATOM 2649 N N . LYS A 1 341 ? -17.561 -14.518 -13.651 1.00 89.25 341 LYS A N 1
ATOM 2650 C CA . LYS A 1 341 ? -18.708 -13.595 -13.603 1.00 89.25 341 LYS A CA 1
ATOM 2651 C C . LYS A 1 341 ? -18.429 -12.347 -12.773 1.00 89.25 341 LYS A C 1
ATOM 2653 O O . LYS A 1 341 ? -19.147 -11.362 -12.906 1.00 89.25 341 LYS A O 1
ATOM 2658 N N . ILE A 1 342 ? -17.426 -12.407 -11.900 1.00 89.75 342 ILE A N 1
ATOM 2659 C CA . ILE A 1 342 ? -16.985 -11.297 -11.055 1.00 89.75 342 ILE A CA 1
ATOM 2660 C C . ILE A 1 342 ? -15.454 -11.252 -10.997 1.00 89.75 342 ILE A C 1
ATOM 2662 O O . ILE A 1 342 ? -14.791 -12.288 -10.939 1.00 89.75 342 ILE A O 1
ATOM 2666 N N . SER A 1 343 ? -14.900 -10.046 -10.935 1.00 89.06 343 SER A N 1
ATOM 2667 C CA . SER A 1 343 ? -13.469 -9.759 -10.772 1.00 89.06 343 SER A CA 1
ATOM 2668 C C . SER A 1 343 ? -13.047 -9.775 -9.295 1.00 89.06 343 SER A C 1
ATOM 2670 O O . SER A 1 343 ? -12.534 -8.783 -8.778 1.00 89.06 343 SER A O 1
ATOM 2672 N N . GLU A 1 344 ? -13.333 -10.876 -8.591 1.00 90.44 344 GLU A N 1
ATOM 2673 C CA . GLU A 1 344 ? -12.940 -11.115 -7.188 1.00 90.44 344 GLU A CA 1
ATOM 2674 C C . GLU A 1 344 ? -13.186 -9.893 -6.265 1.00 90.44 344 GLU A C 1
ATOM 2676 O O . GLU A 1 344 ? -14.292 -9.348 -6.243 1.00 90.44 344 GLU A O 1
ATOM 2681 N N . CYS A 1 345 ? -12.160 -9.441 -5.530 1.00 90.81 345 CYS A N 1
ATOM 2682 C CA . CYS A 1 345 ? -12.209 -8.352 -4.557 1.00 90.81 345 CYS A CA 1
ATOM 2683 C C . CYS A 1 345 ? -12.614 -7.026 -5.207 1.00 90.81 345 CYS A C 1
ATOM 2685 O O . CYS A 1 345 ? -13.379 -6.255 -4.624 1.00 90.81 345 CYS A O 1
ATOM 2687 N N . ALA A 1 346 ? -12.134 -6.777 -6.430 1.00 90.19 346 ALA A N 1
ATOM 2688 C CA . ALA A 1 346 ? -12.341 -5.515 -7.130 1.00 90.19 346 ALA A CA 1
ATOM 2689 C C . ALA A 1 346 ? -13.808 -5.277 -7.509 1.00 90.19 346 ALA A C 1
ATOM 2691 O O . ALA A 1 346 ? -14.214 -4.130 -7.669 1.00 90.19 346 ALA A O 1
ATOM 2692 N N . SER A 1 347 ? -14.621 -6.336 -7.584 1.00 89.75 347 SER A N 1
ATOM 2693 C CA . SER A 1 347 ? -16.060 -6.208 -7.860 1.00 89.75 347 SER A CA 1
ATOM 2694 C C . SER A 1 347 ? -16.814 -5.497 -6.740 1.00 89.75 347 SER A C 1
ATOM 2696 O O . SER A 1 347 ? -17.828 -4.857 -6.999 1.00 89.75 347 SER A O 1
ATOM 2698 N N . CYS A 1 348 ? -16.322 -5.607 -5.501 1.00 87.69 348 CYS A N 1
ATOM 2699 C CA . CYS A 1 348 ? -16.927 -4.956 -4.343 1.00 87.69 348 CYS A CA 1
ATOM 2700 C C . CYS A 1 348 ? -16.144 -3.715 -3.903 1.00 87.69 348 CYS A C 1
ATOM 2702 O O . CYS A 1 348 ? -16.748 -2.697 -3.575 1.00 87.69 348 CYS A O 1
ATOM 2704 N N . HIS A 1 349 ? -14.811 -3.804 -3.888 1.00 88.75 349 HIS A N 1
ATOM 2705 C CA . HIS A 1 349 ? -13.929 -2.781 -3.322 1.00 88.75 349 HIS A CA 1
ATOM 2706 C C . HIS A 1 349 ? -13.362 -1.792 -4.346 1.00 88.75 349 HIS A C 1
ATOM 2708 O O . HIS A 1 349 ? -12.767 -0.799 -3.939 1.00 88.75 349 HIS A O 1
ATOM 2714 N N . GLY A 1 350 ? -13.512 -2.045 -5.649 1.00 88.50 350 GLY A N 1
ATOM 2715 C CA . GLY A 1 350 ? -12.775 -1.319 -6.684 1.00 88.50 350 GLY A CA 1
ATOM 2716 C C . GLY A 1 350 ? -11.306 -1.753 -6.779 1.00 88.50 350 GLY A C 1
ATOM 2717 O O . GLY A 1 350 ? -10.860 -2.671 -6.091 1.00 88.50 350 GLY A O 1
ATOM 2718 N N . ASN A 1 351 ? -10.547 -1.115 -7.673 1.00 87.94 351 ASN A N 1
ATOM 2719 C CA . ASN A 1 351 ? -9.152 -1.466 -7.970 1.00 87.94 351 ASN A CA 1
ATOM 2720 C C . ASN A 1 351 ? -8.166 -0.304 -7.755 1.00 87.94 351 ASN A C 1
ATOM 2722 O O . ASN A 1 351 ? -7.201 -0.467 -7.016 1.00 87.94 351 ASN A O 1
ATOM 2726 N N . HIS A 1 352 ? -8.393 0.856 -8.377 1.00 92.12 352 HIS A N 1
ATOM 2727 C CA . HIS A 1 352 ? -7.546 2.039 -8.217 1.00 92.12 352 HIS A CA 1
ATOM 2728 C C . HIS A 1 352 ? -8.055 2.916 -7.069 1.00 92.12 352 HIS A C 1
ATOM 2730 O O . HIS A 1 352 ? -7.305 3.174 -6.138 1.00 92.12 352 HIS A O 1
ATOM 2736 N N . GLU A 1 353 ? -9.343 3.264 -7.044 1.00 92.31 353 GLU A N 1
ATOM 2737 C CA . GLU A 1 353 ? -9.980 3.934 -5.898 1.00 92.31 353 GLU A CA 1
ATOM 2738 C C . GLU A 1 353 ? -10.528 2.896 -4.913 1.00 92.31 353 GLU A C 1
ATOM 2740 O O . GLU A 1 353 ? -11.736 2.725 -4.766 1.00 92.31 353 GLU A O 1
ATOM 2745 N N . VAL A 1 354 ? -9.622 2.127 -4.293 1.00 90.12 354 VAL A N 1
ATOM 2746 C CA . VAL A 1 354 ? -10.009 1.063 -3.353 1.00 90.12 354 VAL A CA 1
ATOM 2747 C C . VAL A 1 354 ? -10.759 1.669 -2.170 1.00 90.12 354 VAL A C 1
ATOM 2749 O O . VAL A 1 354 ? -10.211 2.498 -1.434 1.00 90.12 354 VAL A O 1
ATOM 2752 N N . ALA A 1 355 ? -12.001 1.225 -1.986 1.00 82.50 355 ALA A N 1
ATOM 2753 C CA . ALA A 1 355 ? -12.883 1.713 -0.940 1.00 82.50 355 ALA A CA 1
ATOM 2754 C C . ALA A 1 355 ? -12.387 1.307 0.463 1.00 82.50 355 ALA A C 1
ATOM 2756 O O . ALA A 1 355 ? -11.914 0.176 0.643 1.00 82.50 355 ALA A O 1
ATOM 2757 N N . PRO A 1 356 ? -12.537 2.179 1.479 1.00 75.56 356 PRO A N 1
ATOM 2758 C CA . PRO A 1 356 ? -12.192 1.841 2.851 1.00 75.56 356 PRO A CA 1
ATOM 2759 C C . PRO A 1 356 ? -13.030 0.703 3.411 1.00 75.56 356 PRO A C 1
ATOM 2761 O O . PRO A 1 356 ? -14.216 0.564 3.109 1.00 75.56 356 PRO A O 1
ATOM 2764 N N . ALA A 1 357 ? -12.403 -0.092 4.275 1.00 67.12 357 ALA A N 1
ATOM 2765 C CA . ALA A 1 357 ? -13.081 -1.176 4.968 1.00 67.12 357 ALA A CA 1
ATOM 2766 C C . ALA A 1 357 ? -14.050 -0.672 6.061 1.00 67.12 357 ALA A C 1
ATOM 2768 O O . ALA A 1 357 ? -14.991 -1.389 6.393 1.00 67.12 357 ALA A O 1
ATOM 2769 N N . ASP A 1 358 ? -13.852 0.538 6.609 1.00 61.50 358 ASP A N 1
ATOM 2770 C CA . ASP A 1 358 ? -14.511 0.998 7.843 1.00 61.50 358 ASP A CA 1
ATOM 2771 C C . ASP A 1 358 ? -15.404 2.255 7.715 1.00 61.50 358 ASP A C 1
ATOM 2773 O O . ASP A 1 358 ? -16.353 2.396 8.485 1.00 61.50 358 ASP A O 1
ATOM 2777 N N . THR A 1 359 ? -15.205 3.153 6.745 1.00 48.75 359 THR A N 1
ATOM 2778 C CA . THR A 1 359 ? -15.769 4.523 6.818 1.00 48.75 359 THR A CA 1
ATOM 2779 C C . THR A 1 359 ? -17.259 4.704 6.483 1.00 48.75 359 THR A C 1
ATOM 2781 O O . THR A 1 359 ? -17.702 5.834 6.286 1.00 48.75 359 THR A O 1
ATOM 2784 N N . GLY A 1 360 ? -18.098 3.659 6.496 1.00 54.88 360 GLY A N 1
ATOM 2785 C CA . GLY A 1 360 ? -19.553 3.921 6.529 1.00 54.88 360 GLY A CA 1
ATOM 2786 C C . GLY A 1 360 ? -20.487 2.880 5.944 1.00 54.88 360 GLY A C 1
ATOM 2787 O O . GLY A 1 360 ? -21.509 3.241 5.364 1.00 54.88 360 GLY A O 1
ATOM 2788 N N . ARG A 1 361 ? -20.146 1.589 6.020 1.00 62.62 361 ARG A N 1
ATOM 2789 C CA . ARG A 1 361 ? -20.982 0.506 5.481 1.00 62.62 361 ARG A CA 1
ATOM 2790 C C . ARG A 1 361 ? -21.479 0.685 4.015 1.00 62.62 361 ARG A C 1
ATOM 2792 O O . ARG A 1 361 ? -22.462 0.008 3.688 1.00 62.62 361 ARG A O 1
ATOM 2799 N N . PRO A 1 362 ? -20.902 1.524 3.113 1.00 65.00 362 PRO A N 1
ATOM 2800 C CA . PRO A 1 362 ? -21.499 1.773 1.798 1.00 65.00 362 PRO A CA 1
ATOM 2801 C C . PRO A 1 362 ? -21.223 0.593 0.864 1.00 65.00 362 PRO A C 1
ATOM 2803 O O . PRO A 1 362 ? -21.954 0.383 -0.092 1.00 65.00 362 PRO A O 1
ATOM 2806 N N . LEU A 1 363 ? -20.232 -0.239 1.206 1.00 72.69 363 LEU A N 1
ATOM 2807 C CA . LEU A 1 363 ? -19.917 -1.493 0.534 1.00 72.69 363 LEU A CA 1
ATOM 2808 C C . LEU A 1 363 ? -21.124 -2.446 0.477 1.00 72.69 363 LEU A C 1
ATOM 2810 O O . LEU A 1 363 ? -21.272 -3.210 -0.469 1.00 72.69 363 LEU A O 1
ATOM 2814 N N . TYR A 1 364 ? -22.030 -2.371 1.457 1.00 76.44 364 TYR A N 1
ATOM 2815 C CA . TYR A 1 364 ? -23.272 -3.147 1.435 1.00 76.44 364 TYR A CA 1
ATOM 2816 C C . TYR A 1 364 ? -24.261 -2.661 0.366 1.00 76.44 364 TYR A C 1
ATOM 2818 O O . TYR A 1 364 ? -25.108 -3.433 -0.071 1.00 76.44 364 TYR A O 1
ATOM 2826 N N . ALA A 1 365 ? -24.150 -1.412 -0.097 1.00 77.75 365 ALA A N 1
ATOM 2827 C CA . ALA A 1 365 ? -24.917 -0.939 -1.248 1.00 77.75 365 ALA A CA 1
ATOM 2828 C C . ALA A 1 365 ? -24.409 -1.557 -2.561 1.00 77.75 365 ALA A C 1
ATOM 2830 O O . ALA A 1 365 ? -25.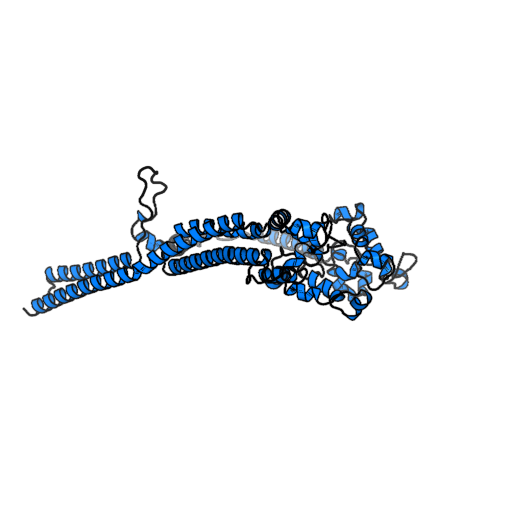196 -1.730 -3.491 1.00 77.75 365 ALA A O 1
ATOM 2831 N N . THR A 1 366 ? -23.135 -1.965 -2.624 1.00 84.81 366 THR A N 1
ATOM 2832 C CA . THR A 1 366 ? -22.538 -2.616 -3.800 1.00 84.81 366 THR A CA 1
ATOM 2833 C C . THR A 1 366 ? -23.223 -3.943 -4.139 1.00 84.81 366 THR A C 1
ATOM 2835 O O . THR A 1 366 ? -23.260 -4.340 -5.301 1.00 84.81 366 THR A O 1
ATOM 2838 N N . CYS A 1 367 ? -23.860 -4.601 -3.162 1.00 86.62 367 CYS A N 1
ATOM 2839 C CA . CYS A 1 367 ? -24.647 -5.814 -3.393 1.00 86.62 367 CYS A CA 1
ATOM 2840 C C . CYS A 1 367 ? -25.763 -5.595 -4.430 1.00 86.62 367 CYS A C 1
ATOM 2842 O O . CYS A 1 367 ? -26.016 -6.474 -5.254 1.00 86.62 367 CYS A O 1
ATOM 2844 N N . ASN A 1 368 ? -26.382 -4.409 -4.435 1.00 86.81 368 ASN A N 1
ATOM 2845 C CA . ASN A 1 368 ? -27.502 -4.075 -5.320 1.00 86.81 368 ASN A CA 1
ATOM 2846 C C . ASN A 1 368 ? -27.087 -3.871 -6.785 1.00 86.81 368 ASN A C 1
ATOM 2848 O O . ASN A 1 368 ? -27.953 -3.774 -7.651 1.00 86.81 368 ASN A O 1
ATOM 2852 N N . LEU A 1 369 ? -25.783 -3.821 -7.085 1.00 87.56 369 LEU A N 1
ATOM 2853 C CA . LEU A 1 369 ? -25.300 -3.778 -8.469 1.00 87.56 369 LEU A CA 1
ATOM 2854 C C . LEU A 1 369 ? -25.566 -5.096 -9.208 1.00 87.56 369 LEU A C 1
ATOM 2856 O O . LEU A 1 369 ? -25.734 -5.095 -10.425 1.00 87.56 369 LEU A O 1
ATOM 2860 N N . CYS A 1 370 ? -25.624 -6.208 -8.469 1.00 90.75 370 CYS A N 1
ATOM 2861 C CA . CYS A 1 370 ? -25.791 -7.550 -9.028 1.00 90.75 370 CYS A CA 1
ATOM 2862 C C . CYS A 1 370 ? -27.016 -8.292 -8.470 1.00 90.75 370 CYS A C 1
ATOM 2864 O O . CYS A 1 370 ? -27.515 -9.220 -9.106 1.00 90.75 370 CYS A O 1
ATOM 2866 N N . HIS A 1 371 ? -27.504 -7.912 -7.287 1.00 91.12 371 HIS A N 1
ATOM 2867 C CA . HIS A 1 371 ? -28.651 -8.535 -6.633 1.00 91.12 371 HIS A CA 1
ATOM 2868 C C . HIS A 1 371 ? -29.865 -7.605 -6.608 1.00 91.12 371 HIS A C 1
ATOM 2870 O O . HIS A 1 371 ? -29.743 -6.400 -6.421 1.00 91.12 371 HIS A O 1
ATOM 2876 N N . LEU A 1 372 ? -31.059 -8.185 -6.752 1.00 92.12 372 LEU A N 1
ATOM 2877 C CA . LEU A 1 372 ? -32.308 -7.437 -6.619 1.00 92.12 372 LEU A CA 1
ATOM 2878 C C . LEU A 1 372 ? -32.496 -6.960 -5.163 1.00 92.12 372 LEU A C 1
ATOM 2880 O O . LEU A 1 372 ? -32.193 -7.744 -4.256 1.00 92.12 372 LEU A O 1
ATOM 2884 N N . PRO A 1 373 ? -33.045 -5.750 -4.928 1.00 86.88 373 PRO A N 1
ATOM 2885 C CA . PRO A 1 373 ? -33.193 -5.177 -3.585 1.00 86.88 373 PRO A CA 1
ATOM 2886 C C . PRO A 1 373 ? -33.920 -6.083 -2.580 1.00 86.88 373 PRO A C 1
ATOM 2888 O O . PRO A 1 373 ? -33.456 -6.246 -1.460 1.00 86.88 373 PRO A O 1
ATOM 2891 N N . ASP A 1 374 ? -34.992 -6.763 -2.997 1.00 87.50 374 ASP A N 1
ATOM 2892 C CA . ASP A 1 374 ? -35.781 -7.651 -2.123 1.00 87.50 374 ASP A CA 1
ATOM 2893 C C . ASP A 1 374 ? -35.267 -9.104 -2.098 1.00 87.50 374 ASP A C 1
ATOM 2895 O O . ASP A 1 374 ? -35.964 -10.040 -1.693 1.00 87.50 374 ASP A O 1
ATOM 2899 N N . SER A 1 375 ? -34.052 -9.344 -2.593 1.00 92.56 375 SER A N 1
ATOM 2900 C CA . SER A 1 375 ? -33.484 -10.689 -2.633 1.00 92.56 375 SER A CA 1
ATOM 2901 C C . SER A 1 375 ? -32.945 -11.124 -1.271 1.00 92.56 375 SER A C 1
ATOM 2903 O O . SER A 1 375 ? -32.428 -10.331 -0.484 1.00 92.56 375 SER A O 1
ATOM 2905 N N . LYS A 1 376 ? -32.943 -12.443 -1.038 1.00 91.00 376 LYS A N 1
ATOM 2906 C CA . LYS A 1 376 ? -32.329 -13.049 0.157 1.00 91.00 376 LYS A CA 1
ATOM 2907 C C . LYS A 1 376 ? -30.865 -12.630 0.359 1.00 91.00 376 LYS A C 1
ATOM 2909 O O . LYS A 1 376 ? -30.407 -12.582 1.495 1.00 91.00 376 LYS A O 1
ATOM 2914 N N . ALA A 1 377 ? -30.139 -12.351 -0.726 1.00 89.19 377 ALA A N 1
ATOM 2915 C CA . ALA A 1 377 ? -28.743 -11.927 -0.677 1.00 89.19 377 ALA A CA 1
ATOM 2916 C C . ALA A 1 377 ? -28.592 -10.528 -0.061 1.00 89.19 377 ALA A C 1
ATOM 2918 O O . ALA A 1 377 ? -27.742 -10.333 0.804 1.00 89.19 377 ALA A O 1
ATOM 2919 N N . VAL A 1 378 ? -29.452 -9.582 -0.450 1.00 88.62 378 VAL A N 1
ATOM 2920 C CA . VAL A 1 378 ? -29.442 -8.216 0.095 1.00 88.62 378 VAL A CA 1
ATOM 2921 C C . VAL A 1 378 ? -29.881 -8.219 1.558 1.00 88.62 378 VAL A C 1
ATOM 2923 O O . VAL A 1 378 ? -29.203 -7.628 2.392 1.00 88.62 378 VAL A O 1
ATOM 2926 N N . THR A 1 379 ? -30.915 -8.988 1.918 1.00 90.38 379 THR A N 1
ATOM 2927 C CA . THR A 1 379 ? -31.318 -9.151 3.327 1.00 90.38 379 THR A CA 1
ATOM 2928 C C . THR A 1 379 ? -30.197 -9.747 4.190 1.00 90.38 379 THR A C 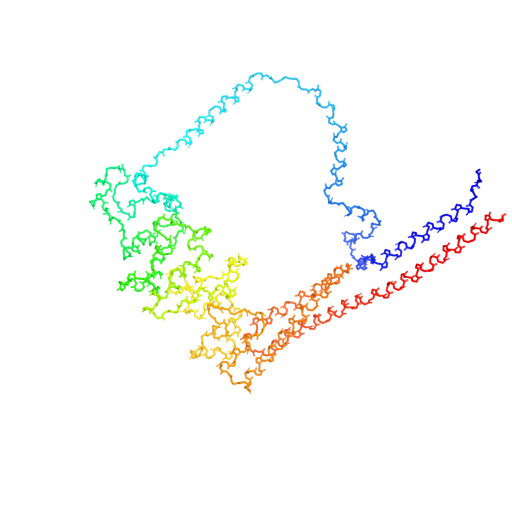1
ATOM 2930 O O . THR A 1 379 ? -29.995 -9.335 5.333 1.00 90.38 379 THR A O 1
ATOM 2933 N N . LEU A 1 380 ? -29.439 -10.715 3.658 1.00 90.06 380 LEU A N 1
ATOM 2934 C CA . LEU A 1 380 ? -28.271 -11.273 4.343 1.00 90.06 380 LEU A CA 1
ATOM 2935 C C . LEU A 1 380 ? -27.203 -10.196 4.563 1.00 90.06 380 LEU A C 1
ATOM 2937 O O . LEU A 1 380 ? -26.733 -10.029 5.687 1.00 90.06 380 LEU A O 1
ATOM 2941 N N . ALA A 1 381 ? -26.866 -9.441 3.517 1.00 88.31 381 ALA A N 1
ATOM 2942 C CA . ALA A 1 381 ? -25.945 -8.310 3.579 1.00 88.31 381 ALA A CA 1
ATOM 2943 C C . ALA A 1 381 ? -26.370 -7.279 4.643 1.00 88.31 381 ALA A C 1
ATOM 2945 O O . ALA A 1 381 ? -25.563 -6.883 5.483 1.00 88.31 381 ALA A O 1
ATOM 2946 N N . GLU A 1 382 ? -27.647 -6.901 4.687 1.00 88.44 382 GLU A N 1
ATOM 2947 C CA . GLU A 1 382 ? -28.184 -6.004 5.714 1.00 88.44 382 GLU A CA 1
ATOM 2948 C C . GLU A 1 382 ? -28.039 -6.573 7.130 1.00 88.44 382 GLU A C 1
ATOM 2950 O O . GLU A 1 382 ? -27.657 -5.845 8.050 1.00 88.44 382 GLU A O 1
ATOM 2955 N N . LYS A 1 383 ? -28.269 -7.878 7.322 1.00 91.44 383 LYS A N 1
ATOM 2956 C CA . LYS A 1 383 ? -28.062 -8.517 8.628 1.00 91.44 383 LYS A CA 1
ATOM 2957 C C . LYS A 1 383 ? -26.593 -8.447 9.059 1.00 91.44 383 LYS A C 1
ATOM 2959 O O . LYS A 1 383 ? -26.320 -8.056 10.195 1.00 91.44 383 LYS A O 1
ATOM 2964 N N . LEU A 1 384 ? -25.649 -8.759 8.168 1.00 90.38 384 LEU A N 1
ATOM 2965 C CA . LEU A 1 384 ? -24.209 -8.649 8.452 1.00 90.38 384 LEU A CA 1
ATOM 2966 C C . LEU A 1 384 ? -23.811 -7.214 8.814 1.00 90.38 384 LEU A C 1
ATOM 2968 O O . LEU A 1 384 ? -23.137 -6.980 9.821 1.00 90.38 384 LEU A O 1
ATOM 2972 N N . LYS A 1 385 ? -24.317 -6.246 8.044 1.00 89.88 385 LYS A N 1
ATOM 2973 C CA . LYS A 1 385 ? -24.136 -4.810 8.268 1.00 89.88 385 LYS A CA 1
ATOM 2974 C C . LYS A 1 385 ? -24.598 -4.380 9.660 1.00 89.88 385 LYS A C 1
ATOM 2976 O O . LYS A 1 385 ? -23.948 -3.539 10.284 1.00 89.88 385 LYS A O 1
ATOM 2981 N N . VAL A 1 386 ? -25.742 -4.882 10.124 1.00 91.31 386 VAL A N 1
ATOM 2982 C CA . VAL A 1 386 ? -26.287 -4.564 11.453 1.00 91.31 386 VAL A CA 1
ATOM 2983 C C . VAL A 1 386 ? -25.423 -5.169 12.557 1.00 91.31 386 VAL A C 1
ATOM 2985 O O . VAL A 1 386 ? -25.084 -4.457 13.500 1.00 91.31 386 VAL A O 1
ATOM 2988 N N . LEU A 1 387 ? -25.031 -6.439 12.424 1.00 93.62 387 LEU A N 1
ATOM 2989 C CA . LEU A 1 387 ? -24.222 -7.149 13.419 1.00 93.62 387 LEU A CA 1
ATOM 2990 C C . LEU A 1 387 ? -22.854 -6.492 13.632 1.00 93.62 387 LEU A C 1
ATOM 2992 O O . LEU A 1 387 ? -22.512 -6.129 14.758 1.00 93.62 387 LEU A O 1
ATOM 2996 N N . LEU A 1 388 ? -22.093 -6.303 12.550 1.00 92.19 388 LEU A N 1
ATOM 2997 C CA . LEU A 1 388 ? -20.715 -5.814 12.625 1.00 92.19 388 LEU A CA 1
ATOM 2998 C C . LEU A 1 388 ? -20.641 -4.421 13.224 1.00 92.19 388 LEU A C 1
ATOM 3000 O O . LEU A 1 388 ? -19.850 -4.173 14.130 1.00 92.19 388 LEU A O 1
ATOM 3004 N N . VAL A 1 389 ? -21.500 -3.516 12.769 1.00 91.06 389 VAL A N 1
ATOM 3005 C CA . VAL A 1 389 ? -21.405 -2.148 13.267 1.00 91.06 389 VAL A CA 1
ATOM 3006 C C . VAL A 1 389 ? -22.142 -1.951 14.580 1.00 91.06 389 VAL A C 1
ATOM 3008 O O . VAL A 1 389 ? -21.758 -1.081 15.347 1.00 91.06 389 VAL A O 1
ATOM 3011 N N . GLY A 1 390 ? -23.141 -2.775 14.901 1.00 93.38 390 GLY A N 1
ATOM 3012 C CA . GLY A 1 390 ? -23.654 -2.823 16.267 1.00 93.38 390 GLY A CA 1
ATOM 3013 C C . GLY A 1 390 ? -22.546 -3.180 17.265 1.00 93.38 390 GLY A C 1
ATOM 3014 O O . GLY A 1 390 ? -22.442 -2.551 18.314 1.00 93.38 390 GLY A O 1
ATOM 3015 N N . ALA A 1 391 ? -21.683 -4.142 16.920 1.00 95.06 391 ALA A N 1
ATOM 3016 C CA . ALA A 1 391 ? -20.517 -4.480 17.733 1.00 95.06 391 ALA A CA 1
ATOM 3017 C C . ALA A 1 391 ? -19.453 -3.372 17.739 1.00 95.06 391 ALA A C 1
ATOM 3019 O O . ALA A 1 391 ? -18.958 -3.031 18.810 1.00 95.06 391 ALA A O 1
ATOM 3020 N N . GLN A 1 392 ? -19.138 -2.776 16.584 1.00 93.69 392 GLN A N 1
ATOM 3021 C CA . GLN A 1 392 ? -18.196 -1.654 16.499 1.00 93.69 392 GLN A CA 1
ATOM 3022 C C . GLN A 1 392 ? -18.643 -0.467 17.358 1.00 93.69 392 GLN A C 1
ATOM 3024 O O . GLN A 1 392 ? -17.872 0.013 18.182 1.00 93.69 392 GLN A O 1
ATOM 3029 N N . GLN A 1 393 ? -19.903 -0.053 17.226 1.00 94.12 393 GLN A N 1
ATOM 3030 C CA . GLN A 1 393 ? -20.468 1.044 18.003 1.00 94.12 393 GLN A CA 1
ATOM 3031 C C . GLN A 1 393 ? -20.429 0.741 19.507 1.00 94.12 393 GLN A C 1
ATOM 3033 O O . GLN A 1 393 ? -20.050 1.603 20.292 1.00 94.12 393 GLN A O 1
ATOM 3038 N N . ALA A 1 394 ? -20.754 -0.488 19.923 1.00 96.62 394 ALA A N 1
ATOM 3039 C CA . ALA A 1 394 ? -20.666 -0.875 21.331 1.00 96.62 394 ALA A CA 1
ATOM 3040 C C . ALA A 1 394 ? -19.227 -0.783 21.872 1.00 96.62 394 ALA A C 1
ATOM 3042 O O . ALA A 1 394 ? -19.028 -0.316 22.995 1.00 96.62 394 ALA A O 1
ATOM 3043 N N . VAL A 1 395 ? -18.231 -1.201 21.080 1.00 96.44 395 VAL A N 1
ATOM 3044 C CA . VAL A 1 395 ? -16.808 -1.077 21.432 1.00 96.44 395 VAL A CA 1
ATOM 3045 C C . VAL A 1 395 ? -16.409 0.394 21.556 1.00 96.44 395 VAL A C 1
ATOM 3047 O O . VAL A 1 395 ? -15.847 0.776 22.580 1.00 96.44 395 VAL A O 1
ATOM 3050 N N . GLU A 1 396 ? -16.744 1.226 20.568 1.00 95.88 396 GLU A N 1
ATOM 3051 C CA . GLU A 1 396 ? -16.436 2.663 20.559 1.00 95.88 396 GLU A CA 1
ATOM 3052 C C . GLU A 1 396 ? -17.078 3.400 21.747 1.00 95.88 396 GLU A C 1
ATOM 3054 O O . GLU A 1 396 ? -16.407 4.168 22.438 1.00 95.88 396 GLU A O 1
ATOM 3059 N N . GLU A 1 397 ? -18.351 3.127 22.049 1.00 96.44 397 GLU A N 1
ATOM 3060 C CA . GLU A 1 397 ? -19.061 3.715 23.191 1.00 96.44 397 GLU A CA 1
ATOM 3061 C C . GLU A 1 397 ? -18.439 3.308 24.536 1.00 96.44 397 GLU A C 1
ATOM 3063 O O . GLU A 1 397 ? -18.312 4.133 25.445 1.00 96.44 397 GLU A O 1
ATOM 3068 N N . ALA A 1 398 ? -18.037 2.043 24.683 1.00 97.19 398 ALA A N 1
ATOM 3069 C CA . ALA A 1 398 ? -17.379 1.563 25.895 1.00 97.19 398 ALA A CA 1
ATOM 3070 C C . ALA A 1 398 ? -15.980 2.179 26.072 1.00 97.19 398 ALA A C 1
ATOM 3072 O O . ALA A 1 398 ? -15.610 2.557 27.185 1.00 97.19 398 ALA A O 1
ATOM 3073 N N . GLU A 1 399 ? -15.212 2.326 24.991 1.00 96.38 399 GLU A N 1
ATOM 3074 C CA . GLU A 1 399 ? -13.909 3.000 25.020 1.00 96.38 399 GLU A CA 1
ATOM 3075 C C . GLU A 1 399 ? -14.043 4.487 25.359 1.00 96.38 399 GLU A C 1
ATOM 3077 O O . GLU A 1 399 ? -13.286 4.990 26.192 1.00 96.38 399 GLU A O 1
ATOM 3082 N N . ALA A 1 400 ? -15.039 5.173 24.794 1.00 96.06 400 ALA A N 1
ATOM 3083 C CA . ALA A 1 400 ? -15.338 6.562 25.129 1.00 96.06 400 ALA A CA 1
ATOM 3084 C C . ALA A 1 400 ? -15.678 6.729 26.621 1.00 96.06 400 ALA A C 1
ATOM 3086 O O . ALA A 1 400 ? -15.138 7.621 27.278 1.00 96.06 400 ALA A O 1
ATOM 3087 N N . ALA A 1 401 ? -16.496 5.832 27.185 1.00 94.56 401 ALA A N 1
ATOM 3088 C CA . ALA A 1 401 ? -16.816 5.840 28.613 1.00 94.56 401 ALA A CA 1
ATOM 3089 C C . ALA A 1 401 ? -15.570 5.623 29.495 1.00 94.56 401 ALA A C 1
ATOM 3091 O O . ALA A 1 401 ? -15.427 6.261 30.540 1.00 94.56 401 ALA A O 1
ATOM 3092 N N . LEU A 1 402 ? -14.640 4.756 29.077 1.00 94.56 402 LEU A N 1
ATOM 3093 C CA . LEU A 1 402 ? -13.375 4.549 29.791 1.00 94.56 402 LEU A CA 1
ATOM 3094 C C . LEU A 1 402 ? -12.480 5.786 29.768 1.00 94.56 402 LEU A C 1
ATOM 3096 O O . LEU A 1 402 ? -11.900 6.127 30.798 1.00 94.56 402 LEU A O 1
ATOM 3100 N N . ILE A 1 403 ? -12.383 6.462 28.620 1.00 93.94 403 ILE A N 1
ATOM 3101 C CA . ILE A 1 403 ? -11.636 7.719 28.485 1.00 93.94 403 ILE A CA 1
ATOM 3102 C C . ILE A 1 403 ? -12.237 8.789 29.407 1.00 93.94 403 ILE A C 1
ATOM 3104 O O . ILE A 1 403 ? -11.502 9.482 30.109 1.00 93.94 403 ILE A O 1
ATOM 3108 N N . GLU A 1 404 ? -13.568 8.894 29.464 1.00 90.75 404 GLU A N 1
ATOM 3109 C CA . GLU A 1 404 ? -14.256 9.823 30.366 1.00 90.75 404 GLU A CA 1
ATOM 3110 C C . GLU A 1 404 ? -13.962 9.518 31.845 1.00 90.75 404 GLU A C 1
ATOM 3112 O O . GLU A 1 404 ? -13.680 10.427 32.632 1.00 90.75 404 GLU A O 1
ATOM 3117 N N . ALA A 1 405 ? -14.003 8.243 32.237 1.00 88.19 405 ALA A N 1
ATOM 3118 C CA . ALA A 1 405 ? -13.712 7.826 33.605 1.00 88.19 405 ALA A CA 1
ATOM 3119 C C . ALA A 1 405 ? -12.245 8.079 33.992 1.00 88.19 405 ALA A C 1
ATOM 3121 O O . ALA A 1 405 ? -11.969 8.573 35.088 1.00 88.19 405 ALA A O 1
ATOM 3122 N N . GLU A 1 406 ? -11.301 7.819 33.089 1.00 87.06 406 GLU A N 1
ATOM 3123 C CA . GLU A 1 406 ? -9.879 8.096 33.312 1.00 87.06 406 GLU A CA 1
ATOM 3124 C C . GLU A 1 406 ? -9.596 9.599 33.436 1.00 87.06 406 GLU A C 1
ATOM 3126 O O . GLU A 1 406 ? -8.855 10.015 34.329 1.00 87.06 406 GLU A O 1
ATOM 3131 N N . ALA A 1 407 ? -10.251 10.437 32.625 1.00 86.94 407 ALA A N 1
ATOM 3132 C CA . ALA A 1 407 ? -10.162 11.895 32.741 1.00 86.94 407 ALA A CA 1
ATOM 3133 C C . ALA A 1 407 ? -10.647 12.410 34.112 1.00 86.94 407 ALA A C 1
ATOM 3135 O O . ALA A 1 407 ? -10.226 13.470 34.576 1.00 86.94 407 ALA A O 1
ATOM 3136 N N . GLN A 1 408 ? -11.504 11.641 34.789 1.00 81.75 408 GLN A N 1
ATOM 3137 C CA . GLN A 1 408 ? -11.975 11.901 36.150 1.00 81.75 408 GLN A CA 1
ATOM 3138 C C . GLN A 1 408 ? -11.150 11.175 37.230 1.00 81.75 408 GLN A C 1
ATOM 3140 O O . GLN A 1 408 ? -11.558 11.143 38.391 1.00 81.75 408 GLN A O 1
ATOM 3145 N N . ALA A 1 409 ? -9.982 10.636 36.867 1.00 79.75 409 ALA A N 1
ATOM 3146 C CA . ALA A 1 409 ? -9.051 9.919 37.735 1.00 79.75 409 ALA A CA 1
ATOM 3147 C C . ALA A 1 409 ? -9.631 8.652 38.398 1.00 79.75 409 ALA A C 1
ATOM 3149 O O . ALA A 1 409 ? -9.195 8.269 39.487 1.00 79.75 409 ALA A O 1
ATOM 3150 N N . TYR A 1 410 ? -10.598 7.987 37.753 1.00 80.81 410 TYR A N 1
ATOM 3151 C CA . TYR A 1 410 ? -10.997 6.634 38.144 1.00 80.81 410 TYR A CA 1
ATOM 3152 C C . TYR A 1 410 ? -9.953 5.606 37.688 1.00 80.81 410 TYR A C 1
ATOM 3154 O O . TYR A 1 410 ? -9.349 5.734 36.625 1.00 80.81 410 TYR A O 1
ATOM 3162 N N . GLU A 1 411 ? -9.757 4.564 38.496 1.00 79.31 411 GLU A N 1
ATOM 3163 C CA . GLU A 1 411 ? -8.947 3.403 38.128 1.00 79.31 411 GLU A CA 1
ATOM 3164 C C . GLU A 1 411 ? -9.732 2.568 37.105 1.00 79.31 411 GLU A C 1
ATOM 3166 O O . GLU A 1 411 ? -10.850 2.129 37.386 1.00 79.31 411 GLU A O 1
ATOM 3171 N N . VAL A 1 412 ? -9.179 2.424 35.896 1.00 87.81 412 VAL A N 1
ATOM 3172 C CA . VAL A 1 412 ? -9.856 1.762 34.770 1.00 87.81 412 VAL A CA 1
ATOM 3173 C C . VAL A 1 412 ? -9.088 0.576 34.177 1.00 87.81 412 VAL A C 1
ATOM 3175 O O . VAL A 1 412 ? -9.545 -0.028 33.203 1.00 87.81 412 VAL A O 1
ATOM 3178 N N . SER A 1 413 ? -7.934 0.208 34.739 1.00 87.81 413 SER A N 1
ATOM 3179 C CA . SER A 1 413 ? -7.068 -0.855 34.212 1.00 87.81 413 SER A CA 1
ATOM 3180 C C . SER A 1 413 ? -7.779 -2.215 34.076 1.00 87.81 413 SER A C 1
ATOM 3182 O O . SER A 1 413 ? -7.667 -2.827 33.009 1.00 87.81 413 SER A O 1
ATOM 3184 N N . PRO A 1 414 ? -8.601 -2.678 35.047 1.00 88.38 414 PRO A N 1
ATOM 3185 C CA . PRO A 1 414 ? -9.351 -3.928 34.917 1.00 88.38 414 PRO A CA 1
ATOM 3186 C C . PRO A 1 414 ? -10.290 -3.940 33.709 1.00 88.38 414 PRO A C 1
ATOM 3188 O O . PRO A 1 414 ? -10.421 -4.958 33.029 1.00 88.38 414 PRO A O 1
ATOM 3191 N N . TYR A 1 415 ? -10.919 -2.803 33.403 1.00 92.81 415 TYR A N 1
ATOM 3192 C CA . TYR A 1 415 ? -11.820 -2.681 32.260 1.00 92.81 415 TYR A CA 1
ATOM 3193 C C . TYR A 1 415 ? -11.058 -2.601 30.936 1.00 92.81 415 TYR A C 1
ATOM 3195 O O . TYR A 1 415 ? -11.520 -3.157 29.942 1.00 92.81 415 TYR A O 1
ATOM 3203 N N . ARG A 1 416 ? -9.870 -1.977 30.918 1.00 90.19 416 ARG A N 1
ATOM 3204 C CA . ARG A 1 416 ? -9.005 -1.945 29.727 1.00 90.19 416 ARG A CA 1
ATOM 3205 C C . ARG A 1 416 ? -8.619 -3.353 29.283 1.00 90.19 416 ARG A C 1
ATOM 3207 O O . ARG A 1 416 ? -8.734 -3.656 28.100 1.00 90.19 416 ARG A O 1
ATOM 3214 N N . SER A 1 417 ? -8.252 -4.231 30.217 1.00 90.56 417 SER A N 1
ATOM 3215 C CA . SER A 1 417 ? -7.941 -5.635 29.909 1.00 90.56 417 SER A CA 1
ATOM 3216 C C . SER A 1 417 ? -9.118 -6.368 29.260 1.00 90.56 417 SER A C 1
ATOM 3218 O O . SER A 1 417 ? -8.933 -7.102 28.294 1.00 90.56 417 SER A O 1
ATOM 3220 N N . ARG A 1 418 ? -10.345 -6.121 29.731 1.00 94.56 418 ARG A N 1
ATOM 3221 C CA . ARG A 1 418 ? -11.561 -6.694 29.131 1.00 94.56 418 ARG A CA 1
ATOM 3222 C C . ARG A 1 418 ? -11.875 -6.099 27.761 1.00 94.56 418 ARG A C 1
ATOM 3224 O O . ARG A 1 418 ? -12.309 -6.813 26.864 1.00 94.56 418 ARG A O 1
ATOM 3231 N N . MET A 1 419 ? -11.614 -4.809 27.567 1.00 96.81 419 MET A N 1
ATOM 3232 C CA . MET A 1 419 ? -11.791 -4.176 26.261 1.00 96.81 419 MET A CA 1
ATOM 3233 C C . MET A 1 419 ? -10.809 -4.687 25.208 1.00 96.81 419 MET A C 1
ATOM 3235 O O . MET A 1 419 ? -11.172 -4.736 24.037 1.00 96.81 419 MET A O 1
ATOM 3239 N N . ILE A 1 420 ? -9.614 -5.144 25.600 1.00 95.69 420 ILE A N 1
ATOM 3240 C CA . ILE A 1 420 ? -8.706 -5.844 24.679 1.00 95.69 420 ILE A CA 1
ATOM 3241 C C . ILE A 1 420 ? -9.371 -7.118 24.138 1.00 95.69 420 ILE A C 1
ATOM 3243 O O . ILE A 1 420 ? -9.302 -7.370 22.937 1.00 95.69 420 ILE A O 1
ATOM 3247 N N . GLU A 1 421 ? -10.061 -7.885 24.988 1.00 95.81 421 GLU A N 1
ATOM 3248 C CA . GLU A 1 421 ? -10.805 -9.079 24.566 1.00 95.81 421 GLU A CA 1
ATOM 3249 C C . GLU A 1 421 ? -11.971 -8.723 23.629 1.00 95.81 421 GLU A C 1
ATOM 3251 O O . GLU A 1 421 ? -12.101 -9.308 22.554 1.00 95.81 421 GLU A O 1
ATOM 3256 N N . ALA A 1 422 ? -12.785 -7.721 23.983 1.00 97.06 422 ALA A N 1
ATOM 3257 C CA . ALA A 1 422 ? -13.886 -7.263 23.131 1.00 97.06 422 ALA A CA 1
ATOM 3258 C C . ALA A 1 422 ? -13.395 -6.828 21.741 1.00 97.06 422 ALA A C 1
ATOM 3260 O O . ALA A 1 422 ? -13.960 -7.214 20.715 1.00 97.06 422 ALA A O 1
ATOM 3261 N N . ARG A 1 423 ? -12.300 -6.060 21.708 1.00 96.50 423 ARG A N 1
ATOM 3262 C CA . ARG A 1 423 ? -11.672 -5.594 20.473 1.00 96.50 423 ARG A CA 1
ATOM 3263 C C . ARG A 1 423 ? -11.090 -6.753 19.666 1.00 96.50 423 ARG A C 1
ATOM 3265 O O . ARG A 1 423 ? -11.198 -6.733 18.445 1.00 96.50 423 ARG A O 1
ATOM 3272 N N . ALA A 1 424 ? -10.519 -7.769 20.314 1.00 96.50 424 ALA A N 1
ATOM 3273 C CA . ALA A 1 424 ? -10.014 -8.956 19.629 1.00 96.50 424 ALA A CA 1
ATOM 3274 C C . ALA A 1 424 ? -11.131 -9.689 18.869 1.00 96.50 424 ALA A C 1
ATOM 3276 O O . ALA A 1 424 ? -10.961 -9.971 17.684 1.00 96.50 424 ALA A O 1
ATOM 3277 N N . TYR A 1 425 ? -12.295 -9.904 19.495 1.00 97.19 425 TYR A N 1
ATOM 3278 C CA . TYR A 1 425 ? -13.450 -10.505 18.815 1.00 97.19 425 TYR A CA 1
ATOM 3279 C C . TYR A 1 425 ? -13.954 -9.657 17.642 1.00 97.19 425 TYR A C 1
ATOM 3281 O O . TYR A 1 425 ? -14.306 -10.203 16.597 1.00 97.19 425 TYR A O 1
ATOM 3289 N N . LEU A 1 426 ? -13.974 -8.326 17.784 1.00 94.94 426 LEU A N 1
ATOM 3290 C CA . LEU A 1 426 ? -14.345 -7.437 16.682 1.00 94.94 426 LEU A CA 1
ATOM 3291 C C . LEU A 1 426 ? -13.342 -7.536 15.522 1.00 94.94 426 LEU A C 1
ATOM 3293 O O . LEU A 1 426 ? -13.756 -7.708 14.380 1.00 94.94 426 LEU A O 1
ATOM 3297 N N . ILE A 1 427 ? -12.037 -7.480 15.811 1.00 93.19 427 ILE A N 1
ATOM 3298 C CA . ILE A 1 427 ? -10.967 -7.612 14.810 1.00 93.19 427 ILE A CA 1
ATOM 3299 C C . ILE A 1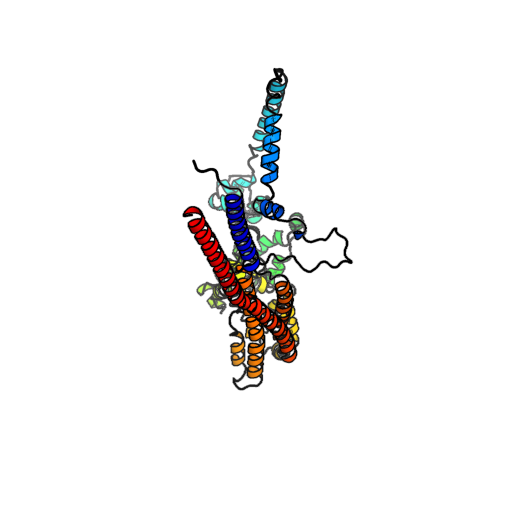 427 ? -11.050 -8.962 14.094 1.00 93.19 427 ILE A C 1
ATOM 3301 O O . ILE A 1 427 ? -10.844 -9.015 12.886 1.00 93.19 427 ILE A O 1
ATOM 3305 N N . GLU A 1 428 ? -11.376 -10.041 14.807 1.00 94.38 428 GLU A N 1
ATOM 3306 C CA . GLU A 1 428 ? -11.573 -11.367 14.216 1.00 94.38 428 GLU A CA 1
ATOM 3307 C C . GLU A 1 428 ? -12.807 -11.418 13.300 1.00 94.38 428 GLU A C 1
ATOM 3309 O O . GLU A 1 428 ? -12.762 -12.041 12.239 1.00 94.38 428 GLU A O 1
ATOM 3314 N N . ALA A 1 429 ? -13.890 -10.720 13.654 1.00 93.81 429 ALA A N 1
ATOM 3315 C CA . ALA A 1 429 ? -15.114 -10.683 12.853 1.00 93.81 429 ALA A CA 1
ATOM 3316 C C . ALA A 1 429 ? -14.936 -9.972 11.497 1.00 93.81 429 ALA A C 1
ATOM 3318 O O . ALA A 1 429 ? -15.596 -10.338 10.521 1.00 93.81 429 ALA A O 1
ATOM 3319 N N . LEU A 1 430 ? -14.045 -8.977 11.415 1.00 90.12 430 LEU A N 1
ATOM 3320 C CA . LEU A 1 430 ? -13.836 -8.178 10.202 1.00 90.12 430 LEU A CA 1
ATOM 3321 C C . LEU A 1 430 ? -13.420 -9.010 8.975 1.00 90.12 430 LEU A C 1
ATOM 3323 O O . LEU A 1 430 ? -14.096 -8.904 7.954 1.00 90.12 430 LEU A O 1
ATOM 3327 N N . PRO A 1 431 ? -12.375 -9.854 8.997 1.00 92.06 431 PRO A N 1
ATOM 3328 C CA . PRO A 1 431 ? -12.053 -10.697 7.851 1.00 92.06 431 PRO A CA 1
ATOM 3329 C C . PRO A 1 431 ? -13.096 -11.802 7.641 1.00 92.06 431 PRO A C 1
ATOM 3331 O O . PRO A 1 431 ? -13.407 -12.112 6.490 1.00 92.06 431 PRO A O 1
ATOM 3334 N N . VAL A 1 432 ? -13.680 -12.347 8.720 1.00 94.06 432 VAL A N 1
ATOM 3335 C CA . VAL A 1 432 ? -14.706 -13.406 8.663 1.00 94.06 432 VAL A CA 1
ATOM 3336 C C . VAL A 1 432 ? -15.919 -12.974 7.845 1.00 94.06 432 VAL A C 1
ATOM 3338 O O . VAL A 1 432 ? -16.512 -13.811 7.174 1.00 94.06 432 VAL A O 1
ATOM 3341 N N . GLN A 1 433 ? -16.248 -11.679 7.798 1.00 90.56 433 GLN A N 1
ATOM 3342 C CA . GLN A 1 433 ? -17.373 -11.183 6.999 1.00 90.56 433 GLN A CA 1
ATOM 3343 C C . GLN A 1 433 ? -17.333 -11.610 5.522 1.00 90.56 433 GLN A C 1
ATOM 3345 O O . GLN A 1 433 ? -18.379 -11.778 4.898 1.00 90.56 433 GLN A O 1
ATOM 3350 N N . HIS A 1 434 ? -16.138 -11.854 4.976 1.00 93.00 434 HIS A N 1
ATOM 3351 C CA . HIS A 1 434 ? -15.955 -12.296 3.596 1.00 93.00 434 HIS A CA 1
ATOM 3352 C C . HIS A 1 434 ? -16.427 -13.736 3.350 1.00 93.00 434 HIS A C 1
ATOM 3354 O O . HIS A 1 434 ? -16.585 -14.111 2.193 1.00 93.00 434 HIS A O 1
ATOM 3360 N N . SER A 1 435 ? -16.684 -14.536 4.393 1.00 93.19 435 SER A N 1
ATOM 3361 C CA . SER A 1 435 ? -17.299 -15.866 4.264 1.00 93.19 435 SER A CA 1
ATOM 3362 C C . SER A 1 435 ? -18.796 -15.787 3.967 1.00 93.19 435 SER A C 1
ATOM 3364 O O . SER A 1 435 ? -19.363 -16.736 3.427 1.00 93.19 435 SER A O 1
ATOM 3366 N N . LEU A 1 436 ? -19.424 -14.649 4.293 1.00 91.06 436 LEU A N 1
ATOM 3367 C CA . LEU A 1 436 ? -20.874 -14.444 4.294 1.00 91.06 436 LEU A CA 1
ATOM 3368 C C . LEU A 1 436 ? -21.631 -15.402 5.240 1.00 91.06 436 LEU A C 1
ATOM 3370 O O . LEU A 1 436 ? -22.847 -15.563 5.113 1.00 91.06 436 LEU A O 1
ATOM 3374 N N . ASP A 1 437 ? -20.937 -16.009 6.210 1.00 93.19 437 ASP A N 1
ATOM 3375 C CA . ASP A 1 437 ? -21.538 -16.854 7.244 1.00 93.19 437 ASP A CA 1
ATOM 3376 C C . ASP A 1 437 ? -22.062 -16.002 8.405 1.00 93.19 437 ASP A C 1
ATOM 3378 O O . ASP A 1 437 ? -21.338 -15.591 9.316 1.00 93.19 437 ASP A O 1
ATOM 3382 N N . VAL A 1 438 ? -23.371 -15.761 8.376 1.00 93.25 438 VAL A N 1
ATOM 3383 C CA . VAL A 1 438 ? -24.080 -14.987 9.396 1.00 93.25 438 VAL A CA 1
ATOM 3384 C C . VAL A 1 438 ? -23.893 -15.568 10.795 1.00 93.25 438 VAL A C 1
ATOM 3386 O O . VAL A 1 438 ? -23.740 -14.795 11.732 1.00 93.25 438 VAL A O 1
ATOM 3389 N N . ALA A 1 439 ? -23.913 -16.893 10.961 1.00 95.44 439 ALA A N 1
ATOM 3390 C CA . ALA A 1 439 ? -23.866 -17.505 12.286 1.00 95.44 439 ALA A CA 1
ATOM 3391 C C . ALA A 1 439 ? -22.494 -17.300 12.937 1.00 95.44 439 ALA A C 1
ATOM 3393 O O . ALA A 1 439 ? -22.407 -16.963 14.119 1.00 95.44 439 ALA A O 1
ATOM 3394 N N . GLN A 1 440 ? -21.426 -17.439 12.150 1.00 95.00 440 GLN A N 1
ATOM 3395 C CA . GLN A 1 440 ? -20.066 -17.206 12.624 1.00 95.00 440 GLN A CA 1
ATOM 3396 C C . GLN A 1 440 ? -19.841 -15.737 13.016 1.00 95.00 440 GLN A C 1
ATOM 3398 O O . GLN A 1 440 ? -19.266 -15.448 14.068 1.00 95.00 440 GLN A O 1
ATOM 3403 N N . ILE A 1 441 ? -20.332 -14.803 12.198 1.00 95.06 441 ILE A N 1
ATOM 3404 C CA . ILE A 1 441 ? -20.201 -13.359 12.444 1.00 95.06 441 ILE A CA 1
ATOM 3405 C C . ILE A 1 441 ? -21.052 -12.937 13.644 1.00 95.06 441 ILE A C 1
ATOM 3407 O O . ILE A 1 441 ? -20.600 -12.154 14.479 1.00 95.06 441 ILE A O 1
ATOM 3411 N N . GLU A 1 442 ? -22.269 -13.467 13.760 1.00 97.31 442 GLU A N 1
ATOM 3412 C CA . GLU A 1 442 ? -23.171 -13.217 14.885 1.00 97.31 442 GLU A CA 1
ATOM 3413 C C . GLU A 1 442 ? -22.534 -13.646 16.211 1.00 97.31 442 GLU A C 1
ATOM 3415 O O . GLU A 1 442 ? -22.574 -12.883 17.171 1.00 97.31 442 GLU A O 1
ATOM 3420 N N . GLU A 1 443 ? -21.861 -14.797 16.263 1.00 97.62 443 GLU A N 1
ATOM 3421 C CA . GLU A 1 443 ? -21.176 -15.253 17.476 1.00 97.62 443 GLU A CA 1
ATOM 3422 C C . GLU A 1 443 ? -20.056 -14.299 17.921 1.00 97.62 443 GLU A C 1
ATOM 3424 O O . GLU A 1 443 ? -20.018 -13.888 19.084 1.00 97.62 443 GLU A O 1
ATOM 3429 N N . LEU A 1 444 ? -19.164 -13.912 17.003 1.00 97.56 444 LEU A N 1
ATOM 3430 C CA . LEU A 1 444 ? -18.040 -13.017 17.306 1.00 97.56 444 LEU A CA 1
ATOM 3431 C C . LEU A 1 444 ? -18.527 -11.619 17.710 1.00 97.56 444 LEU A C 1
ATOM 3433 O O . LEU A 1 444 ? -18.115 -11.074 18.737 1.00 97.56 444 LEU A O 1
ATOM 3437 N N . THR A 1 445 ? -19.458 -11.055 16.937 1.00 97.19 445 THR A N 1
ATOM 3438 C CA . THR A 1 445 ? -20.019 -9.720 17.196 1.00 97.19 445 THR A CA 1
ATOM 3439 C C . THR A 1 445 ? -20.824 -9.678 18.494 1.00 97.19 445 THR A C 1
ATOM 3441 O O . THR A 1 445 ? -20.722 -8.706 19.244 1.00 97.19 445 THR A O 1
ATOM 3444 N N . ARG A 1 446 ? -21.559 -10.747 18.827 1.00 98.12 446 ARG A N 1
ATOM 3445 C CA . ARG A 1 446 ? -22.276 -10.885 20.103 1.00 98.12 446 ARG A CA 1
ATOM 3446 C C . ARG A 1 446 ? -21.324 -10.886 21.296 1.00 98.12 446 ARG A C 1
ATOM 3448 O O . ARG A 1 446 ? -21.625 -10.228 22.290 1.00 98.12 446 ARG A O 1
ATOM 3455 N N . ARG A 1 447 ? -20.183 -11.583 21.216 1.00 97.94 447 ARG A N 1
ATOM 3456 C CA . ARG A 1 447 ? -19.169 -11.580 22.289 1.00 97.94 447 ARG A CA 1
ATOM 3457 C C . ARG A 1 447 ? -18.547 -10.205 22.481 1.00 97.94 447 ARG A C 1
ATOM 3459 O O . ARG A 1 447 ? -18.542 -9.712 23.607 1.00 97.94 447 ARG A O 1
ATOM 3466 N N . ALA A 1 448 ? -18.094 -9.578 21.392 1.00 97.81 448 ALA A N 1
ATOM 3467 C CA . ALA A 1 448 ? -17.548 -8.223 21.425 1.00 97.81 448 ALA A CA 1
ATOM 3468 C C . ALA A 1 448 ? -18.536 -7.257 22.095 1.00 97.81 448 ALA A C 1
ATOM 3470 O O . ALA A 1 448 ? -18.216 -6.626 23.101 1.00 97.81 448 ALA A O 1
ATOM 3471 N N . ARG A 1 449 ? -19.782 -7.242 21.607 1.00 98.12 449 ARG A N 1
ATOM 3472 C CA . ARG A 1 449 ? -20.851 -6.387 22.124 1.00 98.12 449 ARG A CA 1
ATOM 3473 C C . ARG A 1 449 ? -21.166 -6.652 23.596 1.00 98.12 449 ARG A C 1
ATOM 3475 O O . ARG A 1 449 ? -21.245 -5.703 24.367 1.00 98.12 449 ARG A O 1
ATOM 3482 N N . SER A 1 450 ? -21.319 -7.915 23.996 1.00 98.12 450 SER A N 1
ATOM 3483 C CA . SER A 1 450 ? -21.657 -8.274 25.378 1.00 98.12 450 SER A CA 1
ATOM 3484 C C . SER A 1 450 ? -20.594 -7.809 26.373 1.00 98.12 450 SER A C 1
ATOM 3486 O O . SER A 1 450 ? -20.945 -7.336 27.452 1.00 98.12 450 SER A O 1
ATOM 3488 N N . ILE A 1 451 ? -19.308 -7.941 26.031 1.00 97.88 451 ILE A N 1
ATOM 3489 C CA . ILE A 1 451 ? -18.214 -7.478 26.894 1.00 97.88 451 ILE A CA 1
ATOM 3490 C C . ILE A 1 451 ? -18.219 -5.949 26.964 1.00 97.88 451 ILE A C 1
ATOM 3492 O O . ILE A 1 451 ? -18.132 -5.390 28.057 1.00 97.88 451 ILE A O 1
ATOM 3496 N N . SER A 1 452 ? -18.357 -5.272 25.821 1.00 98.25 452 SER A N 1
ATOM 3497 C CA . SER A 1 452 ? -18.370 -3.809 25.762 1.00 98.25 452 SER A CA 1
ATOM 3498 C C . SER A 1 452 ? -19.549 -3.194 26.515 1.00 98.25 452 SER A C 1
ATOM 3500 O O . SER A 1 452 ? -19.358 -2.250 27.277 1.00 98.25 452 SER A O 1
ATOM 3502 N N . GLU A 1 453 ? -20.758 -3.741 26.369 1.00 97.81 453 GLU A N 1
ATOM 3503 C CA . GLU A 1 453 ? -21.946 -3.267 27.088 1.00 97.81 453 GLU A CA 1
ATOM 3504 C C . GLU A 1 453 ? -21.818 -3.464 28.606 1.00 97.81 453 GLU A C 1
ATOM 3506 O O . GLU A 1 453 ? -22.179 -2.565 29.369 1.00 97.81 453 GLU A O 1
ATOM 3511 N N . ASP A 1 454 ? -21.261 -4.593 29.055 1.00 97.50 454 ASP A N 1
ATOM 3512 C CA . ASP A 1 454 ? -21.015 -4.842 30.477 1.00 97.50 454 ASP A CA 1
ATOM 3513 C C . ASP A 1 454 ? -19.951 -3.889 31.050 1.00 97.50 454 ASP A C 1
ATOM 3515 O O . ASP A 1 454 ? -20.172 -3.267 32.091 1.00 97.50 454 ASP A O 1
ATOM 3519 N N . VAL A 1 455 ? -18.834 -3.685 30.342 1.00 96.69 455 VAL A N 1
ATOM 3520 C CA . VAL A 1 455 ? -17.815 -2.694 30.731 1.00 96.69 455 VAL A CA 1
ATOM 3521 C C . VAL A 1 455 ? -18.424 -1.296 30.815 1.00 96.69 455 VAL A C 1
ATOM 3523 O O . VAL A 1 455 ? -18.274 -0.621 31.834 1.00 96.69 455 VAL A O 1
ATOM 3526 N N . ARG A 1 456 ? -19.159 -0.871 29.784 1.00 96.50 456 ARG A N 1
ATOM 3527 C CA . ARG A 1 456 ? -19.815 0.441 29.741 1.00 96.50 456 ARG A CA 1
ATOM 3528 C C . ARG A 1 456 ? -20.788 0.622 30.908 1.00 96.50 456 ARG A C 1
ATOM 3530 O O . ARG A 1 456 ? -20.785 1.672 31.548 1.00 96.50 456 ARG A O 1
ATOM 3537 N N . SER A 1 457 ? -21.587 -0.399 31.217 1.00 95.00 457 SER A N 1
ATOM 3538 C CA . SER A 1 457 ? -22.519 -0.396 32.351 1.00 95.00 457 SER A CA 1
ATOM 3539 C C . SER A 1 457 ? -21.794 -0.206 33.689 1.00 95.00 457 SER A C 1
ATOM 3541 O O . SER A 1 457 ? -22.155 0.672 34.476 1.00 95.00 457 SER A O 1
ATOM 3543 N N . GLN A 1 458 ? -20.719 -0.964 33.925 1.00 92.75 458 GLN A N 1
ATOM 3544 C CA . GLN A 1 458 ? -19.931 -0.865 35.157 1.00 92.75 458 GLN A CA 1
ATOM 3545 C C . GLN A 1 458 ? -19.258 0.507 35.301 1.00 92.75 458 GLN A C 1
ATOM 3547 O O . GLN A 1 458 ? -19.305 1.109 36.377 1.00 92.75 458 GLN A O 1
ATOM 3552 N N . VAL A 1 459 ? -18.706 1.047 34.212 1.00 91.31 459 VAL A N 1
ATOM 3553 C CA . VAL A 1 459 ? -18.088 2.380 34.192 1.00 91.31 459 VAL A CA 1
ATOM 3554 C C . VAL A 1 459 ? -19.117 3.480 34.464 1.00 91.31 459 VAL A C 1
ATOM 3556 O O . VAL A 1 459 ? -18.876 4.347 35.305 1.00 91.31 459 VAL A O 1
ATOM 3559 N N . HIS A 1 460 ? -20.301 3.431 33.847 1.00 89.62 460 HIS A N 1
ATOM 3560 C CA . HIS A 1 460 ? -21.380 4.367 34.183 1.00 89.62 460 HIS A CA 1
ATOM 3561 C C . HIS A 1 460 ? -21.813 4.252 35.648 1.00 89.62 460 HIS A C 1
ATOM 3563 O O . HIS A 1 460 ? -22.086 5.270 36.290 1.00 89.62 460 HIS A O 1
ATOM 3569 N N . GLY A 1 461 ? -21.816 3.037 36.204 1.00 86.56 461 GLY A N 1
ATOM 3570 C CA . GLY A 1 461 ? -21.999 2.804 37.633 1.00 86.56 461 GLY A CA 1
ATOM 3571 C C . GLY A 1 461 ? -21.008 3.616 38.469 1.00 86.56 461 GLY A C 1
ATOM 3572 O O . GLY A 1 461 ? -21.431 4.372 39.344 1.00 86.56 461 GLY A O 1
ATOM 3573 N N . LEU A 1 462 ? -19.710 3.558 38.147 1.00 82.19 462 LEU A N 1
ATOM 3574 C CA . LEU A 1 462 ? -18.673 4.345 38.832 1.00 82.19 462 LEU A CA 1
ATOM 3575 C C . LEU A 1 462 ? -18.930 5.855 38.751 1.00 82.19 462 LEU A C 1
ATOM 3577 O O . LEU A 1 462 ? -18.845 6.553 39.765 1.00 82.19 462 LEU A O 1
ATOM 3581 N N . LEU A 1 463 ? -19.289 6.350 37.565 1.00 79.81 463 LEU A N 1
ATOM 3582 C CA . LEU A 1 463 ? -19.554 7.769 37.330 1.00 79.81 463 LEU A CA 1
ATOM 3583 C C . LEU A 1 463 ? -20.787 8.264 38.107 1.00 79.81 463 LEU A C 1
ATOM 3585 O O . LEU A 1 463 ? -20.772 9.368 38.657 1.00 79.81 463 LEU A O 1
ATOM 3589 N N . SER A 1 464 ? -21.830 7.438 38.225 1.00 76.19 464 SER A N 1
ATOM 3590 C CA . SER A 1 464 ? -23.084 7.803 38.902 1.00 76.19 464 SER A CA 1
ATOM 3591 C C . SER A 1 464 ? -22.927 8.026 40.416 1.00 76.19 464 SER A C 1
ATOM 3593 O O . SER A 1 464 ? -23.546 8.934 40.984 1.00 76.19 464 SER A O 1
ATOM 3595 N N . VAL A 1 465 ? -22.026 7.276 41.068 1.00 71.88 465 VAL A N 1
ATOM 3596 C CA . VAL A 1 465 ? -21.763 7.346 42.520 1.00 71.88 465 VAL A CA 1
ATOM 3597 C C . VAL A 1 465 ? -21.109 8.676 42.929 1.00 71.88 465 VAL A C 1
ATOM 3599 O O . VAL A 1 465 ? -21.169 9.074 44.095 1.00 71.88 465 VAL A O 1
ATOM 3602 N N . ARG A 1 466 ? -20.530 9.426 41.983 1.00 67.94 466 ARG A N 1
ATOM 3603 C CA . ARG A 1 466 ? -19.916 10.740 42.234 1.00 67.94 466 ARG A CA 1
ATOM 3604 C C . ARG A 1 466 ? -20.894 11.753 42.826 1.00 67.94 466 ARG A C 1
ATOM 3606 O O . ARG A 1 466 ? -20.545 12.454 43.773 1.00 67.94 466 ARG A O 1
ATOM 3613 N N . SER A 1 467 ? -22.103 11.834 42.274 1.00 67.25 467 SER A N 1
ATOM 3614 C CA . SER A 1 467 ? -23.129 12.788 42.720 1.00 67.25 467 SER A CA 1
ATOM 3615 C C . SER A 1 467 ? -23.485 12.568 44.196 1.00 67.25 467 SER A C 1
ATOM 3617 O O . SER A 1 467 ? -23.470 13.505 44.994 1.00 67.25 467 SER A O 1
ATOM 3619 N N . LEU A 1 468 ? -23.667 11.304 44.580 1.00 70.12 468 LEU A N 1
ATOM 3620 C CA . LEU A 1 468 ? -23.908 10.871 45.955 1.00 70.12 468 LEU A CA 1
ATOM 3621 C C . LEU A 1 468 ? -22.733 11.210 46.883 1.00 70.12 468 LEU A C 1
ATOM 3623 O O . LEU A 1 468 ? -22.948 11.718 47.983 1.00 70.12 468 LEU A O 1
ATOM 3627 N N . ARG A 1 469 ? -21.487 10.997 46.437 1.00 69.25 469 ARG A N 1
ATOM 3628 C CA . ARG A 1 469 ? -20.284 11.357 47.211 1.00 69.25 469 ARG A CA 1
ATOM 3629 C C . ARG A 1 469 ? -20.171 12.862 47.450 1.00 69.25 469 ARG A C 1
ATOM 3631 O O . ARG A 1 469 ? -19.823 13.268 48.555 1.00 69.25 469 ARG A O 1
ATOM 3638 N N . LEU A 1 470 ? -20.494 13.686 46.453 1.00 70.06 470 LEU A N 1
ATOM 3639 C CA . LEU A 1 470 ? -20.471 15.147 46.580 1.00 70.06 470 LEU A CA 1
ATOM 3640 C C . LEU A 1 470 ? -21.542 15.660 47.547 1.00 70.06 470 LEU A C 1
ATOM 3642 O O . LEU A 1 470 ? -21.249 16.526 48.370 1.00 70.06 470 LEU A O 1
ATOM 3646 N N . VAL A 1 471 ? -22.752 15.094 47.504 1.00 77.12 471 VAL A N 1
ATOM 3647 C CA . VAL A 1 471 ? -23.812 15.411 48.474 1.00 77.12 471 VAL A CA 1
ATOM 3648 C C . VAL A 1 471 ? -23.391 14.999 49.887 1.00 77.12 471 VAL A C 1
ATOM 3650 O O . VAL A 1 471 ? -23.492 15.803 50.813 1.00 77.12 471 VAL A O 1
ATOM 3653 N N . GLY A 1 472 ? -22.843 13.791 50.058 1.00 75.62 472 GLY A N 1
ATOM 3654 C CA . GLY A 1 472 ? -22.314 13.333 51.347 1.00 75.62 472 GLY A CA 1
ATOM 3655 C C . GLY A 1 472 ? -21.207 14.243 51.889 1.00 75.62 472 GLY A C 1
ATOM 3656 O O . GLY A 1 472 ? -21.220 14.606 53.064 1.00 75.62 472 GLY A O 1
ATOM 3657 N N . LEU A 1 473 ? -20.292 14.687 51.024 1.00 75.31 473 LEU A N 1
ATOM 3658 C CA . LEU A 1 473 ? -19.227 15.619 51.389 1.00 75.31 473 LEU A CA 1
ATOM 3659 C C . LEU A 1 473 ? -19.778 16.989 51.811 1.00 75.31 473 LEU A C 1
ATOM 3661 O O . LEU A 1 473 ? -19.322 17.548 52.808 1.00 75.31 473 LEU A O 1
ATOM 3665 N N . ALA A 1 474 ? -20.774 17.514 51.095 1.00 78.62 474 ALA A N 1
ATOM 3666 C CA . ALA A 1 474 ? -21.431 18.771 51.442 1.00 78.62 474 ALA A CA 1
ATOM 3667 C C . ALA A 1 474 ? -22.116 18.699 52.818 1.00 78.62 474 ALA A C 1
ATOM 3669 O O . ALA A 1 474 ? -22.007 19.638 53.605 1.00 78.62 474 ALA A O 1
ATOM 3670 N N . LEU A 1 475 ? -22.756 17.570 53.144 1.00 81.19 475 LEU A N 1
ATOM 3671 C CA . LEU A 1 475 ? -23.363 17.338 54.459 1.00 81.19 475 LEU A CA 1
ATOM 3672 C C . LEU A 1 475 ? -22.312 17.280 55.578 1.00 81.19 475 LEU A C 1
ATOM 3674 O O . LEU A 1 475 ? -22.492 17.913 56.620 1.00 81.19 475 LEU A O 1
ATOM 3678 N N . ILE A 1 476 ? -21.192 16.581 55.353 1.00 78.62 476 ILE A N 1
ATOM 3679 C CA . ILE A 1 476 ? -20.074 16.506 56.309 1.00 78.62 476 ILE A CA 1
ATOM 3680 C C . ILE A 1 476 ? -19.488 17.900 56.565 1.00 78.62 476 ILE A C 1
ATOM 3682 O O . ILE A 1 476 ? -19.318 18.293 57.720 1.00 78.62 476 ILE A O 1
ATOM 3686 N N . TRP A 1 477 ? -19.222 18.683 55.515 1.00 80.44 477 TRP A N 1
ATOM 3687 C CA . TRP A 1 477 ? -18.727 20.053 55.675 1.00 80.44 477 TRP A CA 1
ATOM 3688 C C . TRP A 1 477 ? -19.746 20.975 56.333 1.00 80.44 477 TRP A C 1
ATOM 3690 O O . TRP A 1 477 ? -19.359 21.783 57.172 1.00 80.44 477 TRP A O 1
ATOM 3700 N N . GLY A 1 478 ? -21.035 20.829 56.020 1.00 84.19 478 GLY A N 1
ATOM 3701 C CA . GLY A 1 478 ? -22.104 21.555 56.702 1.00 84.19 478 GLY A CA 1
ATOM 3702 C C . GLY A 1 478 ? -22.079 21.315 58.213 1.00 84.19 478 GLY A C 1
ATOM 3703 O O . GLY A 1 478 ? -22.106 22.267 58.993 1.00 84.19 478 GLY A O 1
ATOM 3704 N N . TYR A 1 479 ? -21.927 20.056 58.632 1.00 82.88 479 TYR A N 1
ATOM 3705 C CA . TYR A 1 479 ? -21.790 19.691 60.042 1.00 82.88 479 TYR A CA 1
ATOM 3706 C C . TYR A 1 479 ? -20.507 20.249 60.681 1.00 82.88 479 TYR A C 1
ATOM 3708 O O . TYR A 1 479 ? -20.555 20.805 61.782 1.00 82.88 479 TYR A O 1
ATOM 3716 N N . LEU A 1 480 ? -19.362 20.150 59.996 1.00 77.94 480 LEU A N 1
ATOM 3717 C CA . LEU A 1 480 ? -18.085 20.674 60.494 1.00 77.94 480 LEU A CA 1
ATOM 3718 C C . LEU A 1 480 ? -18.114 22.199 60.656 1.00 77.94 480 LEU A C 1
ATOM 3720 O O . LEU A 1 480 ? -17.661 22.715 61.677 1.00 77.94 480 LEU A O 1
ATOM 3724 N N . VAL A 1 481 ? -18.686 22.921 59.689 1.00 83.38 481 VAL A N 1
ATOM 3725 C CA . VAL A 1 481 ? -18.852 24.380 59.746 1.00 83.38 481 VAL A CA 1
ATOM 3726 C C . VAL A 1 481 ? -19.804 24.772 60.874 1.00 83.38 481 VAL A C 1
ATOM 3728 O O . VAL A 1 481 ? -19.486 25.681 61.638 1.00 83.38 481 VAL A O 1
ATOM 3731 N N . LEU A 1 482 ? -20.927 24.068 61.042 1.00 85.31 482 LEU A N 1
ATOM 3732 C CA . LEU A 1 482 ? -21.846 24.300 62.160 1.00 85.31 482 LEU A CA 1
ATOM 3733 C C . LEU A 1 482 ? -21.143 24.097 63.509 1.00 85.31 482 LEU A C 1
ATOM 3735 O O . LEU A 1 482 ? -21.241 24.942 64.398 1.00 85.31 482 LEU A O 1
ATOM 3739 N N . THR A 1 483 ? -20.378 23.012 63.639 1.00 78.44 483 THR A N 1
ATOM 3740 C CA . THR A 1 483 ? -19.597 22.704 64.844 1.00 78.44 483 THR A CA 1
ATOM 3741 C C . THR A 1 483 ? -18.560 23.795 65.120 1.00 78.44 483 THR A C 1
ATOM 3743 O O . THR A 1 483 ? -18.423 24.254 66.255 1.00 78.44 483 THR A O 1
ATOM 3746 N N . LEU A 1 484 ? -17.879 24.287 64.080 1.00 81.19 484 LEU A N 1
ATOM 3747 C CA . LEU A 1 484 ? -16.941 25.402 64.179 1.00 81.19 484 LEU A CA 1
ATOM 3748 C C . LEU A 1 484 ? -17.631 26.695 64.638 1.00 81.19 484 LEU A C 1
ATOM 3750 O O . LEU A 1 484 ? -17.108 27.386 65.512 1.00 81.19 484 LEU A O 1
ATOM 3754 N N . ILE A 1 485 ? -18.812 27.014 64.099 1.00 84.50 485 ILE A N 1
ATOM 3755 C CA . ILE A 1 485 ? -19.603 28.182 64.510 1.00 84.50 485 ILE A CA 1
ATOM 3756 C C . ILE A 1 485 ? -19.966 28.082 65.995 1.00 84.50 485 ILE A C 1
ATOM 3758 O O . ILE A 1 485 ? -19.747 29.042 66.731 1.00 84.50 485 ILE A O 1
ATOM 3762 N N . VAL A 1 486 ? -20.446 26.924 66.460 1.00 84.00 486 VAL A N 1
ATOM 3763 C CA . VAL A 1 486 ? -20.769 26.688 67.880 1.00 84.00 486 VAL A CA 1
ATOM 3764 C C . VAL A 1 486 ? -19.539 26.896 68.766 1.00 84.00 486 VAL A C 1
ATOM 3766 O O . VAL A 1 486 ? -19.611 27.613 69.765 1.00 84.00 486 VAL A O 1
ATOM 3769 N N . ILE A 1 487 ? -18.386 26.348 68.374 1.00 78.62 487 ILE A N 1
ATOM 3770 C CA . ILE A 1 487 ? -17.113 26.518 69.089 1.00 78.62 487 ILE A CA 1
ATOM 3771 C C . ILE A 1 487 ? -16.705 28.002 69.166 1.00 78.62 487 ILE A C 1
ATOM 3773 O O . ILE A 1 487 ? -16.279 28.485 70.220 1.00 78.62 487 ILE A O 1
ATOM 3777 N N . LEU A 1 488 ? -16.846 28.748 68.067 1.00 79.44 488 LEU A N 1
ATOM 3778 C CA . LEU A 1 488 ? -16.512 30.174 68.005 1.00 79.44 488 LEU A CA 1
ATOM 3779 C C . LEU A 1 488 ? -17.479 31.040 68.826 1.00 79.44 488 LEU A C 1
ATOM 3781 O O . LEU A 1 488 ? -17.033 31.981 69.490 1.00 79.44 488 LEU A O 1
ATOM 3785 N N . LEU A 1 489 ? -18.776 30.719 68.824 1.00 81.44 489 LEU A N 1
ATOM 3786 C CA . LEU A 1 489 ? -19.788 31.382 69.653 1.00 81.44 489 LEU A CA 1
ATOM 3787 C C . LEU A 1 489 ? -19.526 31.134 71.142 1.00 81.44 489 LEU A C 1
ATOM 3789 O O . LEU A 1 489 ? -19.433 32.100 71.900 1.00 81.44 489 LEU A O 1
ATOM 3793 N N . TYR A 1 490 ? -19.271 29.882 71.534 1.00 78.31 490 TYR A N 1
ATOM 3794 C CA . TYR A 1 490 ? -18.886 29.520 72.901 1.00 78.31 490 TYR A CA 1
ATOM 3795 C C . TYR A 1 490 ? -17.628 30.276 73.355 1.00 78.31 490 TYR A C 1
ATOM 3797 O O . TYR A 1 490 ? -17.570 30.826 74.455 1.00 78.31 490 TYR A O 1
ATOM 3805 N N . ARG A 1 491 ? -16.624 30.400 72.477 1.00 75.94 491 ARG A N 1
ATOM 3806 C CA . ARG A 1 491 ? -15.412 31.187 72.755 1.00 75.94 491 ARG A CA 1
ATOM 3807 C C . ARG A 1 491 ? -15.709 32.678 72.931 1.00 75.94 491 ARG A C 1
ATOM 3809 O O . ARG A 1 491 ? -15.089 33.323 73.775 1.00 75.94 491 ARG A O 1
ATOM 3816 N N . ARG A 1 492 ? -16.619 33.245 72.131 1.00 76.94 492 ARG A N 1
ATOM 3817 C CA . ARG A 1 492 ? -17.028 34.657 72.229 1.00 76.94 492 ARG A CA 1
ATOM 3818 C C . ARG A 1 492 ? -17.742 34.935 73.548 1.00 76.94 492 ARG A C 1
ATOM 3820 O O . ARG A 1 492 ? -17.474 35.961 74.164 1.00 76.94 492 ARG A O 1
ATOM 3827 N N . GLU A 1 493 ? -18.610 34.029 73.973 1.00 76.75 493 GLU A N 1
ATOM 3828 C CA . GLU A 1 493 ? -19.356 34.122 75.227 1.00 76.75 493 GLU A CA 1
ATOM 3829 C C . GLU A 1 493 ? -18.424 34.002 76.438 1.00 76.75 493 GLU A C 1
ATOM 3831 O O . GLU A 1 493 ? -18.420 34.868 77.310 1.00 76.75 493 GLU A O 1
ATOM 3836 N N . ARG A 1 494 ? -17.491 33.044 76.408 1.00 71.88 494 ARG A N 1
ATOM 3837 C CA . ARG A 1 494 ? -16.468 32.864 77.450 1.00 71.88 494 ARG A CA 1
ATOM 3838 C C . ARG A 1 494 ? -15.434 33.993 77.541 1.00 71.88 494 ARG A C 1
ATOM 3840 O O . ARG A 1 494 ? -14.721 34.085 78.528 1.00 71.88 494 ARG A O 1
ATOM 3847 N N . ARG A 1 495 ? -15.282 34.809 76.491 1.00 66.75 495 ARG A N 1
ATOM 3848 C CA . ARG A 1 495 ? -14.432 36.016 76.508 1.00 66.75 495 ARG A CA 1
ATOM 3849 C C . ARG A 1 495 ? -15.171 37.258 77.015 1.00 66.75 495 ARG A C 1
ATOM 3851 O O . ARG A 1 495 ? -14.500 38.252 77.301 1.00 66.75 495 ARG A O 1
ATOM 3858 N N . ARG A 1 496 ? -16.512 37.221 77.027 1.00 64.12 496 ARG A N 1
ATOM 3859 C CA . ARG A 1 496 ? -17.403 38.294 77.497 1.00 64.12 496 ARG A CA 1
ATOM 3860 C C . ARG A 1 496 ? -17.734 38.173 78.987 1.00 64.12 496 ARG A C 1
ATOM 3862 O O . ARG A 1 496 ? -17.903 39.215 79.610 1.00 64.12 496 ARG A O 1
ATOM 3869 N N . GLY A 1 497 ? -17.816 36.951 79.521 1.00 52.88 497 GLY A N 1
ATOM 3870 C CA . GLY A 1 497 ? -17.673 36.678 80.960 1.00 52.88 497 GLY A CA 1
ATOM 3871 C C . GLY A 1 497 ? -16.213 36.736 81.385 1.00 52.88 497 GLY A C 1
ATOM 3872 O O . GLY A 1 497 ? -15.963 37.108 82.549 1.00 52.88 497 GLY A O 1
#

Foldseek 3Di:
DDDDDPVNVVLVVVLVVLVVVLVVLCCCLLPVPPPDDDDDPPDDPVPHDPVVDPDVVVVCVVDDPPPPVVVVVVVVCVVPVVVPVPDDDDDDPPVVVVVVVVVVVVVVVVVVVVPDDDDLLCLVCVVVVVLVVLQCQAPCVVVVNGPCLQQFFDSNDNPPCRRQPCVRVGDDDDALLCVLVSVLVQLLDCVNCVVVVHHNCLSVQLCQAPLNVVSVVVDSLGDDPCLQQNDRNRDDQCDPPHCNPQLNVLVSCLVQLLDCVSCVVVVHHRCLSVLQCQAPLNCCCHVVVNSPRHDPCQQCNDNHRGHPPDPDSLCSVCVPLVLLVVLLCLAPCVVCVVVVVASRPCLQQNDRNGHDLDDDLCSLVSCVVPDPCPDPSSVLSVLLVCLLVLLVVLLVLLVVLLVVLVVSVDDCVVLVVLSVVLVVLSVVLSSNVSNSDSVSNNVSSVSSNVSSNVSSVVSVVVVVCSVVSVVVSVVSVVVSVVVSVVSVVVVVVVVVD